Protein AF-A0A6P7H147-F1 (afdb_monomer_lite)

Secondary structure (DSSP, 8-state):
-PPPHHHHHHHHHHHHHHHHHHHHHHHHHHHHHHHHHHHHHHHHHHHHHHHHHHHHHHHHHHHHHHHHHHHHHHHHHHHHHHHHTSTTSHHHHHHHHHHHHHHHHTTEEE------TTS---S--EEETTS--EEEE-SS-SSPPPSSS--EEEE---------B------EE-TTS--HHHHHHHHHH---GGGGG-SSHHHHHHHHHHHHHHHHHHH-PEEP----SS-TT--HHHHHHHHHHHHHHHHHHHH--HHHHHHHHHHHHHHHHHHHHHHHHHHHHHHHGGGT-HHHHHHHHHHHHT--SSBSSEEETTEEE-SHHHHHHHHHHHHHHHSPP--S----GGGG--S-TT-----PPPPHHHHHHHHHHS-----B-TT--BHHHHHHTHHHHHHHHHHHHHHHHHHT---SGGG--------------

Radius of gyration: 37.34 Å; chains: 1; bounding box: 87×61×121 Å

Organism: NCBI:txid50390

pLDDT: mean 79.0, std 14.29, range [36.59, 96.81]

Structure (mmCIF, N/CA/C/O backbone):
data_AF-A0A6P7H147-F1
#
_entry.id   AF-A0A6P7H147-F1
#
loop_
_atom_site.group_PDB
_atom_site.id
_atom_site.type_symbol
_atom_site.label_atom_id
_atom_site.label_alt_id
_atom_site.label_comp_id
_atom_site.label_asym_id
_atom_site.label_entity_id
_atom_site.label_seq_id
_atom_site.pdbx_PDB_ins_code
_atom_site.Cartn_x
_atom_site.Cartn_y
_atom_site.Cartn_z
_atom_site.occupancy
_atom_site.B_iso_or_equiv
_atom_site.auth_seq_id
_atom_site.auth_comp_id
_atom_site.auth_asym_id
_atom_site.auth_atom_id
_atom_site.pdbx_PDB_model_num
ATOM 1 N N . MET A 1 1 ? -11.251 15.097 72.274 1.00 50.72 1 MET A N 1
ATOM 2 C CA . MET A 1 1 ? -10.905 14.124 73.334 1.00 50.72 1 MET A CA 1
ATOM 3 C C . MET A 1 1 ? -9.665 13.357 72.898 1.00 50.72 1 MET A C 1
ATOM 5 O O . MET A 1 1 ? -9.682 12.851 71.781 1.00 50.72 1 MET A O 1
ATOM 9 N N . PRO A 1 2 ? -8.587 13.313 73.697 1.00 52.53 2 PRO A N 1
ATOM 10 C CA . PRO A 1 2 ? -7.410 12.516 73.362 1.00 52.53 2 PRO A CA 1
ATOM 11 C C . PRO A 1 2 ? -7.763 11.022 73.427 1.00 52.53 2 PRO A C 1
ATOM 13 O O . PRO A 1 2 ? -8.465 10.597 74.344 1.00 52.53 2 PRO A O 1
ATOM 16 N N . LEU A 1 3 ? -7.323 10.235 72.435 1.00 54.38 3 LEU A N 1
ATOM 17 C CA . LEU A 1 3 ? -7.509 8.780 72.444 1.00 54.38 3 LEU A CA 1
ATOM 18 C C . LEU A 1 3 ? -6.909 8.193 73.727 1.00 54.38 3 LEU A C 1
ATOM 20 O O . LEU A 1 3 ? -5.762 8.493 74.064 1.00 54.38 3 LEU A O 1
ATOM 24 N N . THR A 1 4 ? -7.676 7.349 74.417 1.00 73.50 4 THR A N 1
ATOM 25 C CA . THR A 1 4 ? -7.223 6.617 75.602 1.00 73.50 4 THR A CA 1
ATOM 26 C C . THR A 1 4 ? -5.971 5.801 75.275 1.00 73.50 4 THR A C 1
ATOM 28 O O . THR A 1 4 ? -5.831 5.251 74.181 1.00 73.50 4 THR A O 1
ATOM 31 N N . ARG A 1 5 ? -5.040 5.733 76.233 1.00 70.00 5 ARG A N 1
ATOM 32 C CA . ARG A 1 5 ? -3.733 5.064 76.098 1.00 70.00 5 ARG A CA 1
ATOM 33 C C . ARG A 1 5 ? -3.852 3.615 75.602 1.00 70.00 5 ARG A C 1
ATOM 35 O O . ARG A 1 5 ? -3.004 3.166 74.840 1.00 70.00 5 ARG A O 1
ATOM 42 N N . GLU A 1 6 ? -4.929 2.929 75.973 1.00 69.75 6 GLU A N 1
ATOM 43 C CA . GLU A 1 6 ? -5.261 1.573 75.514 1.00 69.75 6 GLU A CA 1
ATOM 44 C C . GLU A 1 6 ? -5.553 1.509 74.010 1.00 69.75 6 GLU A C 1
ATOM 46 O O . GLU A 1 6 ? -4.946 0.703 73.309 1.00 69.75 6 GLU A O 1
ATOM 51 N N . LYS A 1 7 ? -6.366 2.427 73.467 1.00 65.69 7 LYS A N 1
ATOM 52 C CA . LYS A 1 7 ? -6.637 2.477 72.019 1.00 65.69 7 LYS A CA 1
ATOM 53 C C . LYS A 1 7 ? -5.387 2.801 71.200 1.00 65.69 7 LYS A C 1
ATOM 55 O O . LYS A 1 7 ? -5.247 2.335 70.075 1.00 65.69 7 LYS A O 1
ATOM 60 N N . GLN A 1 8 ? -4.456 3.586 71.747 1.00 63.31 8 GLN A N 1
ATOM 61 C CA . GLN A 1 8 ? -3.175 3.853 71.080 1.00 63.31 8 GLN A CA 1
ATOM 62 C C . GLN A 1 8 ? -2.258 2.617 71.052 1.00 63.31 8 GLN A C 1
ATOM 64 O O . GLN A 1 8 ? -1.524 2.424 70.082 1.00 63.31 8 GLN A O 1
ATOM 69 N N . LEU A 1 9 ? -2.305 1.777 72.091 1.00 70.81 9 LEU A N 1
ATOM 70 C CA . LEU A 1 9 ? -1.570 0.510 72.164 1.00 70.81 9 LEU A CA 1
ATOM 71 C C . LEU A 1 9 ? -2.144 -0.542 71.205 1.00 70.81 9 LEU A C 1
ATOM 73 O O . LEU A 1 9 ? -1.369 -1.198 70.510 1.00 70.81 9 LEU A O 1
ATOM 77 N N . GLU A 1 10 ? -3.470 -0.645 71.089 1.00 71.62 10 GLU A N 1
ATOM 78 C CA . GLU A 1 10 ? -4.125 -1.535 70.116 1.00 71.62 10 GLU A CA 1
ATOM 79 C C . GLU A 1 10 ? -3.796 -1.155 68.668 1.00 71.62 10 GLU A C 1
ATOM 81 O O . GLU A 1 10 ? -3.437 -2.018 67.869 1.00 71.62 10 GLU A O 1
ATOM 86 N N . ILE A 1 11 ? -3.838 0.140 68.329 1.00 69.19 11 ILE A N 1
ATOM 87 C CA . ILE A 1 11 ? -3.501 0.617 66.978 1.00 69.19 11 ILE A CA 1
ATOM 88 C C . ILE A 1 11 ? -2.032 0.325 66.642 1.00 69.19 11 ILE A C 1
ATOM 90 O O . ILE A 1 11 ? -1.735 -0.099 65.526 1.00 69.19 11 ILE A O 1
ATOM 94 N N . ARG A 1 12 ? -1.107 0.508 67.595 1.00 66.44 12 ARG A N 1
ATOM 95 C CA . ARG A 1 12 ? 0.310 0.157 67.397 1.00 66.44 12 ARG A CA 1
ATOM 96 C C . ARG A 1 12 ? 0.509 -1.343 67.208 1.00 66.44 12 ARG A C 1
ATOM 98 O O . ARG A 1 12 ? 1.233 -1.739 66.304 1.00 66.44 12 ARG A O 1
ATOM 105 N N . SER A 1 13 ? -0.171 -2.166 68.004 1.00 74.12 13 SER A N 1
ATOM 106 C CA . SER A 1 13 ? -0.109 -3.622 67.868 1.00 74.12 13 SER A CA 1
ATOM 107 C C . SER A 1 13 ? -0.645 -4.093 66.508 1.00 74.12 13 SER A C 1
ATOM 109 O O . SER A 1 13 ? 0.012 -4.882 65.830 1.00 74.12 13 SER A O 1
ATOM 111 N N . ALA A 1 14 ? -1.779 -3.552 66.051 1.00 66.62 14 ALA A N 1
ATOM 112 C CA . ALA A 1 14 ? -2.355 -3.872 64.744 1.00 66.62 14 ALA A CA 1
ATOM 113 C C . ALA A 1 14 ? -1.475 -3.400 63.568 1.00 66.62 14 ALA A C 1
ATOM 115 O O . ALA A 1 14 ? -1.365 -4.092 62.548 1.00 66.62 14 ALA A O 1
ATOM 116 N N . ALA A 1 15 ? -0.813 -2.247 63.714 1.00 62.94 15 ALA A N 1
ATOM 117 C CA . ALA A 1 15 ? 0.147 -1.743 62.737 1.00 62.94 15 ALA A CA 1
ATOM 118 C C . ALA A 1 15 ? 1.396 -2.638 62.650 1.00 62.94 15 ALA A C 1
ATOM 120 O O . ALA A 1 15 ? 1.806 -2.991 61.547 1.00 62.94 15 ALA A O 1
ATOM 121 N N . ASP A 1 16 ? 1.950 -3.081 63.783 1.00 70.88 16 ASP A N 1
ATOM 122 C CA . ASP A 1 16 ? 3.114 -3.979 63.814 1.00 70.88 16 ASP A CA 1
ATOM 123 C C . ASP A 1 16 ? 2.813 -5.352 63.195 1.00 70.88 16 ASP A C 1
ATOM 125 O O . ASP A 1 16 ? 3.656 -5.918 62.494 1.00 70.88 16 ASP A O 1
ATOM 129 N N . VAL A 1 17 ? 1.605 -5.885 63.407 1.00 74.62 17 VAL A N 1
ATOM 130 C CA . VAL A 1 17 ? 1.155 -7.133 62.766 1.00 74.62 17 VAL A CA 1
ATOM 131 C C . VAL A 1 17 ? 1.038 -6.955 61.249 1.00 74.62 17 VAL A C 1
ATOM 133 O O . VAL A 1 17 ? 1.544 -7.787 60.496 1.00 74.62 17 VAL A O 1
ATOM 136 N N . SER A 1 18 ? 0.458 -5.843 60.789 1.00 68.25 18 SER A N 1
ATOM 137 C CA . SER A 1 18 ? 0.321 -5.549 59.353 1.00 68.25 18 SER A CA 1
ATOM 138 C C . SER A 1 18 ? 1.675 -5.334 58.666 1.00 68.25 18 SER A C 1
ATOM 140 O O . SER A 1 18 ? 1.884 -5.803 57.549 1.00 68.25 18 SER A O 1
ATOM 142 N N . ILE A 1 19 ? 2.626 -4.677 59.339 1.00 66.62 19 ILE A N 1
ATOM 143 C CA . ILE A 1 19 ? 3.990 -4.474 58.828 1.00 66.62 19 ILE A CA 1
ATOM 144 C C . ILE A 1 19 ? 4.737 -5.810 58.730 1.00 66.62 19 ILE A C 1
ATOM 146 O O . ILE A 1 19 ? 5.400 -6.069 57.726 1.00 66.62 19 ILE A O 1
ATOM 150 N N . LYS A 1 20 ? 4.608 -6.692 59.731 1.00 72.94 20 LYS A N 1
ATOM 151 C CA . LYS A 1 20 ? 5.209 -8.036 59.681 1.00 72.94 20 LYS A CA 1
ATOM 152 C C . LYS A 1 20 ? 4.639 -8.882 58.542 1.00 72.94 20 LYS A C 1
ATOM 154 O O . LYS A 1 20 ? 5.417 -9.553 57.865 1.00 72.94 20 LYS A O 1
ATOM 159 N N . GLN A 1 21 ? 3.330 -8.804 58.299 1.00 72.38 21 GLN A N 1
ATOM 160 C CA . GLN A 1 21 ? 2.677 -9.502 57.189 1.00 72.38 21 GLN A CA 1
ATOM 161 C C . GLN A 1 21 ? 3.181 -8.993 55.829 1.00 72.38 21 GLN A C 1
ATOM 163 O O . GLN A 1 21 ? 3.590 -9.787 54.988 1.00 72.38 21 GLN A O 1
ATOM 168 N N . LEU A 1 22 ? 3.268 -7.671 55.646 1.00 62.09 22 LEU A N 1
ATOM 169 C CA . LEU A 1 22 ? 3.803 -7.068 54.419 1.00 62.09 22 LEU A CA 1
ATOM 170 C C . LEU A 1 22 ? 5.267 -7.458 54.157 1.00 62.09 22 LEU A C 1
ATOM 172 O O . LEU A 1 22 ? 5.640 -7.732 53.017 1.00 62.09 22 LEU A O 1
ATOM 176 N N . CYS A 1 23 ? 6.099 -7.535 55.200 1.00 68.50 23 CYS A N 1
ATOM 177 C CA . CYS A 1 23 ? 7.483 -8.004 55.078 1.00 68.50 23 CYS A CA 1
ATOM 178 C C . CYS A 1 23 ? 7.574 -9.491 54.676 1.00 68.50 23 CYS A C 1
ATOM 180 O O . CYS A 1 23 ? 8.463 -9.868 53.905 1.00 68.50 23 CYS A O 1
ATOM 182 N N . GLN A 1 24 ? 6.664 -10.342 55.164 1.00 75.31 24 GLN A N 1
ATOM 183 C CA . GLN A 1 24 ? 6.571 -11.747 54.744 1.00 75.31 24 GLN A CA 1
ATOM 184 C C . GLN A 1 24 ? 6.118 -11.879 53.284 1.00 75.31 24 GLN A C 1
ATOM 186 O O . GLN A 1 24 ? 6.731 -12.616 52.513 1.00 75.31 24 GLN A O 1
ATOM 191 N N . ASP A 1 25 ? 5.126 -11.099 52.862 1.00 70.50 25 ASP A N 1
ATOM 192 C CA . ASP A 1 25 ? 4.653 -11.117 51.476 1.00 70.50 25 ASP A CA 1
ATOM 193 C C . ASP A 1 25 ? 5.740 -10.611 50.509 1.00 70.50 25 ASP A C 1
ATOM 195 O O . ASP A 1 25 ? 5.959 -11.184 49.440 1.00 70.50 25 ASP A O 1
ATOM 199 N N . GLN A 1 26 ? 6.506 -9.586 50.901 1.00 70.12 26 GLN A N 1
ATOM 200 C CA . GLN A 1 26 ? 7.607 -9.057 50.093 1.00 70.12 26 GLN A CA 1
ATOM 201 C C . GLN A 1 26 ? 8.774 -10.051 49.962 1.00 70.12 26 GLN A C 1
ATOM 203 O O . GLN A 1 26 ? 9.379 -10.159 48.892 1.00 70.12 26 GLN A O 1
ATOM 208 N N . THR A 1 27 ? 9.087 -10.801 51.023 1.00 75.31 27 THR A N 1
ATOM 209 C CA . THR A 1 27 ? 10.110 -11.861 50.979 1.00 75.31 27 THR A CA 1
ATOM 210 C C . THR A 1 27 ? 9.658 -13.057 50.141 1.00 75.31 27 THR A C 1
ATOM 212 O O . THR A 1 27 ? 10.459 -13.590 49.371 1.00 75.31 27 THR A O 1
ATOM 215 N N . PHE A 1 28 ? 8.373 -13.414 50.191 1.00 71.50 28 PHE A N 1
ATOM 216 C CA . PHE A 1 28 ? 7.781 -14.443 49.335 1.00 71.50 28 PHE A CA 1
ATOM 217 C C . PHE A 1 28 ? 7.799 -14.051 47.848 1.00 71.50 28 PHE A C 1
ATOM 219 O O . PHE A 1 28 ? 8.263 -14.822 47.007 1.00 71.50 28 PHE A O 1
ATOM 226 N N . ILE A 1 29 ? 7.395 -12.820 47.513 1.00 62.22 29 ILE A N 1
ATOM 227 C CA . ILE A 1 29 ? 7.452 -12.302 46.136 1.00 62.22 29 ILE A CA 1
ATOM 228 C C . ILE A 1 29 ? 8.895 -12.281 45.622 1.00 62.22 29 ILE A C 1
ATOM 230 O O . ILE A 1 29 ? 9.148 -12.689 44.489 1.00 62.22 29 ILE A O 1
ATOM 234 N N . LYS A 1 30 ? 9.856 -11.855 46.452 1.00 72.25 30 LYS A N 1
ATOM 235 C CA . LYS A 1 30 ? 11.277 -11.857 46.082 1.00 72.25 30 LYS A CA 1
ATOM 236 C C . LYS A 1 30 ? 11.786 -13.272 45.786 1.00 72.25 30 LYS A C 1
ATOM 238 O O . LYS A 1 30 ? 12.438 -13.472 44.769 1.00 72.25 30 LYS A O 1
ATOM 243 N N . SER A 1 31 ? 11.401 -14.260 46.596 1.00 73.12 31 SER A N 1
ATOM 244 C CA . SER A 1 31 ? 11.733 -15.672 46.361 1.00 73.12 31 SER A CA 1
ATOM 245 C C . SER A 1 31 ? 11.170 -16.203 45.034 1.00 73.12 31 SER A C 1
ATOM 247 O O . SER A 1 31 ? 11.883 -16.894 44.302 1.00 73.12 31 SER A O 1
ATOM 249 N N . ILE A 1 32 ? 9.933 -15.837 44.674 1.00 65.94 32 ILE A N 1
ATOM 250 C CA . ILE A 1 32 ? 9.337 -16.206 43.379 1.00 65.94 32 ILE A CA 1
ATOM 251 C C . ILE A 1 32 ? 10.102 -15.555 42.222 1.00 65.94 32 ILE A C 1
ATOM 253 O O . ILE A 1 32 ? 10.424 -16.230 41.245 1.00 65.94 32 ILE A O 1
ATOM 257 N N . VAL A 1 33 ? 10.413 -14.260 42.323 1.00 66.88 33 VAL A N 1
ATOM 258 C CA . VAL A 1 33 ? 11.154 -13.530 41.282 1.00 66.88 33 VAL A CA 1
ATOM 259 C C . VAL A 1 33 ? 12.547 -14.127 41.077 1.00 66.88 33 VAL A C 1
ATOM 261 O O . VAL A 1 33 ? 12.947 -14.342 39.932 1.00 66.88 33 VAL A O 1
ATOM 264 N N . ASP A 1 34 ? 13.254 -14.459 42.157 1.00 74.62 34 ASP A N 1
ATOM 265 C CA . ASP A 1 34 ? 14.583 -15.069 42.093 1.00 74.62 34 ASP A CA 1
ATOM 266 C C . ASP A 1 34 ? 14.528 -16.477 41.470 1.00 74.62 34 ASP A C 1
ATOM 268 O O . ASP A 1 34 ? 15.354 -16.812 40.619 1.00 74.62 34 ASP A O 1
ATOM 272 N N . SER A 1 35 ? 13.508 -17.277 41.805 1.00 68.25 35 SER A N 1
ATOM 273 C CA . SER A 1 35 ? 13.293 -18.609 41.221 1.00 68.25 35 SER A CA 1
ATOM 274 C C . SER A 1 35 ? 12.961 -18.549 39.723 1.00 68.25 35 SER A C 1
ATOM 276 O O . SER A 1 35 ? 13.540 -19.287 38.922 1.00 68.25 35 SER A O 1
ATOM 278 N N . VAL A 1 36 ? 12.088 -17.622 39.312 1.00 67.06 36 VAL A N 1
ATOM 279 C CA . VAL A 1 36 ? 11.745 -17.404 37.897 1.00 67.06 36 VAL A CA 1
ATOM 280 C C . VAL A 1 36 ? 12.954 -16.886 37.116 1.00 67.06 36 VAL A C 1
ATOM 282 O O . VAL A 1 36 ? 13.215 -17.356 36.008 1.00 67.06 36 VAL A O 1
ATOM 285 N N . SER A 1 37 ? 13.723 -15.960 37.693 1.00 66.19 37 SER A N 1
ATOM 286 C CA . SER A 1 37 ? 14.956 -15.438 37.096 1.00 66.19 37 SER A CA 1
ATOM 287 C C . SER A 1 37 ? 15.984 -16.553 36.877 1.00 66.19 37 SER A C 1
ATOM 289 O O . SER A 1 37 ? 16.494 -16.708 35.766 1.00 66.19 37 SER A O 1
ATOM 291 N N . ALA A 1 38 ? 16.210 -17.405 37.883 1.00 73.56 38 ALA A N 1
ATOM 292 C CA . ALA A 1 38 ? 17.092 -18.566 37.772 1.00 73.56 38 ALA A CA 1
ATOM 293 C C . ALA A 1 38 ? 16.632 -19.547 36.677 1.00 73.56 38 ALA A C 1
ATOM 295 O O . ALA A 1 38 ? 17.450 -19.994 35.870 1.00 73.56 38 ALA A O 1
ATOM 296 N N . GLY A 1 39 ? 15.325 -19.820 36.583 1.00 69.19 39 GLY A N 1
ATOM 297 C CA . GLY A 1 39 ? 14.756 -20.664 35.529 1.00 69.19 39 GLY A CA 1
ATOM 298 C C . GLY A 1 39 ? 14.951 -20.087 34.121 1.00 69.19 39 GLY A C 1
ATOM 299 O O . GLY A 1 39 ? 15.325 -20.809 33.196 1.00 69.19 39 GLY A O 1
ATOM 300 N N . ILE A 1 40 ? 14.769 -18.773 33.948 1.00 66.31 40 ILE A N 1
ATOM 301 C CA . ILE A 1 40 ? 15.010 -18.090 32.667 1.00 66.31 40 ILE A CA 1
ATOM 302 C C . ILE A 1 40 ? 16.495 -18.153 32.287 1.00 66.31 40 ILE A C 1
ATOM 304 O O . ILE A 1 40 ? 16.811 -18.458 31.136 1.00 66.31 40 ILE A O 1
ATOM 308 N N . VAL A 1 41 ? 17.404 -17.910 33.237 1.00 73.00 41 VAL A N 1
ATOM 309 C CA . VAL A 1 41 ? 18.857 -17.994 33.011 1.00 73.00 41 VAL A CA 1
ATOM 310 C C . VAL A 1 41 ? 19.266 -19.410 32.602 1.00 73.00 41 VAL A C 1
ATOM 312 O O . VAL A 1 41 ? 20.011 -19.575 31.638 1.00 73.00 41 VAL A O 1
ATOM 315 N N . GLN A 1 42 ? 18.723 -20.441 33.251 1.00 74.00 42 GLN A N 1
ATOM 316 C CA . GLN A 1 42 ? 18.999 -21.835 32.904 1.00 74.00 42 GLN A CA 1
ATOM 317 C C . GLN A 1 42 ? 18.516 -22.187 31.485 1.00 74.00 42 GLN A C 1
ATOM 319 O O . GLN A 1 42 ? 19.246 -22.817 30.717 1.00 74.00 42 GLN A O 1
ATOM 324 N N . ILE A 1 43 ? 17.320 -21.728 31.093 1.00 68.25 43 ILE A N 1
ATOM 325 C CA . ILE A 1 43 ? 16.796 -21.919 29.731 1.00 68.25 43 ILE A CA 1
ATOM 326 C C . ILE A 1 43 ? 17.671 -21.192 28.703 1.00 68.25 43 ILE A C 1
ATOM 328 O O . ILE A 1 43 ? 17.966 -21.753 27.645 1.00 68.25 43 ILE A O 1
ATOM 332 N N . LEU A 1 44 ? 18.095 -19.959 28.990 1.00 64.19 44 LEU A N 1
ATOM 333 C CA . LEU A 1 44 ? 18.950 -19.187 28.089 1.00 64.19 44 LEU A CA 1
ATOM 334 C C . LEU A 1 44 ? 20.320 -19.846 27.908 1.00 64.19 44 LEU A C 1
ATOM 336 O O . LEU A 1 44 ? 20.736 -20.003 26.763 1.00 64.19 44 LEU A O 1
ATOM 340 N N . ASN A 1 45 ? 20.954 -20.309 28.987 1.00 74.25 45 ASN A N 1
ATOM 341 C CA . ASN A 1 45 ? 22.234 -21.020 28.924 1.00 74.25 45 ASN A CA 1
ATOM 342 C C . ASN A 1 45 ? 22.112 -22.326 28.127 1.00 74.25 45 ASN A C 1
ATOM 344 O O . ASN A 1 45 ? 22.895 -22.550 27.213 1.00 74.25 45 ASN A O 1
ATOM 348 N N . SER A 1 46 ? 21.054 -23.119 28.351 1.00 73.69 46 SER A N 1
ATOM 349 C CA . SER A 1 46 ? 20.831 -24.350 27.572 1.00 73.69 46 SER A CA 1
ATOM 350 C C . SER A 1 46 ? 20.665 -24.089 26.068 1.00 73.69 46 SER A C 1
ATOM 352 O O . SER A 1 46 ? 21.119 -24.869 25.233 1.00 73.69 46 SER A O 1
ATOM 354 N N . LYS A 1 47 ? 20.029 -22.970 25.691 1.00 69.25 47 LYS A N 1
ATOM 355 C CA . LYS A 1 47 ? 19.920 -22.566 24.284 1.00 69.25 47 LYS A CA 1
ATOM 356 C C . LYS A 1 47 ? 21.256 -22.076 23.739 1.00 69.25 47 LYS A C 1
ATOM 358 O O . LYS A 1 47 ? 21.534 -22.323 22.569 1.00 69.25 47 LYS A O 1
ATOM 363 N N . LEU A 1 48 ? 22.046 -21.384 24.556 1.00 78.69 48 LEU A N 1
ATOM 364 C CA . LEU A 1 48 ? 23.363 -20.876 24.188 1.00 78.69 48 LEU A CA 1
ATOM 365 C C . LEU A 1 48 ? 24.315 -22.037 23.863 1.00 78.69 48 LEU A C 1
ATOM 367 O O . LEU A 1 48 ? 24.866 -22.043 22.767 1.00 78.69 48 LEU A O 1
ATOM 371 N N . ASP A 1 49 ? 24.345 -23.083 24.694 1.00 79.94 49 ASP A N 1
ATOM 372 C CA . ASP A 1 49 ? 25.120 -24.312 24.450 1.00 79.94 49 ASP A CA 1
ATOM 373 C C . ASP A 1 49 ? 24.739 -24.990 23.119 1.00 79.94 49 ASP A C 1
ATOM 375 O O . ASP A 1 49 ? 25.591 -25.432 22.344 1.00 79.94 49 ASP A O 1
ATOM 379 N N . VAL A 1 50 ? 23.438 -25.041 22.797 1.00 81.38 50 VAL A N 1
ATOM 380 C CA . VAL A 1 50 ? 22.950 -25.597 21.520 1.00 81.38 50 VAL A CA 1
ATOM 381 C C . VAL A 1 50 ? 23.417 -24.762 20.323 1.00 81.38 50 VAL A C 1
ATOM 383 O O . VAL A 1 50 ? 23.708 -25.317 19.258 1.00 81.38 50 VAL A O 1
ATOM 386 N N . TYR A 1 51 ? 23.478 -23.436 20.463 1.00 71.69 51 TYR A N 1
ATOM 387 C CA . TYR A 1 51 ? 23.980 -22.561 19.404 1.00 71.69 51 TYR A CA 1
ATOM 388 C C . TYR A 1 51 ? 25.498 -22.642 19.257 1.00 71.69 51 TYR A C 1
ATOM 390 O O . TYR A 1 51 ? 25.974 -22.672 18.124 1.00 71.69 51 TYR A O 1
ATOM 398 N N . GLU A 1 52 ? 26.247 -22.732 20.355 1.00 83.19 52 GLU A N 1
ATOM 399 C CA . GLU A 1 52 ? 27.702 -22.911 20.327 1.00 83.19 52 GLU A CA 1
ATOM 400 C C . GLU A 1 52 ? 28.087 -24.218 19.634 1.00 83.19 52 GLU A C 1
ATOM 402 O O . GLU A 1 52 ? 28.907 -24.205 18.715 1.00 83.19 52 GLU A O 1
ATOM 407 N N . LYS A 1 53 ? 27.390 -25.319 19.945 1.00 85.00 53 LYS A N 1
ATOM 408 C CA . LYS A 1 53 ? 27.593 -26.599 19.258 1.00 85.00 53 LYS A CA 1
ATOM 409 C C . LYS A 1 53 ? 27.341 -26.503 17.748 1.00 85.00 53 LYS A C 1
ATOM 411 O O . LYS A 1 53 ? 28.160 -26.957 16.958 1.00 85.00 53 LYS A O 1
ATOM 416 N N . LYS A 1 54 ? 26.253 -25.842 17.328 1.00 78.94 54 LYS A N 1
ATOM 417 C CA . LYS A 1 54 ? 25.972 -25.608 15.896 1.00 78.94 54 LYS A CA 1
ATOM 418 C C . LYS A 1 54 ? 27.036 -24.752 15.214 1.00 78.94 54 LYS A C 1
ATOM 420 O O . LYS A 1 54 ? 27.308 -24.946 14.033 1.00 78.94 54 LYS A O 1
ATOM 425 N N . ILE A 1 55 ? 27.598 -23.776 15.924 1.00 76.44 55 ILE A N 1
ATOM 426 C CA . ILE A 1 55 ? 28.678 -22.939 15.399 1.00 76.44 55 ILE A CA 1
ATOM 427 C C . ILE A 1 55 ? 29.939 -23.782 15.180 1.00 76.44 55 ILE A C 1
ATOM 429 O O . ILE A 1 55 ? 30.590 -23.616 14.150 1.00 76.44 55 ILE A O 1
ATOM 433 N N . ASP A 1 56 ? 30.270 -24.695 16.090 1.00 84.38 56 ASP A N 1
ATOM 434 C CA . ASP A 1 56 ? 31.429 -25.578 15.933 1.00 84.38 56 ASP A CA 1
ATOM 435 C C . ASP A 1 56 ? 31.224 -26.647 14.846 1.00 84.38 56 ASP A C 1
ATOM 437 O O . ASP A 1 56 ? 32.141 -26.893 14.055 1.00 84.38 56 ASP A O 1
ATOM 441 N N . ASP A 1 57 ? 30.010 -27.183 14.696 1.00 84.00 57 ASP A N 1
ATOM 442 C CA . ASP A 1 57 ? 29.642 -28.048 13.564 1.00 84.00 57 ASP A CA 1
ATOM 443 C C . ASP A 1 57 ? 29.812 -27.304 12.221 1.00 84.00 57 ASP A C 1
ATOM 445 O O . ASP A 1 57 ? 30.407 -27.812 11.272 1.00 84.00 57 ASP A O 1
ATOM 449 N N . LEU A 1 58 ? 29.382 -26.040 12.142 1.00 76.44 58 LEU A N 1
ATOM 450 C CA . LEU A 1 58 ? 29.574 -25.223 10.938 1.00 76.44 58 LEU A CA 1
ATOM 451 C C . LEU A 1 58 ? 31.049 -24.887 10.681 1.00 76.44 58 LEU A C 1
ATOM 453 O O . LEU A 1 58 ? 31.483 -24.853 9.529 1.00 76.44 58 LEU A O 1
ATOM 457 N N . LYS A 1 59 ? 31.849 -24.637 11.726 1.00 82.62 59 LYS A N 1
ATOM 458 C CA . LYS A 1 59 ? 33.295 -24.409 11.570 1.00 82.62 59 LYS A CA 1
ATOM 459 C C . LYS A 1 59 ? 34.000 -25.650 11.031 1.00 82.62 59 LYS A C 1
ATOM 461 O O . LYS A 1 59 ? 34.865 -25.499 10.170 1.00 82.62 59 LYS A O 1
ATOM 466 N N . THR A 1 60 ? 33.637 -26.838 11.517 1.00 85.50 60 THR A N 1
ATOM 467 C CA . THR A 1 60 ? 34.207 -28.110 11.045 1.00 85.50 60 THR A CA 1
ATOM 468 C C . THR A 1 60 ? 33.804 -28.421 9.603 1.00 85.50 60 THR A C 1
ATOM 470 O O . THR A 1 60 ? 34.628 -28.883 8.814 1.00 85.50 60 THR A O 1
ATOM 473 N N . GLU A 1 61 ? 32.577 -28.085 9.203 1.00 81.31 61 GLU A N 1
ATOM 474 C CA . GLU A 1 61 ? 32.144 -28.192 7.807 1.00 81.31 61 GLU A CA 1
ATOM 475 C C . GLU A 1 61 ? 32.906 -27.210 6.895 1.00 81.31 61 GLU A C 1
ATOM 477 O O . GLU A 1 61 ? 33.381 -27.586 5.822 1.00 81.31 61 GLU A O 1
ATOM 482 N N . ILE A 1 62 ? 33.125 -25.971 7.349 1.00 73.75 62 ILE A N 1
ATOM 483 C CA . ILE A 1 62 ? 33.915 -24.968 6.618 1.00 73.75 62 ILE A CA 1
ATOM 484 C C . ILE A 1 62 ? 35.381 -25.395 6.470 1.00 73.75 62 ILE A C 1
ATOM 486 O O . ILE A 1 62 ? 35.964 -25.189 5.403 1.00 73.75 62 ILE A O 1
ATOM 490 N N . THR A 1 63 ? 36.009 -25.962 7.505 1.00 81.38 63 THR A N 1
ATOM 491 C CA . THR A 1 63 ? 37.391 -26.455 7.391 1.00 81.38 63 THR A CA 1
ATOM 492 C C . THR A 1 63 ? 37.483 -27.637 6.440 1.00 81.38 63 THR A C 1
ATOM 494 O O . THR A 1 63 ? 38.407 -27.655 5.633 1.00 81.38 63 THR A O 1
ATOM 497 N N . LYS A 1 64 ? 36.501 -28.548 6.448 1.00 84.81 64 LYS A N 1
ATOM 498 C CA . LYS A 1 64 ? 36.424 -29.651 5.482 1.00 84.81 64 LYS A CA 1
ATOM 499 C C . LYS A 1 64 ? 36.318 -29.149 4.038 1.00 84.81 64 LYS A C 1
ATOM 501 O O . LYS A 1 64 ? 37.078 -29.577 3.177 1.00 84.81 64 LYS A O 1
ATOM 506 N N . ILE A 1 65 ? 35.445 -28.174 3.782 1.00 75.69 65 ILE A N 1
ATOM 507 C CA . ILE A 1 65 ? 35.313 -27.551 2.454 1.00 75.69 65 ILE A CA 1
ATOM 508 C C . ILE A 1 65 ? 36.623 -26.870 2.030 1.00 75.69 65 ILE A C 1
ATOM 510 O O . ILE A 1 65 ? 37.024 -26.959 0.870 1.00 75.69 65 ILE A O 1
ATOM 514 N N . LYS A 1 66 ? 37.322 -26.201 2.957 1.00 75.94 66 LYS A N 1
ATOM 515 C CA . LYS A 1 66 ? 38.632 -25.597 2.672 1.00 75.94 66 LYS A CA 1
ATOM 516 C C . LYS A 1 66 ? 39.683 -26.644 2.318 1.00 75.94 66 LYS A C 1
ATOM 518 O O . LYS A 1 66 ? 40.400 -26.434 1.346 1.00 75.94 66 LYS A O 1
ATOM 523 N N . THR A 1 67 ? 39.761 -27.751 3.059 1.00 82.62 67 THR A N 1
ATOM 524 C CA . THR A 1 67 ? 40.705 -28.833 2.753 1.00 82.62 67 THR A CA 1
ATOM 525 C C . THR A 1 67 ? 40.388 -29.497 1.417 1.00 82.62 67 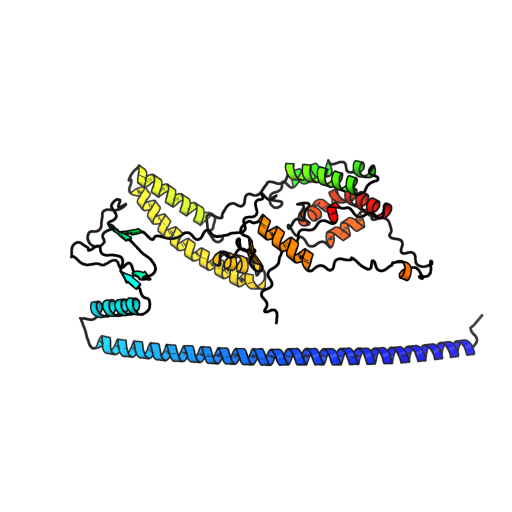THR A C 1
ATOM 527 O O . THR A 1 67 ? 41.305 -29.731 0.637 1.00 82.62 67 THR A O 1
ATOM 530 N N . ASP A 1 68 ? 39.107 -29.717 1.105 1.00 78.19 68 ASP A N 1
ATOM 531 C CA . ASP A 1 68 ? 38.683 -30.302 -0.172 1.00 78.19 68 ASP A CA 1
ATOM 532 C C . ASP A 1 68 ? 39.072 -29.392 -1.350 1.00 78.19 68 ASP A C 1
ATOM 534 O O . ASP A 1 68 ? 39.661 -29.853 -2.329 1.00 78.19 68 ASP A O 1
ATOM 538 N N . HIS A 1 69 ? 38.849 -28.079 -1.227 1.00 76.75 69 HIS A N 1
ATOM 539 C CA . HIS A 1 69 ? 39.298 -27.113 -2.232 1.00 76.75 69 HIS A CA 1
ATOM 540 C C . HIS A 1 69 ? 40.821 -27.004 -2.329 1.00 76.75 69 HIS A C 1
ATOM 542 O O . HIS A 1 69 ? 41.348 -26.786 -3.417 1.00 76.75 69 HIS A O 1
ATOM 548 N N . GLU A 1 70 ? 41.555 -27.145 -1.227 1.00 74.25 70 GLU A N 1
ATOM 549 C CA . GLU A 1 70 ? 43.017 -27.102 -1.250 1.00 74.25 70 GLU A CA 1
ATOM 550 C C . GLU A 1 70 ? 43.599 -28.330 -1.965 1.00 74.25 70 GLU A C 1
ATOM 552 O O . GLU A 1 70 ? 44.497 -28.184 -2.798 1.00 74.25 70 GLU A O 1
ATOM 557 N N . VAL A 1 71 ? 43.018 -29.514 -1.744 1.00 77.69 71 VAL A N 1
ATOM 558 C CA . VAL A 1 71 ? 43.333 -30.745 -2.490 1.00 77.69 71 VAL A CA 1
ATOM 559 C C . VAL A 1 71 ? 42.983 -30.595 -3.974 1.00 77.69 71 VAL A C 1
ATOM 561 O O . VAL A 1 71 ? 43.781 -30.967 -4.839 1.00 77.69 71 VAL A O 1
ATOM 564 N N . GLU A 1 72 ? 41.835 -29.999 -4.295 1.00 72.19 72 GLU A N 1
ATOM 565 C CA . GLU A 1 72 ? 41.422 -29.725 -5.675 1.00 72.19 72 GLU A CA 1
ATOM 566 C C . GLU A 1 72 ? 42.396 -28.752 -6.368 1.00 72.19 72 GLU A C 1
ATOM 568 O O . GLU A 1 72 ? 42.861 -29.012 -7.479 1.00 72.19 72 GLU A O 1
ATOM 573 N N . ILE A 1 73 ? 42.817 -27.687 -5.679 1.00 62.53 73 ILE A N 1
ATOM 574 C CA . ILE A 1 73 ? 43.822 -26.733 -6.168 1.00 62.53 73 ILE A CA 1
ATOM 575 C C . ILE A 1 73 ? 45.183 -27.411 -6.364 1.00 62.53 73 ILE A C 1
ATOM 577 O O . ILE A 1 73 ? 45.849 -27.143 -7.366 1.00 62.53 73 ILE A O 1
ATOM 581 N N . GLN A 1 74 ? 45.619 -28.285 -5.451 1.00 67.75 74 GLN A N 1
ATOM 582 C CA . GLN A 1 74 ? 46.868 -29.034 -5.623 1.00 67.75 74 GLN A CA 1
ATOM 583 C C . GLN A 1 74 ? 46.797 -30.003 -6.807 1.00 67.75 74 GLN A C 1
ATOM 585 O O . GLN A 1 74 ? 47.747 -30.083 -7.585 1.00 67.75 74 GLN A O 1
ATOM 590 N N . THR A 1 75 ? 45.653 -30.655 -7.015 1.00 72.19 75 THR A N 1
ATOM 591 C CA . THR A 1 75 ? 45.408 -31.538 -8.167 1.00 72.19 75 THR A CA 1
ATOM 592 C C . THR A 1 75 ? 45.441 -30.759 -9.484 1.00 72.19 75 THR A C 1
ATOM 594 O O . THR A 1 75 ? 46.063 -31.189 -10.459 1.00 72.19 75 THR A O 1
ATOM 597 N N . ILE A 1 76 ? 44.837 -29.567 -9.511 1.00 60.31 76 ILE A N 1
ATOM 598 C CA . ILE A 1 76 ? 44.868 -28.663 -10.667 1.00 60.31 76 ILE A CA 1
ATOM 599 C C . ILE A 1 76 ? 46.292 -28.153 -10.923 1.00 60.31 76 ILE A C 1
ATOM 601 O O . ILE A 1 76 ? 46.718 -28.106 -12.075 1.00 60.31 76 ILE A O 1
ATOM 605 N N . LYS A 1 77 ? 47.059 -27.817 -9.878 1.00 61.47 77 LYS A N 1
ATOM 606 C CA . LYS A 1 77 ? 48.470 -27.409 -10.000 1.00 61.47 77 LYS A CA 1
ATOM 607 C C . LYS A 1 77 ? 49.357 -28.540 -10.522 1.00 61.47 77 LYS A C 1
ATOM 609 O O . LYS A 1 77 ? 50.156 -28.293 -11.418 1.00 61.47 77 LYS A O 1
ATOM 614 N N . ALA A 1 78 ? 49.195 -29.765 -10.021 1.00 64.50 78 ALA A N 1
ATOM 615 C CA . ALA A 1 78 ? 49.910 -30.939 -10.523 1.00 64.50 78 ALA A CA 1
ATOM 616 C C . ALA A 1 78 ? 49.569 -31.205 -11.999 1.00 64.50 78 ALA A C 1
ATOM 618 O O . ALA A 1 78 ? 50.467 -31.385 -12.818 1.00 64.50 78 ALA A O 1
ATOM 619 N N . SER A 1 79 ? 48.285 -31.092 -12.357 1.00 60.94 79 SER A N 1
ATOM 620 C CA . SER A 1 79 ? 47.833 -31.178 -13.748 1.00 60.94 79 SER A CA 1
ATOM 621 C C . SER A 1 79 ? 48.461 -30.075 -14.608 1.00 60.94 79 SER A C 1
ATOM 623 O O . SER A 1 79 ? 48.971 -30.365 -15.677 1.00 60.94 79 SER A O 1
ATOM 625 N N . LEU A 1 80 ? 48.514 -28.823 -14.139 1.00 50.03 80 LEU A N 1
ATOM 626 C CA . LEU A 1 80 ? 49.168 -27.701 -14.836 1.00 50.03 80 LEU A CA 1
ATOM 627 C C . LEU A 1 80 ? 50.678 -27.898 -15.039 1.00 50.03 80 LEU A C 1
ATOM 629 O O . LEU A 1 80 ? 51.207 -27.481 -16.067 1.00 50.03 80 LEU A O 1
ATOM 633 N N . ILE A 1 81 ? 51.367 -28.551 -14.103 1.00 58.19 81 ILE A N 1
ATOM 634 C CA . ILE A 1 81 ? 52.794 -28.880 -14.233 1.00 58.19 81 ILE A CA 1
ATOM 635 C C . ILE A 1 81 ? 53.009 -29.966 -15.299 1.00 58.19 81 ILE A C 1
ATOM 637 O O . ILE A 1 81 ? 53.932 -29.845 -16.107 1.00 58.19 81 ILE A O 1
ATOM 641 N N . ASP A 1 82 ? 52.138 -30.977 -15.363 1.00 55.03 82 ASP A N 1
ATOM 642 C CA . ASP A 1 82 ? 52.166 -31.995 -16.425 1.00 55.03 82 ASP A CA 1
ATOM 643 C C . ASP A 1 82 ? 51.771 -31.431 -17.800 1.00 55.03 82 ASP A C 1
ATOM 645 O O . ASP A 1 82 ? 52.322 -31.844 -18.823 1.00 55.03 82 ASP A O 1
ATOM 649 N N . LEU A 1 83 ? 50.882 -30.432 -17.831 1.00 47.06 83 LEU A N 1
ATOM 650 C CA . LEU A 1 83 ? 50.515 -29.677 -19.034 1.00 47.06 83 LEU A CA 1
ATOM 651 C C . LEU A 1 83 ? 51.693 -28.879 -19.601 1.00 47.06 83 LEU A C 1
ATOM 653 O O . LEU A 1 83 ? 51.876 -28.836 -20.814 1.00 47.06 83 LEU A O 1
ATOM 657 N N . ASN A 1 84 ? 52.529 -28.302 -18.735 1.00 49.53 84 ASN A N 1
ATOM 658 C CA . ASN A 1 84 ? 53.686 -27.507 -19.153 1.00 49.53 84 ASN A CA 1
ATOM 659 C C . ASN A 1 84 ? 54.825 -28.359 -19.751 1.00 49.53 84 ASN A C 1
ATOM 661 O O . ASN A 1 84 ? 55.700 -27.828 -20.428 1.00 49.53 84 ASN A O 1
ATOM 665 N N . LYS A 1 85 ? 54.821 -29.682 -19.523 1.00 56.06 85 LYS A N 1
ATOM 666 C CA . LYS A 1 85 ? 55.810 -30.625 -20.081 1.00 56.06 85 LYS A CA 1
ATOM 667 C C . LYS A 1 85 ? 55.460 -31.145 -21.481 1.00 56.06 85 LYS A C 1
ATOM 669 O O . LYS A 1 85 ? 56.316 -31.744 -22.125 1.00 56.06 85 LYS A O 1
ATOM 674 N N . LYS A 1 86 ? 54.228 -30.950 -21.962 1.00 52.47 86 LYS A N 1
ATOM 675 C CA . LYS A 1 86 ? 53.753 -31.444 -23.267 1.00 52.47 86 LYS A CA 1
ATOM 676 C C . LYS A 1 86 ? 53.261 -30.276 -24.122 1.00 52.47 86 LYS A C 1
ATOM 678 O O . LYS A 1 86 ? 52.060 -30.048 -24.249 1.00 52.47 86 LYS A O 1
ATOM 683 N N . GLY A 1 87 ? 54.212 -29.529 -24.678 1.00 47.84 87 GLY A N 1
ATOM 684 C CA . GLY A 1 87 ? 53.949 -28.424 -25.598 1.00 47.84 87 GLY A CA 1
ATOM 685 C C . GLY A 1 87 ? 53.202 -28.858 -26.867 1.00 47.84 87 GLY A C 1
ATOM 686 O O . GLY A 1 87 ? 53.466 -29.919 -27.429 1.00 47.84 87 GLY A O 1
ATOM 687 N N . ASP A 1 88 ? 52.281 -27.989 -27.287 1.00 45.12 88 ASP A N 1
ATOM 688 C CA . ASP A 1 88 ? 51.751 -27.803 -28.648 1.00 45.12 88 ASP A CA 1
ATOM 689 C C . ASP A 1 88 ? 50.637 -28.708 -29.216 1.00 45.12 88 ASP A C 1
ATOM 691 O O . ASP A 1 88 ? 50.339 -28.635 -30.405 1.00 45.12 88 ASP A O 1
ATOM 695 N N . SER A 1 89 ? 49.885 -29.457 -28.398 1.00 47.53 89 SER A N 1
ATOM 696 C CA . SER A 1 89 ? 48.659 -30.152 -28.884 1.00 47.53 89 SER A CA 1
ATOM 697 C C . SER A 1 89 ? 47.394 -29.939 -28.027 1.00 47.53 89 SER A C 1
ATOM 699 O O . SER A 1 89 ? 46.340 -30.530 -28.271 1.00 47.53 89 SER A O 1
ATOM 701 N N . PHE A 1 90 ? 47.461 -29.084 -27.002 1.00 43.75 90 PHE A N 1
ATOM 702 C CA . PHE A 1 90 ? 46.541 -29.166 -25.862 1.00 43.75 90 PHE A CA 1
ATOM 703 C C . PHE A 1 90 ? 45.160 -28.495 -26.032 1.00 43.75 90 PHE A C 1
ATOM 705 O O . PHE A 1 90 ? 44.189 -28.928 -25.402 1.00 43.75 90 PHE A O 1
ATOM 712 N N . ASP A 1 91 ? 45.015 -27.495 -26.906 1.00 49.47 91 ASP A N 1
ATOM 713 C CA . ASP A 1 91 ? 43.790 -26.672 -26.934 1.00 49.47 91 ASP A CA 1
ATOM 714 C C . ASP A 1 91 ? 42.553 -27.384 -27.514 1.00 49.47 91 ASP A C 1
ATOM 716 O O . ASP A 1 91 ? 41.432 -27.138 -27.070 1.00 49.47 91 ASP A O 1
ATOM 720 N N . MET A 1 92 ? 42.715 -28.337 -28.437 1.00 42.03 92 MET A N 1
ATOM 721 C CA . MET A 1 92 ? 41.568 -29.054 -29.022 1.00 42.03 92 MET A CA 1
ATOM 722 C C . MET A 1 92 ? 41.075 -30.220 -28.153 1.00 42.03 92 MET A C 1
ATOM 724 O O . MET A 1 92 ? 39.876 -30.510 -28.118 1.00 42.03 92 MET A O 1
ATOM 728 N N . ILE A 1 93 ? 41.966 -30.889 -27.417 1.00 46.59 93 ILE A N 1
ATOM 729 C CA . ILE A 1 93 ? 41.610 -32.078 -26.625 1.00 46.59 93 ILE A CA 1
ATOM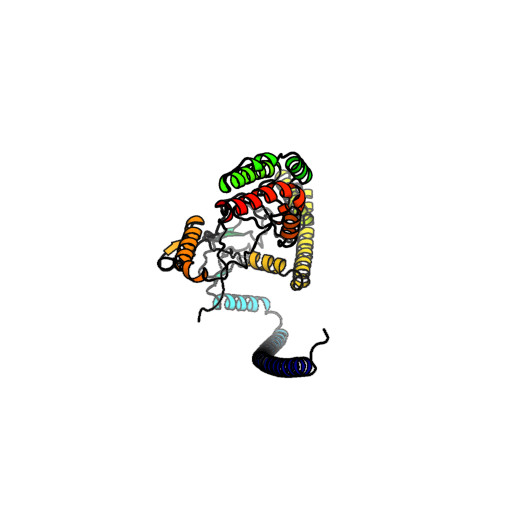 730 C C . ILE A 1 93 ? 40.886 -31.673 -25.333 1.00 46.59 93 ILE A C 1
ATOM 732 O O . ILE A 1 93 ? 39.906 -32.319 -24.954 1.00 46.59 93 ILE A O 1
ATOM 736 N N . LYS A 1 94 ? 41.280 -30.563 -24.693 1.00 45.62 94 LYS A N 1
ATOM 737 C CA . LYS A 1 94 ? 40.661 -30.095 -23.441 1.00 45.62 94 LYS A CA 1
ATOM 738 C C . LYS A 1 94 ? 39.213 -29.627 -23.633 1.00 45.62 94 LYS A C 1
ATOM 740 O O . LYS A 1 94 ? 38.336 -30.062 -22.891 1.00 45.62 94 LYS A O 1
ATOM 745 N N . ILE A 1 95 ? 38.938 -28.860 -24.695 1.00 51.50 95 ILE A N 1
ATOM 746 C CA . ILE A 1 95 ? 37.577 -28.418 -25.059 1.00 51.50 95 ILE A CA 1
ATOM 747 C C . ILE A 1 95 ? 36.678 -29.626 -25.359 1.00 51.50 95 ILE A C 1
ATOM 749 O O . ILE A 1 95 ? 35.542 -29.701 -24.894 1.00 51.50 95 ILE A O 1
ATOM 753 N N . THR A 1 96 ? 37.203 -30.616 -26.085 1.00 50.56 96 THR A N 1
ATOM 754 C CA . THR A 1 96 ? 36.454 -31.834 -26.428 1.00 50.56 96 THR A CA 1
ATOM 755 C C . THR A 1 96 ? 36.148 -32.685 -25.187 1.00 50.56 96 THR A C 1
ATOM 757 O O . THR A 1 96 ? 35.074 -33.279 -25.088 1.00 50.56 96 THR A O 1
ATOM 760 N N . THR A 1 97 ? 37.052 -32.715 -24.206 1.00 51.03 97 THR A N 1
ATOM 761 C CA . THR A 1 97 ? 36.901 -33.513 -22.977 1.00 51.03 97 THR A CA 1
ATOM 762 C C . THR A 1 97 ? 35.937 -32.857 -21.982 1.00 51.03 97 THR A C 1
ATOM 764 O O . THR A 1 97 ? 35.069 -33.548 -21.446 1.00 51.03 97 THR A O 1
ATOM 767 N N . GLU A 1 98 ? 35.998 -31.534 -21.796 1.00 54.03 98 GLU A N 1
ATOM 768 C CA . GLU A 1 98 ? 35.047 -30.803 -20.942 1.00 54.03 98 GLU A CA 1
ATOM 769 C C . GLU A 1 98 ? 33.627 -30.797 -21.531 1.00 54.03 98 GLU A C 1
ATOM 771 O O . GLU A 1 98 ? 32.656 -31.021 -20.809 1.00 54.03 98 GLU A O 1
ATOM 776 N N . LEU A 1 99 ? 33.480 -30.676 -22.857 1.00 53.19 99 LEU A N 1
ATOM 777 C CA . LEU A 1 99 ? 32.177 -30.812 -23.522 1.00 53.19 99 LEU A CA 1
ATOM 778 C C . LEU A 1 99 ? 31.591 -32.222 -23.392 1.00 53.19 99 LEU A C 1
ATOM 780 O O . LEU A 1 99 ? 30.379 -32.377 -23.239 1.00 53.19 99 LEU A O 1
ATOM 784 N N . ASN A 1 100 ? 32.435 -33.255 -23.417 1.00 54.38 100 ASN A N 1
ATOM 785 C CA . ASN A 1 100 ? 32.003 -34.631 -23.183 1.00 54.38 100 ASN A CA 1
ATOM 786 C C . ASN A 1 100 ? 31.657 -34.895 -21.708 1.00 54.38 100 ASN A C 1
ATOM 788 O O . ASN A 1 100 ? 30.775 -35.708 -21.437 1.00 54.38 100 ASN A O 1
ATOM 792 N N . GLN A 1 101 ? 32.287 -34.198 -20.757 1.00 54.28 101 GLN A N 1
ATOM 793 C CA . GLN A 1 101 ? 31.888 -34.232 -19.346 1.00 54.28 101 GLN A CA 1
ATOM 794 C C . GLN A 1 101 ? 30.547 -33.523 -19.112 1.00 54.28 101 GLN A C 1
ATOM 796 O O . GLN A 1 101 ? 29.694 -34.082 -18.425 1.00 54.28 101 GLN A O 1
ATOM 801 N N . ILE A 1 102 ? 30.310 -32.363 -19.736 1.00 51.38 102 ILE A N 1
ATOM 802 C CA . ILE A 1 102 ? 29.022 -31.646 -19.668 1.00 51.38 102 ILE A CA 1
ATOM 803 C C . ILE A 1 102 ? 27.895 -32.480 -20.301 1.00 51.38 102 ILE A C 1
ATOM 805 O O . ILE A 1 102 ? 26.824 -32.595 -19.714 1.00 51.38 102 ILE A O 1
ATOM 809 N N . LYS A 1 103 ? 28.151 -33.154 -21.434 1.00 51.09 103 LYS A N 1
ATOM 810 C CA . LYS A 1 103 ? 27.204 -34.103 -22.058 1.00 51.09 103 LYS A CA 1
ATOM 811 C C . LYS A 1 103 ? 26.871 -35.328 -21.196 1.00 51.09 103 LYS A C 1
ATOM 813 O O . LYS A 1 103 ? 25.832 -35.940 -21.414 1.00 51.09 103 LYS A O 1
ATOM 818 N N . ARG A 1 104 ? 27.766 -35.738 -20.287 1.00 53.75 104 ARG A N 1
ATOM 819 C CA . ARG A 1 104 ? 27.598 -36.936 -19.442 1.00 53.75 104 ARG A CA 1
ATOM 820 C C . ARG A 1 104 ? 26.942 -36.644 -18.093 1.00 53.75 104 ARG A C 1
ATOM 822 O O . ARG A 1 104 ? 26.315 -37.540 -17.542 1.00 53.75 104 ARG A O 1
ATOM 829 N N . LYS A 1 105 ? 27.117 -35.439 -17.538 1.00 53.16 105 LYS A N 1
ATOM 830 C CA . LYS A 1 105 ? 26.636 -35.092 -16.186 1.00 53.16 105 LYS A CA 1
ATOM 831 C C . LYS A 1 105 ? 25.167 -34.664 -16.154 1.00 53.16 105 LYS A C 1
ATOM 833 O O . LYS A 1 105 ? 24.493 -34.856 -15.151 1.00 53.16 105 LYS A O 1
ATOM 838 N N . GLU A 1 106 ? 24.673 -34.139 -17.265 1.00 56.59 106 GLU A N 1
ATOM 839 C CA . GL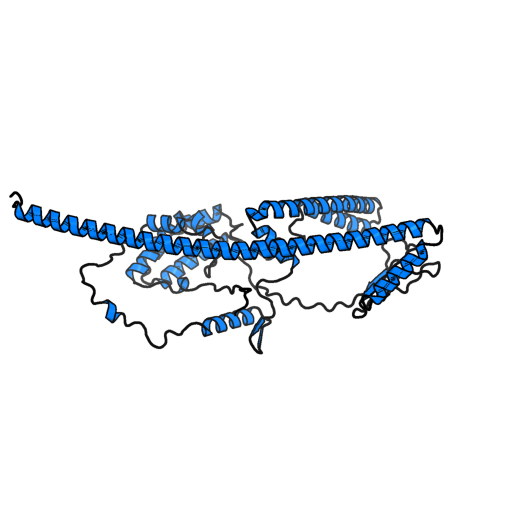U A 1 106 ? 23.273 -33.812 -17.511 1.00 56.59 106 GLU A CA 1
ATOM 840 C C . GLU A 1 106 ? 22.980 -34.366 -18.906 1.00 56.59 106 GLU A C 1
ATOM 842 O O . GLU A 1 106 ? 23.793 -34.139 -19.796 1.00 56.59 106 GLU A O 1
ATOM 847 N N . ASN A 1 107 ? 21.905 -35.139 -19.109 1.00 67.69 107 ASN A N 1
ATOM 848 C CA . ASN A 1 107 ? 21.519 -35.672 -20.426 1.00 67.69 107 ASN A CA 1
ATOM 849 C C . ASN A 1 107 ? 21.275 -34.510 -21.401 1.00 67.69 107 ASN A C 1
ATOM 851 O O . ASN A 1 107 ? 20.129 -34.140 -21.619 1.00 67.69 107 ASN A O 1
ATOM 855 N N . SER A 1 108 ? 22.319 -33.900 -21.940 1.00 71.88 108 SER A N 1
ATOM 856 C CA . SER A 1 108 ? 22.276 -32.617 -22.629 1.00 71.88 108 SER A CA 1
ATOM 857 C C . SER A 1 108 ? 22.636 -32.811 -24.092 1.00 71.88 108 SER A C 1
ATOM 859 O O . SER A 1 108 ? 23.580 -33.522 -24.442 1.00 71.88 108 SER A O 1
ATOM 861 N N . ILE A 1 109 ? 21.864 -32.177 -24.965 1.00 81.00 109 ILE A N 1
ATOM 862 C CA . ILE A 1 109 ? 21.959 -32.294 -26.413 1.00 81.00 109 ILE A CA 1
ATOM 863 C C . ILE A 1 109 ? 22.492 -30.994 -27.012 1.00 81.00 109 ILE A C 1
ATOM 865 O O . ILE A 1 109 ? 22.112 -29.892 -26.624 1.00 81.00 109 ILE A O 1
ATOM 869 N N . GLN A 1 110 ? 23.396 -31.130 -27.979 1.00 82.31 110 GLN A N 1
ATOM 870 C CA . GLN A 1 110 ? 23.858 -30.015 -28.797 1.00 82.31 110 GLN A CA 1
ATOM 871 C C . GLN A 1 110 ? 22.852 -29.799 -29.934 1.00 82.31 110 GLN A C 1
ATOM 873 O O . GLN A 1 110 ? 22.681 -30.672 -30.785 1.00 82.31 110 GLN A O 1
ATOM 878 N N . CYS A 1 111 ? 22.205 -28.640 -29.946 1.00 83.38 111 CYS A N 1
ATOM 879 C CA . CYS A 1 111 ? 21.111 -28.306 -30.855 1.00 83.38 111 CYS A CA 1
ATOM 880 C C . CYS A 1 111 ? 21.588 -27.600 -32.130 1.00 83.38 111 CYS A C 1
ATOM 882 O O . CYS A 1 111 ? 20.985 -27.782 -33.187 1.00 83.38 111 CYS A O 1
ATOM 884 N N . ASN A 1 112 ? 22.693 -26.843 -32.076 1.00 86.62 112 ASN A N 1
ATOM 885 C CA . ASN A 1 112 ? 23.230 -26.205 -33.280 1.00 86.62 112 ASN A CA 1
ATOM 886 C C . ASN A 1 112 ? 23.895 -27.233 -34.206 1.00 86.62 112 ASN A C 1
ATOM 888 O O . ASN A 1 112 ? 24.863 -27.894 -33.817 1.00 86.62 112 ASN A O 1
ATOM 892 N N . LYS A 1 113 ? 23.403 -27.306 -35.447 1.00 85.19 113 LYS A N 1
ATOM 893 C CA . LYS A 1 113 ? 23.946 -28.136 -36.536 1.00 85.19 113 LYS A CA 1
ATOM 894 C C . LYS A 1 113 ? 24.533 -27.309 -37.689 1.00 85.19 113 LYS A C 1
ATOM 896 O O . LYS A 1 113 ? 25.010 -27.887 -38.664 1.00 85.19 113 LYS A O 1
ATOM 901 N N . ILE A 1 114 ? 24.497 -25.979 -37.600 1.00 83.88 114 ILE A N 1
ATOM 902 C CA . ILE A 1 114 ? 24.917 -25.074 -38.674 1.00 83.88 114 ILE A CA 1
ATOM 903 C C . ILE A 1 114 ? 26.438 -24.960 -38.678 1.00 83.88 114 ILE A C 1
ATOM 905 O O . ILE A 1 114 ? 27.068 -24.647 -37.667 1.00 83.88 114 ILE A O 1
ATOM 909 N N . LYS A 1 115 ? 27.022 -25.238 -39.844 1.00 83.25 115 LYS A N 1
ATOM 910 C CA . LYS A 1 115 ? 28.462 -25.185 -40.087 1.00 83.25 115 LYS A CA 1
ATOM 911 C C . LYS A 1 115 ? 28.834 -23.848 -40.719 1.00 83.25 115 LYS A C 1
ATOM 913 O O . LYS A 1 115 ? 28.077 -23.303 -41.517 1.00 83.25 115 LYS A O 1
ATOM 918 N N . ASN A 1 116 ? 30.014 -23.347 -40.382 1.00 82.38 116 ASN A N 1
ATOM 919 C CA . ASN A 1 116 ? 30.614 -22.203 -41.058 1.00 82.38 116 ASN A CA 1
ATOM 920 C C . ASN A 1 116 ? 31.173 -22.592 -42.440 1.00 82.38 116 ASN A C 1
ATOM 922 O O . ASN A 1 116 ? 31.123 -23.757 -42.844 1.00 82.38 116 ASN A O 1
ATOM 926 N N . ILE A 1 117 ? 31.779 -21.626 -43.139 1.00 80.38 117 ILE A N 1
ATOM 927 C CA . ILE A 1 117 ? 32.392 -21.831 -44.466 1.00 80.38 117 ILE A CA 1
ATOM 928 C C . ILE A 1 117 ? 33.492 -22.908 -44.507 1.00 80.38 117 ILE A C 1
ATOM 930 O O . ILE A 1 117 ? 33.788 -23.438 -45.570 1.00 80.38 117 ILE A O 1
ATOM 934 N N . HIS A 1 118 ? 34.078 -23.268 -43.360 1.00 82.12 118 HIS A N 1
ATOM 935 C CA . HIS A 1 118 ? 35.101 -24.313 -43.238 1.00 82.12 118 HIS A CA 1
ATOM 936 C C . HIS A 1 118 ? 34.514 -25.669 -42.807 1.00 82.12 118 HIS A C 1
ATOM 938 O O . HIS A 1 118 ? 35.254 -26.569 -42.411 1.00 82.12 118 HIS A O 1
ATOM 944 N N . GLY A 1 119 ? 33.186 -25.818 -42.804 1.00 79.44 119 GLY A N 1
ATOM 945 C CA . GLY A 1 119 ? 32.515 -27.049 -42.387 1.00 79.44 119 GLY A CA 1
ATOM 946 C C . GLY A 1 119 ? 32.557 -27.318 -40.876 1.00 79.44 119 GLY A C 1
ATOM 947 O O . GLY A 1 119 ? 32.206 -28.423 -40.454 1.00 79.44 119 GLY A O 1
ATOM 948 N N . LYS A 1 120 ? 32.965 -26.338 -40.054 1.00 79.69 120 LYS A N 1
ATOM 949 C CA . LYS A 1 120 ? 33.086 -26.460 -38.590 1.00 79.69 120 LYS A CA 1
ATOM 950 C C . LYS A 1 120 ? 31.915 -25.788 -37.868 1.00 79.69 120 LYS A C 1
ATOM 952 O O . LYS A 1 120 ? 31.377 -24.793 -38.343 1.00 79.69 120 LYS A O 1
ATOM 957 N N . ILE A 1 121 ? 31.550 -26.315 -36.699 1.00 80.00 121 ILE A N 1
ATOM 958 C CA . ILE A 1 121 ? 30.572 -25.706 -35.784 1.00 80.00 121 ILE A CA 1
ATOM 959 C C . ILE A 1 121 ? 31.369 -24.978 -34.700 1.00 80.00 121 ILE A C 1
ATOM 961 O O . ILE A 1 121 ? 32.104 -25.626 -33.959 1.00 80.00 121 ILE A O 1
ATOM 965 N N . LEU A 1 122 ? 31.259 -23.650 -34.640 1.00 77.12 122 LEU A N 1
ATOM 966 C CA . LEU A 1 122 ? 31.938 -22.835 -33.624 1.00 77.12 122 LEU A CA 1
ATOM 967 C C . LEU A 1 122 ? 31.003 -22.481 -32.466 1.00 77.12 122 LEU A C 1
ATOM 969 O O . LEU A 1 122 ? 31.382 -22.608 -31.305 1.00 77.12 122 LEU A O 1
ATOM 973 N N . ASP A 1 123 ? 29.766 -22.097 -32.777 1.00 80.00 123 ASP A N 1
ATOM 974 C CA . ASP A 1 123 ? 28.799 -21.666 -31.773 1.00 80.00 123 ASP A CA 1
ATOM 975 C C . ASP A 1 123 ? 28.044 -22.875 -31.203 1.00 80.00 123 ASP A C 1
ATOM 977 O O . ASP A 1 123 ? 27.271 -23.546 -31.896 1.00 80.00 123 ASP A O 1
ATOM 981 N N . LEU A 1 124 ? 28.282 -23.187 -29.928 1.00 82.44 124 LEU A N 1
ATOM 982 C CA . LEU A 1 124 ? 27.624 -24.299 -29.244 1.00 82.44 124 LEU A CA 1
ATOM 983 C C . LEU A 1 124 ? 26.306 -23.853 -28.604 1.00 82.44 124 LEU A C 1
ATOM 985 O O . LEU A 1 124 ? 26.239 -22.811 -27.959 1.00 82.44 124 LEU A O 1
ATOM 989 N N . ILE A 1 125 ? 25.260 -24.665 -28.768 1.00 79.94 125 ILE A N 1
ATOM 990 C CA . ILE A 1 125 ? 23.933 -24.442 -28.190 1.00 79.94 125 ILE A CA 1
ATOM 991 C C . ILE A 1 125 ? 23.527 -25.753 -27.543 1.00 79.94 125 ILE A C 1
ATOM 993 O O . ILE A 1 125 ? 23.089 -26.676 -28.228 1.00 79.94 125 ILE A O 1
ATOM 997 N N . VAL A 1 126 ? 23.710 -25.832 -26.232 1.00 81.06 126 VAL A N 1
ATOM 998 C CA . VAL A 1 126 ? 23.465 -27.045 -25.455 1.00 81.06 126 VAL A CA 1
ATOM 999 C C . VAL A 1 126 ? 22.213 -26.849 -24.609 1.00 81.06 126 VAL A C 1
ATOM 1001 O O . VAL A 1 126 ? 22.099 -25.848 -23.902 1.00 81.06 126 VAL A O 1
ATOM 1004 N N . THR A 1 127 ? 21.286 -27.801 -24.670 1.00 73.69 127 THR A N 1
ATOM 1005 C CA . THR A 1 127 ? 20.090 -27.841 -23.817 1.00 73.69 127 THR A CA 1
ATOM 1006 C C . THR A 1 127 ? 19.985 -29.193 -23.121 1.00 73.69 127 THR A C 1
ATOM 1008 O O . THR A 1 127 ? 20.445 -30.194 -23.671 1.00 73.69 127 THR A O 1
ATOM 1011 N N . PRO A 1 128 ? 19.363 -29.277 -21.934 1.00 77.88 128 PRO A N 1
ATOM 1012 C CA . PRO A 1 128 ? 18.943 -30.566 -21.397 1.00 77.88 128 PRO A CA 1
ATOM 1013 C C . PRO A 1 128 ? 18.009 -31.268 -22.396 1.00 77.88 128 PRO A C 1
ATOM 1015 O O . PRO A 1 128 ? 17.174 -30.617 -23.015 1.00 77.88 128 PRO A O 1
ATOM 1018 N N . SER A 1 129 ? 18.115 -32.589 -22.524 1.00 70.81 129 SER A N 1
ATOM 1019 C CA . SER A 1 129 ? 17.344 -33.455 -23.445 1.00 70.81 129 SER A CA 1
ATOM 1020 C C . SER A 1 129 ? 15.830 -33.338 -23.299 1.00 70.81 129 SER A C 1
ATOM 1022 O O . SER A 1 129 ? 15.098 -33.660 -24.228 1.00 70.81 129 SER A O 1
ATOM 1024 N N . VAL A 1 130 ? 15.366 -32.858 -22.146 1.00 68.50 130 VAL A N 1
ATOM 1025 C CA . VAL A 1 130 ? 13.953 -32.588 -21.856 1.00 68.50 130 VAL A CA 1
ATOM 1026 C C . VAL A 1 130 ? 13.436 -31.363 -22.626 1.00 68.50 130 VAL A C 1
ATOM 1028 O O . VAL A 1 130 ? 12.232 -31.209 -22.799 1.00 68.50 130 VAL A O 1
ATOM 1031 N N . PHE A 1 131 ? 14.328 -30.496 -23.112 1.00 72.19 131 PHE A N 1
ATOM 1032 C CA . PHE A 1 131 ? 13.986 -29.303 -23.880 1.00 72.19 131 PHE A CA 1
ATOM 1033 C C . PHE A 1 131 ? 14.365 -29.476 -25.347 1.00 72.19 131 PHE A C 1
ATOM 1035 O O . PHE A 1 131 ? 15.524 -29.735 -25.681 1.00 72.19 131 PHE A O 1
ATOM 1042 N N . SER A 1 132 ? 13.400 -29.255 -26.236 1.00 75.19 132 SER A N 1
ATOM 1043 C CA . SER A 1 132 ? 13.670 -29.104 -27.661 1.00 75.19 132 SER A CA 1
ATOM 1044 C C . SER A 1 132 ? 14.197 -27.697 -27.952 1.00 75.19 132 SER A C 1
ATOM 1046 O O . SER A 1 132 ? 13.780 -26.713 -27.347 1.00 75.19 132 SER A O 1
ATOM 1048 N N . CYS A 1 133 ? 15.155 -27.591 -28.867 1.00 82.56 133 CYS A N 1
ATOM 1049 C CA . CYS A 1 133 ? 15.606 -26.316 -29.404 1.00 82.56 133 CYS A CA 1
ATOM 1050 C C . CYS A 1 133 ? 15.856 -26.482 -30.899 1.00 82.56 133 CYS A C 1
ATOM 1052 O O . CYS A 1 133 ? 16.607 -27.364 -31.318 1.00 82.56 133 CYS A O 1
ATOM 1054 N N . GLU A 1 134 ? 15.209 -25.640 -31.696 1.00 84.38 134 GLU A N 1
ATOM 1055 C CA . GLU A 1 134 ? 15.429 -25.578 -33.135 1.00 84.38 134 GLU A CA 1
ATOM 1056 C C . GLU A 1 134 ? 16.364 -24.411 -33.444 1.00 84.38 134 GLU A C 1
ATOM 1058 O O . GLU A 1 134 ? 16.164 -23.295 -32.964 1.00 84.38 134 GLU A O 1
ATOM 1063 N N . VAL A 1 135 ? 17.411 -24.675 -34.224 1.00 86.44 135 VAL A N 1
ATOM 1064 C CA . VAL A 1 135 ? 18.417 -23.675 -34.588 1.00 86.44 135 VAL A CA 1
ATOM 1065 C C . VAL A 1 135 ? 18.450 -23.550 -36.103 1.00 86.44 135 VAL A C 1
ATOM 1067 O O . VAL A 1 135 ? 18.741 -24.523 -36.800 1.00 86.44 135 VAL A O 1
ATOM 1070 N N . THR A 1 136 ? 18.188 -22.348 -36.609 1.00 85.44 136 THR A N 1
ATOM 1071 C CA . THR A 1 136 ? 18.185 -22.030 -38.043 1.00 85.44 136 THR A CA 1
ATOM 1072 C C . THR A 1 136 ? 19.151 -20.884 -38.349 1.00 85.44 136 THR A C 1
ATOM 1074 O O . THR A 1 136 ? 19.424 -20.064 -37.469 1.00 85.44 136 THR A O 1
ATOM 1077 N N . PRO A 1 137 ? 19.686 -20.777 -39.579 1.00 82.25 137 PRO A N 1
ATOM 1078 C CA . PRO A 1 137 ? 20.426 -19.587 -39.987 1.00 82.25 137 PRO A CA 1
ATOM 1079 C C . PRO A 1 137 ? 19.509 -18.357 -39.965 1.00 82.25 137 PRO A C 1
ATOM 1081 O O . PRO A 1 137 ? 18.357 -18.429 -40.395 1.00 82.25 137 PRO A O 1
ATOM 1084 N N . GLU A 1 138 ? 20.012 -17.228 -39.471 1.00 78.81 138 GLU A N 1
ATOM 1085 C CA . GLU A 1 138 ? 19.262 -15.973 -39.413 1.00 78.81 138 GLU A CA 1
ATOM 1086 C C . GLU A 1 138 ? 19.125 -15.376 -40.817 1.00 78.81 138 GLU A C 1
ATOM 1088 O O . GLU A 1 138 ? 20.100 -14.937 -41.431 1.00 78.81 138 GLU A O 1
ATOM 1093 N N . VAL A 1 139 ? 17.891 -15.333 -41.315 1.00 69.88 139 VAL A N 1
ATOM 1094 C CA . VAL A 1 139 ? 17.558 -14.817 -42.652 1.00 69.88 139 VAL A CA 1
ATOM 1095 C C . VAL A 1 139 ? 17.454 -13.287 -42.680 1.00 69.88 139 VAL A C 1
ATOM 1097 O O . VAL A 1 139 ? 17.585 -12.685 -43.743 1.00 69.88 139 VAL A O 1
ATOM 1100 N N . ASN A 1 140 ? 17.260 -12.636 -41.524 1.00 66.12 140 ASN A N 1
ATOM 1101 C CA . ASN A 1 140 ? 17.062 -11.187 -41.400 1.00 66.12 140 ASN A CA 1
ATOM 1102 C C . ASN A 1 140 ? 18.161 -10.522 -40.550 1.00 66.12 140 ASN A C 1
ATOM 1104 O O . ASN A 1 140 ? 17.901 -9.888 -39.521 1.00 66.12 140 ASN A O 1
ATOM 1108 N N . ALA A 1 141 ? 19.418 -10.641 -40.982 1.00 62.62 141 ALA A N 1
ATOM 1109 C CA . ALA A 1 141 ? 20.555 -10.126 -40.224 1.00 62.62 141 ALA A CA 1
ATOM 1110 C C . ALA A 1 141 ? 20.594 -8.578 -40.166 1.00 62.62 141 ALA A C 1
ATOM 1112 O O . ALA A 1 141 ? 20.538 -7.874 -41.175 1.00 62.62 141 ALA A O 1
ATOM 1113 N N . LEU A 1 142 ? 20.734 -8.019 -38.953 1.00 58.97 142 LEU A N 1
ATOM 1114 C CA . LEU A 1 142 ? 20.877 -6.567 -38.712 1.00 58.97 142 LEU A CA 1
ATOM 1115 C C . LEU A 1 142 ? 22.266 -6.012 -39.085 1.00 58.97 142 LEU A C 1
ATOM 1117 O O . LEU A 1 142 ? 22.462 -4.794 -39.093 1.00 58.97 142 LEU A O 1
ATOM 1121 N N . VAL A 1 143 ? 23.223 -6.903 -39.327 1.00 66.12 143 VAL A N 1
ATOM 1122 C CA . VAL A 1 143 ? 24.631 -6.659 -39.663 1.00 66.12 143 VAL A CA 1
ATOM 1123 C C . VAL A 1 143 ? 24.976 -7.630 -40.801 1.00 66.12 143 VAL A C 1
ATOM 1125 O O . VAL A 1 143 ? 24.371 -8.703 -40.839 1.00 66.12 143 VAL A O 1
ATOM 1128 N N . PRO A 1 144 ? 25.899 -7.295 -41.724 1.00 72.12 144 PRO A N 1
ATOM 1129 C CA . PRO A 1 144 ? 26.400 -8.261 -42.698 1.00 72.12 144 PRO A CA 1
ATOM 1130 C C . PRO A 1 144 ? 26.820 -9.567 -42.017 1.00 72.12 144 PRO A C 1
ATOM 1132 O O . PRO A 1 144 ? 27.428 -9.533 -40.946 1.00 72.12 144 PRO A O 1
ATOM 1135 N N . ILE A 1 145 ? 26.448 -10.695 -42.620 1.00 67.88 145 ILE A N 1
ATOM 1136 C CA . ILE A 1 145 ? 26.711 -12.020 -42.061 1.00 67.88 145 ILE A CA 1
ATOM 1137 C C . ILE A 1 145 ? 28.225 -12.239 -42.008 1.00 67.88 145 ILE A C 1
ATOM 1139 O O . ILE A 1 145 ? 28.919 -12.065 -43.009 1.00 67.88 145 ILE A O 1
ATOM 1143 N N . ASP A 1 146 ? 28.723 -12.609 -40.831 1.00 75.69 146 ASP A N 1
ATOM 1144 C CA . ASP A 1 146 ? 30.093 -13.073 -40.668 1.00 75.69 146 ASP A CA 1
ATOM 1145 C C . ASP A 1 146 ? 30.175 -14.518 -41.177 1.00 75.69 146 ASP A C 1
ATOM 1147 O O . ASP A 1 146 ? 29.469 -15.408 -40.707 1.00 75.69 146 ASP A O 1
ATOM 1151 N N . TYR A 1 147 ? 31.031 -14.754 -42.166 1.00 74.00 147 TYR A N 1
ATOM 1152 C CA . TYR A 1 147 ? 31.210 -16.070 -42.775 1.00 74.00 147 TYR A CA 1
ATOM 1153 C C . TYR A 1 147 ? 31.833 -17.097 -41.816 1.00 74.00 147 TYR A C 1
ATOM 1155 O O . TYR A 1 147 ? 31.639 -18.306 -41.981 1.00 74.00 147 TYR A O 1
ATOM 1163 N N . HIS A 1 148 ? 32.566 -16.637 -40.799 1.00 74.62 148 HIS A N 1
ATOM 1164 C CA . HIS A 1 148 ? 33.093 -17.492 -39.740 1.00 74.62 148 HIS A CA 1
ATOM 1165 C C . HIS A 1 148 ? 32.048 -17.754 -38.650 1.00 74.62 148 HIS A C 1
ATOM 1167 O O . HIS A 1 148 ? 32.017 -18.866 -38.117 1.00 74.62 148 HIS A O 1
ATOM 1173 N N . HIS A 1 149 ? 31.179 -16.773 -38.386 1.00 73.88 149 HIS A N 1
ATOM 1174 C CA . HIS A 1 149 ? 30.114 -16.811 -37.379 1.00 73.88 149 HIS A CA 1
ATOM 1175 C C . HIS A 1 149 ? 28.741 -16.519 -38.007 1.00 73.88 149 HIS A C 1
ATOM 1177 O O . HIS A 1 149 ? 28.221 -15.403 -37.872 1.00 73.88 149 HIS A O 1
ATOM 1183 N N . PRO A 1 150 ? 28.140 -17.498 -38.714 1.00 76.12 150 PRO A N 1
ATOM 1184 C CA . PRO A 1 150 ? 26.816 -17.310 -39.286 1.00 76.12 150 PRO A CA 1
ATOM 1185 C C . PRO A 1 150 ? 25.826 -16.982 -38.168 1.00 76.12 150 PRO A C 1
ATOM 1187 O O . PRO A 1 150 ? 25.766 -17.673 -37.154 1.00 76.12 150 PRO A O 1
ATOM 1190 N N . ALA A 1 151 ? 25.051 -15.913 -38.341 1.00 80.81 151 ALA A N 1
ATOM 1191 C CA . ALA A 1 151 ? 24.046 -15.537 -37.358 1.00 80.81 151 ALA A CA 1
ATOM 1192 C C . ALA A 1 151 ? 22.997 -16.655 -37.223 1.00 80.81 151 ALA A C 1
ATOM 1194 O O . ALA A 1 151 ? 22.542 -17.210 -38.225 1.00 80.81 151 ALA A O 1
ATOM 1195 N N . LEU A 1 152 ? 22.628 -16.984 -35.984 1.00 85.62 152 LEU A N 1
ATOM 1196 C CA . LEU A 1 152 ? 21.730 -18.091 -35.657 1.00 85.62 152 LEU A CA 1
ATOM 1197 C C . LEU A 1 152 ? 20.441 -17.565 -35.025 1.00 85.62 152 LEU A C 1
ATOM 1199 O O . LEU A 1 152 ? 20.482 -16.739 -34.110 1.00 85.62 152 LEU A O 1
ATOM 1203 N N . THR A 1 153 ? 19.310 -18.109 -35.454 1.00 84.00 153 THR A N 1
ATOM 1204 C CA . THR A 1 153 ? 18.013 -17.956 -34.796 1.00 84.00 153 THR A CA 1
ATOM 1205 C C . THR A 1 153 ? 17.727 -19.230 -34.011 1.00 84.00 153 THR A C 1
ATOM 1207 O O . THR A 1 153 ? 17.837 -20.332 -34.542 1.00 84.00 153 THR A O 1
ATOM 1210 N N . CYS A 1 154 ? 17.395 -19.086 -32.730 1.00 86.00 154 CYS A N 1
ATOM 1211 C CA . CYS A 1 154 ? 17.155 -20.212 -31.831 1.00 86.00 154 CYS A CA 1
ATOM 1212 C C . CYS A 1 154 ? 15.717 -20.154 -31.320 1.00 86.00 154 CYS A C 1
ATOM 1214 O O . CYS A 1 154 ? 15.330 -19.170 -30.684 1.00 86.00 154 CYS A O 1
ATOM 1216 N N . TYR A 1 155 ? 14.948 -21.209 -31.567 1.00 82.12 155 TYR A N 1
ATOM 1217 C CA . TYR A 1 155 ? 13.586 -21.369 -31.083 1.00 82.12 155 TYR A CA 1
ATOM 1218 C C . TYR A 1 155 ? 13.571 -22.330 -29.903 1.00 82.12 155 TYR A C 1
ATOM 1220 O O . TYR A 1 155 ? 14.052 -23.459 -29.992 1.00 82.12 155 TYR A O 1
ATOM 1228 N N . PHE A 1 156 ? 13.000 -21.865 -28.796 1.00 82.50 156 PHE A N 1
ATOM 1229 C CA . PHE A 1 156 ? 12.774 -22.658 -27.597 1.00 82.50 156 PHE A CA 1
ATOM 1230 C C . PHE A 1 156 ? 11.259 -22.718 -27.367 1.00 82.50 156 PHE A C 1
ATOM 1232 O O . PHE A 1 156 ? 10.665 -21.677 -27.068 1.00 82.50 156 PHE A O 1
ATOM 1239 N N . PRO A 1 157 ? 10.612 -23.885 -27.526 1.00 71.88 157 PRO A N 1
ATOM 1240 C CA . PRO A 1 157 ? 9.236 -24.060 -27.110 1.00 71.88 157 PRO A CA 1
ATOM 1241 C C . PRO A 1 157 ? 9.213 -23.992 -25.585 1.00 71.88 157 PRO A C 1
ATOM 1243 O O . PRO A 1 157 ? 9.743 -24.850 -24.881 1.00 71.88 157 PRO A O 1
ATOM 1246 N N . TYR A 1 158 ? 8.646 -22.907 -25.080 1.00 68.88 158 TYR A N 1
ATOM 1247 C CA . TYR A 1 158 ? 8.430 -22.703 -23.662 1.00 68.88 158 TYR A CA 1
ATOM 1248 C C . TYR A 1 158 ? 6.929 -22.753 -23.417 1.00 68.88 158 TYR A C 1
ATOM 1250 O O . TYR A 1 158 ? 6.195 -21.882 -23.888 1.00 68.88 158 TYR A O 1
ATOM 1258 N N . GLU A 1 159 ? 6.472 -23.766 -22.682 1.00 62.03 159 GLU A N 1
ATOM 1259 C CA . GLU A 1 159 ? 5.148 -23.710 -22.079 1.00 62.03 159 GLU A CA 1
ATOM 1260 C C . GLU A 1 159 ? 5.178 -22.618 -21.018 1.00 62.03 159 GLU A C 1
ATOM 1262 O O . GLU A 1 159 ? 5.834 -22.737 -19.977 1.00 62.03 159 GLU A O 1
ATOM 1267 N N . VAL A 1 160 ? 4.486 -21.520 -21.310 1.00 55.25 160 VAL A N 1
ATOM 1268 C CA . VAL A 1 160 ? 4.207 -20.503 -20.309 1.00 55.25 160 VAL A CA 1
ATOM 1269 C C . VAL A 1 160 ? 3.359 -21.190 -19.253 1.00 55.25 160 VAL A C 1
ATOM 1271 O O . VAL A 1 160 ? 2.176 -21.436 -19.471 1.00 55.25 160 VAL A O 1
ATOM 1274 N N . LYS A 1 161 ? 3.963 -21.513 -18.105 1.00 55.91 161 LYS A N 1
ATOM 1275 C CA . LYS A 1 161 ? 3.167 -21.697 -16.896 1.00 55.91 161 LYS A CA 1
ATOM 1276 C C . LYS A 1 161 ? 2.404 -20.396 -16.744 1.00 55.91 161 LYS A C 1
ATOM 1278 O O . LYS A 1 161 ? 3.034 -19.348 -16.593 1.00 55.91 161 LYS A O 1
ATOM 1283 N N . GLU A 1 162 ? 1.082 -20.446 -16.882 1.00 52.06 162 GLU A N 1
ATOM 1284 C CA . GLU A 1 162 ? 0.264 -19.332 -16.439 1.00 52.06 162 GLU A CA 1
ATOM 1285 C C . GLU A 1 162 ? 0.654 -19.124 -14.989 1.00 52.06 162 GLU A C 1
ATOM 1287 O O . GLU A 1 162 ? 0.459 -19.996 -14.140 1.00 52.06 162 GLU A O 1
ATOM 1292 N N . ASP A 1 163 ? 1.347 -18.026 -14.725 1.00 52.81 163 ASP A N 1
ATOM 1293 C CA . ASP A 1 163 ? 1.637 -17.685 -13.361 1.00 52.81 163 ASP A CA 1
ATOM 1294 C C . ASP A 1 163 ? 0.278 -17.400 -12.715 1.00 52.81 163 ASP A C 1
ATOM 1296 O O . ASP A 1 163 ? -0.341 -16.357 -12.948 1.00 52.81 163 ASP A O 1
ATOM 1300 N N . GLU A 1 164 ? -0.208 -18.360 -11.935 1.00 62.41 164 GLU A N 1
ATOM 1301 C CA . GLU A 1 164 ? -1.406 -18.237 -11.120 1.00 62.41 164 GLU A CA 1
ATOM 1302 C C . GLU A 1 164 ? -1.084 -17.221 -10.014 1.00 62.41 164 GLU A C 1
ATOM 1304 O O . GLU A 1 164 ? -0.740 -17.557 -8.879 1.00 62.41 164 GLU A O 1
ATOM 1309 N N . TYR A 1 165 ? -1.096 -15.936 -10.357 1.00 63.75 165 TYR A N 1
ATOM 1310 C CA . TYR A 1 165 ? -0.938 -14.852 -9.405 1.00 63.75 165 TYR A CA 1
ATOM 1311 C C . TYR A 1 165 ? -2.311 -14.465 -8.872 1.00 63.75 165 TYR A C 1
ATOM 1313 O O . TYR A 1 165 ? -3.243 -14.199 -9.628 1.00 63.75 165 TYR A O 1
ATOM 1321 N N . PHE A 1 166 ? -2.418 -14.323 -7.552 1.00 67.38 166 PHE A N 1
ATOM 1322 C CA . PHE A 1 166 ? -3.552 -13.628 -6.959 1.00 67.38 166 PHE A CA 1
ATOM 1323 C C . PHE A 1 166 ? -3.523 -12.161 -7.410 1.00 67.38 166 PHE A C 1
ATOM 1325 O O . PHE A 1 166 ? -2.720 -11.364 -6.910 1.00 67.38 166 PHE A O 1
ATOM 1332 N N . VAL A 1 167 ? -4.385 -11.794 -8.359 1.00 65.56 167 VAL A N 1
ATOM 1333 C CA . VAL A 1 167 ? -4.554 -10.409 -8.809 1.00 65.56 167 VAL A CA 1
ATOM 1334 C C . VAL A 1 167 ? -5.737 -9.796 -8.052 1.00 65.56 167 VAL A C 1
ATOM 1336 O O . VAL A 1 167 ? -6.883 -10.201 -8.265 1.00 65.56 167 VAL A O 1
ATOM 1339 N N . PRO A 1 168 ? -5.509 -8.815 -7.156 1.00 63.03 168 PRO A N 1
ATOM 1340 C CA . PRO A 1 168 ? -6.597 -8.078 -6.529 1.00 63.03 168 PRO A CA 1
ATOM 1341 C C . PRO A 1 168 ? -7.225 -7.139 -7.565 1.00 63.03 168 PRO A C 1
ATOM 1343 O O . PRO A 1 168 ? -6.548 -6.259 -8.098 1.00 63.03 168 PRO A O 1
ATOM 1346 N N . ASN A 1 169 ? -8.521 -7.289 -7.824 1.00 55.72 169 ASN A N 1
ATOM 1347 C CA . ASN A 1 169 ? -9.222 -6.603 -8.913 1.00 55.72 169 ASN A CA 1
ATOM 1348 C C . ASN A 1 169 ? -9.644 -5.150 -8.586 1.00 55.72 169 ASN A C 1
ATOM 1350 O O . ASN A 1 169 ? -10.779 -4.762 -8.847 1.00 55.72 169 ASN A O 1
ATOM 1354 N N . GLN A 1 170 ? -8.795 -4.337 -7.941 1.00 65.31 170 GLN A N 1
ATOM 1355 C CA . GLN A 1 170 ? -9.232 -3.012 -7.468 1.00 65.31 170 GLN A CA 1
ATOM 1356 C C . GLN A 1 170 ? -8.194 -1.898 -7.640 1.00 65.31 170 GLN A C 1
ATOM 1358 O O . GLN A 1 170 ? -7.060 -1.981 -7.158 1.00 65.31 170 GLN A O 1
ATOM 1363 N N . LYS A 1 171 ? -8.637 -0.800 -8.273 1.00 72.62 171 LYS A N 1
ATOM 1364 C CA . LYS A 1 171 ? -7.989 0.518 -8.199 1.00 72.62 171 LYS A CA 1
ATOM 1365 C C . LYS A 1 171 ? -8.008 0.975 -6.739 1.00 72.62 171 LYS A C 1
ATOM 1367 O O . LYS A 1 171 ? -9.025 0.847 -6.068 1.00 72.62 171 LYS A O 1
ATOM 1372 N N . ARG A 1 172 ? -6.890 1.502 -6.239 1.00 82.06 172 ARG A N 1
ATOM 1373 C CA . ARG A 1 172 ? -6.762 1.921 -4.831 1.00 82.06 172 ARG A CA 1
ATOM 1374 C C . ARG A 1 172 ? -6.576 3.422 -4.730 1.00 82.06 172 ARG A C 1
ATOM 1376 O O . ARG A 1 172 ? -5.776 3.972 -5.484 1.00 82.06 172 ARG A O 1
ATOM 1383 N N . LEU A 1 173 ? -7.235 4.072 -3.779 1.00 89.31 173 LEU A N 1
ATOM 1384 C CA . LEU A 1 173 ? -7.005 5.485 -3.472 1.00 89.31 173 LEU A CA 1
ATOM 1385 C C . LEU A 1 173 ? -5.547 5.727 -3.058 1.00 89.31 173 LEU A C 1
ATOM 1387 O O . LEU A 1 173 ? -4.961 4.959 -2.292 1.00 89.31 173 LEU A O 1
ATOM 1391 N N . ASN A 1 174 ? -4.940 6.793 -3.582 1.00 90.00 174 ASN A N 1
ATOM 1392 C CA . ASN A 1 174 ? -3.555 7.151 -3.305 1.00 90.00 174 ASN A CA 1
ATOM 1393 C C . ASN A 1 174 ? -3.452 8.366 -2.381 1.00 90.00 174 ASN A C 1
ATOM 1395 O O . ASN A 1 174 ? -3.110 9.471 -2.805 1.00 90.00 174 ASN A O 1
ATOM 1399 N N . PHE A 1 175 ? -3.641 8.124 -1.087 1.00 90.62 175 PHE A N 1
ATOM 1400 C CA . PHE A 1 175 ? -3.484 9.133 -0.037 1.00 90.62 175 PHE A CA 1
ATOM 1401 C C . PHE A 1 175 ? -2.054 9.668 0.129 1.00 90.62 175 PHE A C 1
ATOM 1403 O O . PHE A 1 175 ? -1.831 10.569 0.922 1.00 90.62 175 PHE A O 1
ATOM 1410 N N . ARG A 1 176 ? -1.057 9.161 -0.608 1.00 88.94 176 ARG A N 1
ATOM 1411 C CA . ARG A 1 176 ? 0.276 9.791 -0.652 1.00 88.94 176 ARG A CA 1
ATOM 1412 C C . ARG A 1 176 ? 0.365 10.931 -1.664 1.00 88.94 176 ARG A C 1
ATOM 1414 O O . ARG A 1 176 ? 1.354 11.651 -1.670 1.00 88.94 176 ARG A O 1
ATOM 1421 N N . LYS A 1 177 ? -0.622 11.051 -2.554 1.00 89.50 177 LYS A N 1
ATOM 1422 C CA . LYS A 1 177 ? -0.672 12.055 -3.626 1.00 89.50 177 LYS A CA 1
ATOM 1423 C C . LYS A 1 177 ? -1.949 12.894 -3.586 1.00 89.50 177 LYS A C 1
ATOM 1425 O O . LYS A 1 177 ? -2.310 13.488 -4.597 1.00 89.50 177 LYS A O 1
ATOM 1430 N N . TYR A 1 178 ? -2.655 12.893 -2.460 1.00 93.44 178 TYR A N 1
ATOM 1431 C CA . TYR A 1 178 ? -3.847 13.716 -2.302 1.00 93.44 178 TYR A CA 1
ATOM 1432 C C . TYR A 1 178 ? -3.494 15.206 -2.287 1.00 93.44 178 TYR A C 1
ATOM 1434 O O . TYR A 1 178 ? -2.395 15.594 -1.883 1.00 93.44 178 TYR A O 1
ATOM 1442 N N . ASN A 1 179 ? -4.425 16.041 -2.742 1.00 93.38 179 ASN A N 1
ATOM 1443 C CA . ASN A 1 179 ? -4.262 17.489 -2.695 1.00 93.38 179 ASN A CA 1
ATOM 1444 C C . ASN A 1 179 ? -4.577 17.999 -1.282 1.00 93.38 179 ASN A C 1
ATOM 1446 O O . ASN A 1 179 ? -5.743 18.187 -0.949 1.00 93.38 179 ASN A O 1
ATOM 1450 N N . VAL A 1 180 ? -3.534 18.223 -0.477 1.00 93.25 180 VAL A N 1
ATOM 1451 C CA . VAL A 1 180 ? -3.653 18.649 0.929 1.00 93.25 180 VAL A CA 1
ATOM 1452 C C . VAL A 1 180 ? -4.453 19.946 1.062 1.00 93.25 180 VAL A C 1
ATOM 1454 O O . VAL A 1 180 ? -5.419 19.990 1.810 1.00 93.25 180 VAL A O 1
ATOM 1457 N N . ASN A 1 181 ? -4.116 20.977 0.284 1.00 93.19 181 ASN A N 1
ATOM 1458 C CA . ASN A 1 181 ? -4.763 22.288 0.394 1.00 93.19 181 ASN A CA 1
ATOM 1459 C C . ASN A 1 181 ? -6.258 22.217 0.060 1.00 93.19 181 ASN A C 1
ATOM 1461 O O . ASN A 1 181 ? -7.083 22.793 0.764 1.00 93.19 181 ASN A O 1
ATOM 1465 N N . LYS A 1 182 ? -6.612 21.484 -1.004 1.00 94.00 182 LYS A N 1
ATOM 1466 C CA . LYS A 1 182 ? -8.013 21.278 -1.388 1.00 94.00 182 LYS A CA 1
ATOM 1467 C C . LYS A 1 182 ? -8.762 20.446 -0.346 1.00 94.00 182 LYS A C 1
ATOM 1469 O O . LYS A 1 182 ? -9.907 20.757 -0.047 1.00 94.00 182 LYS A O 1
ATOM 1474 N N . PHE A 1 183 ? -8.115 19.419 0.204 1.00 95.00 183 PHE A N 1
ATOM 1475 C CA . PHE A 1 183 ? -8.694 18.558 1.231 1.00 95.00 183 PHE A CA 1
ATOM 1476 C C . PHE A 1 183 ? -9.002 19.346 2.510 1.00 95.00 183 PHE A C 1
ATOM 1478 O O . PHE A 1 183 ? -10.125 19.277 2.995 1.00 95.00 183 PHE A O 1
ATOM 1485 N N . ASN A 1 184 ? -8.058 20.166 2.981 1.00 93.25 184 ASN A N 1
ATOM 1486 C CA . ASN A 1 184 ? -8.245 21.024 4.156 1.00 93.25 184 ASN A CA 1
ATOM 1487 C C . ASN A 1 184 ? -9.371 22.024 3.935 1.00 93.25 184 ASN A C 1
ATOM 1489 O O . ASN A 1 184 ? -10.249 22.149 4.778 1.00 93.25 184 ASN A O 1
ATOM 1493 N N . LYS A 1 185 ? -9.373 22.697 2.777 1.00 94.19 185 LYS A N 1
ATOM 1494 C CA . LYS A 1 185 ? -10.419 23.657 2.427 1.00 94.19 185 LYS A CA 1
ATOM 1495 C C . LYS A 1 185 ? -11.810 23.020 2.512 1.00 94.19 185 LYS A C 1
ATOM 1497 O O . LYS A 1 185 ? -12.670 23.546 3.204 1.00 94.19 185 LYS A O 1
ATOM 1502 N N . LEU A 1 186 ? -12.003 21.871 1.862 1.00 94.75 186 LEU A N 1
ATOM 1503 C CA . LEU A 1 186 ? -13.297 21.185 1.847 1.00 94.75 186 LEU A CA 1
ATOM 1504 C C . LEU A 1 186 ? -13.698 20.627 3.218 1.00 94.75 186 LEU A C 1
ATOM 1506 O O . LEU A 1 186 ? -14.880 20.623 3.534 1.00 94.75 186 LEU A O 1
ATOM 1510 N N . LEU A 1 187 ? -12.742 20.165 4.031 1.00 92.69 187 LEU A N 1
ATOM 1511 C CA . LEU A 1 187 ? -13.029 19.708 5.393 1.00 92.69 187 LEU A CA 1
ATOM 1512 C C . LEU A 1 187 ? -13.458 20.850 6.318 1.00 92.69 187 LEU A C 1
ATOM 1514 O O . LEU A 1 187 ? -14.330 20.641 7.153 1.00 92.69 187 LEU A O 1
ATOM 1518 N N . THR A 1 188 ? -12.854 22.032 6.183 1.00 89.38 188 THR A N 1
ATOM 1519 C CA . THR A 1 188 ? -13.215 23.214 6.980 1.00 89.38 188 THR A CA 1
ATOM 1520 C C . THR A 1 188 ? -14.536 23.837 6.524 1.00 89.38 188 THR A C 1
ATOM 1522 O O . THR A 1 188 ? -15.268 24.371 7.347 1.00 89.38 188 THR A O 1
ATOM 1525 N N . GLU A 1 189 ? -14.850 23.778 5.226 1.00 90.75 189 GLU A N 1
ATOM 1526 C CA . GLU A 1 189 ? -16.127 24.256 4.669 1.00 90.75 189 GLU A CA 1
ATOM 1527 C C . GLU A 1 189 ? -17.306 23.313 4.969 1.00 90.75 189 GLU A C 1
ATOM 1529 O O . GLU A 1 189 ? -18.459 23.721 4.838 1.00 90.75 189 GLU A O 1
ATOM 1534 N N . MET A 1 190 ? -17.036 22.062 5.355 1.00 91.44 190 MET A N 1
ATOM 1535 C CA . MET A 1 190 ? -18.070 21.080 5.673 1.00 91.44 190 MET A CA 1
ATOM 1536 C C . MET A 1 190 ? -18.741 21.412 7.009 1.00 91.44 190 MET A C 1
ATOM 1538 O O . MET A 1 190 ? -18.094 21.425 8.056 1.00 91.44 190 MET A O 1
ATOM 1542 N N . ASP A 1 191 ? -20.057 21.621 6.981 1.00 90.31 191 ASP A N 1
ATOM 1543 C CA . ASP A 1 191 ? -20.850 21.814 8.192 1.00 90.31 191 ASP A CA 1
ATOM 1544 C C . ASP A 1 191 ? -21.208 20.462 8.824 1.00 90.31 191 ASP A C 1
ATOM 1546 O O . ASP A 1 191 ? -22.034 19.717 8.297 1.00 90.31 191 ASP A O 1
ATOM 1550 N N . TRP A 1 192 ? -20.613 20.147 9.976 1.00 92.06 192 TRP A N 1
ATOM 1551 C CA . TRP A 1 192 ? -20.886 18.920 10.735 1.00 92.06 192 TRP A CA 1
ATOM 1552 C C . TRP A 1 192 ? -22.078 19.034 11.690 1.00 92.06 192 TRP A C 1
ATOM 1554 O O . TRP A 1 192 ? -22.449 18.044 12.326 1.00 92.06 192 TRP A O 1
ATOM 1564 N N . SER A 1 193 ? -22.708 20.208 11.793 1.00 90.94 193 SER A N 1
ATOM 1565 C CA . SER A 1 193 ? -23.827 20.441 12.708 1.00 90.94 193 SER A CA 1
ATOM 1566 C C . SER A 1 193 ? -25.021 19.524 12.422 1.00 90.94 193 SER A C 1
ATOM 1568 O O . SER A 1 193 ? -25.686 19.088 13.366 1.00 90.94 193 SER A O 1
ATOM 1570 N N . HIS A 1 194 ? -25.214 19.133 11.155 1.00 90.56 194 HIS A N 1
ATOM 1571 C CA . HIS A 1 194 ? -26.265 18.211 10.720 1.00 90.56 194 HIS A CA 1
ATOM 1572 C C . HIS A 1 194 ? -26.249 16.872 11.477 1.00 90.56 194 HIS A C 1
ATOM 1574 O O . HIS A 1 194 ? -27.305 16.283 11.710 1.00 90.56 194 HIS A O 1
ATOM 1580 N N . LEU A 1 195 ? -25.077 16.415 11.938 1.00 93.81 195 LEU A N 1
ATOM 1581 C CA . LEU A 1 195 ? -24.945 15.162 12.685 1.00 93.81 195 LEU A CA 1
ATOM 1582 C C . LEU A 1 195 ? -25.675 15.187 14.037 1.00 93.81 195 LEU A C 1
ATOM 1584 O O . LEU A 1 195 ? -26.034 14.136 14.563 1.00 93.81 195 LEU A O 1
ATOM 1588 N N . LYS A 1 196 ? -25.932 16.375 14.600 1.00 91.94 196 LYS A N 1
ATOM 1589 C CA . LYS A 1 196 ? -26.624 16.542 15.892 1.00 91.94 196 LYS A CA 1
ATOM 1590 C C . LYS A 1 196 ? -28.118 16.218 15.809 1.00 91.94 196 LYS A C 1
ATOM 1592 O O . LYS A 1 196 ? -28.751 16.047 16.848 1.00 91.94 196 LYS A O 1
ATOM 1597 N N . HIS A 1 197 ? -28.680 16.149 14.602 1.00 92.62 197 HIS A N 1
ATOM 1598 C CA . HIS A 1 197 ? -30.103 15.889 14.382 1.00 92.62 197 HIS A CA 1
ATOM 1599 C C . HIS A 1 197 ? -30.448 14.400 14.289 1.00 92.62 197 HIS A C 1
ATOM 1601 O O . HIS A 1 197 ? -31.626 14.050 14.343 1.00 92.62 197 HIS A O 1
ATOM 1607 N N . PHE A 1 198 ? -29.451 13.518 14.186 1.00 93.81 198 PHE A N 1
ATOM 1608 C CA . PHE A 1 198 ? -29.692 12.081 14.174 1.00 93.81 198 PHE A CA 1
ATOM 1609 C C . PHE A 1 198 ? -29.930 11.545 15.588 1.00 93.81 198 PHE A C 1
ATOM 1611 O O . PHE A 1 198 ? -29.185 11.830 16.527 1.00 93.81 198 PHE A O 1
ATOM 1618 N N . SER A 1 199 ? -30.977 10.736 15.730 1.00 93.06 199 SER A N 1
ATOM 1619 C CA . SER A 1 199 ? -31.240 9.925 16.923 1.00 93.06 199 SER A CA 1
ATOM 1620 C C . SER A 1 199 ? -30.619 8.531 16.824 1.00 93.06 199 SER A C 1
ATOM 1622 O O . SER A 1 199 ? -30.282 7.944 17.850 1.00 93.06 199 SER A O 1
ATOM 1624 N N . ASP A 1 200 ? -30.464 8.025 15.600 1.00 95.69 200 ASP A N 1
ATOM 1625 C CA . ASP A 1 200 ? -29.886 6.724 15.289 1.00 95.69 200 ASP A CA 1
ATOM 1626 C C . ASP A 1 200 ? -28.386 6.828 14.976 1.00 95.69 200 ASP A C 1
ATOM 1628 O O . ASP A 1 200 ? -27.935 7.712 14.242 1.00 95.69 200 ASP A O 1
ATOM 1632 N N . VAL A 1 201 ? -27.616 5.902 15.544 1.00 96.00 201 VAL A N 1
ATOM 1633 C CA . VAL A 1 201 ? -26.153 5.874 15.447 1.00 96.00 201 VAL A CA 1
ATOM 1634 C C . VAL A 1 201 ? -25.692 5.454 14.055 1.00 96.00 201 VAL A C 1
ATOM 1636 O O . VAL A 1 201 ? -24.753 6.053 13.529 1.00 96.00 201 VAL A O 1
ATOM 1639 N N . ASP A 1 202 ? -26.327 4.439 13.466 1.00 96.06 202 ASP A N 1
ATOM 1640 C CA . ASP A 1 202 ? -25.938 3.923 12.152 1.00 96.06 202 ASP A CA 1
ATOM 1641 C C . ASP A 1 202 ? -26.154 4.992 11.076 1.00 96.06 202 ASP A C 1
ATOM 1643 O O . ASP A 1 202 ? -25.224 5.330 10.345 1.00 96.06 202 ASP A O 1
ATOM 1647 N N . SER A 1 203 ? -27.319 5.644 11.088 1.00 95.81 203 SER A N 1
ATOM 1648 C CA . SER A 1 203 ? -27.651 6.752 10.186 1.00 95.81 203 SER A CA 1
ATOM 1649 C C . SER A 1 203 ? -26.671 7.929 10.305 1.00 95.81 203 SER A C 1
ATOM 1651 O O . SER A 1 203 ? -26.258 8.504 9.295 1.00 95.81 203 SER A O 1
ATOM 1653 N N . ALA A 1 204 ? -26.255 8.282 11.529 1.00 96.19 204 ALA A N 1
ATOM 1654 C CA . ALA A 1 204 ? -25.276 9.347 11.753 1.00 96.19 204 ALA A CA 1
ATOM 1655 C C . ALA A 1 204 ? -23.893 8.991 11.176 1.00 96.19 204 ALA A C 1
ATOM 1657 O O . ALA A 1 204 ? -23.239 9.828 10.548 1.00 96.19 204 ALA A O 1
ATOM 1658 N N . VAL A 1 205 ? -23.445 7.747 11.372 1.00 95.50 205 VAL A N 1
ATOM 1659 C CA . VAL A 1 205 ? -22.163 7.253 10.848 1.00 95.50 205 VAL A CA 1
ATOM 1660 C C . VAL A 1 205 ? -22.185 7.133 9.328 1.00 95.50 205 VAL A C 1
ATOM 1662 O O . VAL A 1 205 ? -21.186 7.470 8.687 1.00 95.50 205 VAL A O 1
ATOM 1665 N N . ASP A 1 206 ? -23.302 6.716 8.743 1.00 94.75 206 ASP A N 1
ATOM 1666 C CA . ASP A 1 206 ? -23.471 6.651 7.294 1.00 94.75 206 ASP A CA 1
ATOM 1667 C C . ASP A 1 206 ? -23.430 8.053 6.677 1.00 94.75 206 ASP A C 1
ATOM 1669 O O . ASP A 1 206 ? -22.669 8.281 5.735 1.00 94.75 206 ASP A O 1
ATOM 1673 N N . SER A 1 207 ? -24.140 9.026 7.262 1.00 95.19 207 SER A N 1
ATOM 1674 C CA . SER A 1 207 ? -24.086 10.432 6.834 1.00 95.19 207 SER A CA 1
ATOM 1675 C C . SER A 1 207 ? -22.663 10.993 6.912 1.00 95.19 207 SER A C 1
ATOM 1677 O O . SER A 1 207 ? -22.171 11.597 5.958 1.00 95.19 207 SER A O 1
ATOM 1679 N N . PHE A 1 208 ? -21.957 10.745 8.020 1.00 95.38 208 PHE A N 1
ATOM 1680 C CA . PHE A 1 208 ? -20.553 11.131 8.169 1.00 95.38 208 PHE A CA 1
ATOM 1681 C C . PHE A 1 208 ? -19.661 10.497 7.091 1.00 95.38 208 PHE A C 1
ATOM 1683 O O . PHE A 1 208 ? -18.837 11.179 6.476 1.00 95.38 208 PHE A O 1
ATOM 1690 N N . SER A 1 209 ? -19.838 9.198 6.841 1.00 94.19 209 SER A N 1
ATOM 1691 C CA . SER A 1 209 ? -19.036 8.440 5.880 1.00 94.19 209 SER A CA 1
ATOM 1692 C C . SER A 1 209 ? -19.275 8.908 4.444 1.00 94.19 209 SER A C 1
ATOM 1694 O O . SER A 1 209 ? -18.315 9.037 3.686 1.00 94.19 209 SER A O 1
ATOM 1696 N N . LEU A 1 210 ? -20.522 9.220 4.078 1.00 94.19 210 LEU A N 1
ATOM 1697 C CA . LEU A 1 210 ? -20.883 9.753 2.761 1.00 94.19 210 LEU A CA 1
ATOM 1698 C C . LEU A 1 210 ? -20.255 11.129 2.515 1.00 94.19 210 LEU A C 1
ATOM 1700 O O . LEU A 1 210 ? -19.589 11.320 1.496 1.00 94.19 210 LEU A O 1
ATOM 1704 N N . SER A 1 211 ? -20.385 12.052 3.472 1.00 94.31 211 SER A N 1
ATOM 1705 C CA . SER A 1 211 ? -19.778 13.388 3.390 1.00 94.31 211 SER A CA 1
ATOM 1706 C C . SER A 1 211 ? -18.255 13.311 3.266 1.00 94.31 211 SER A C 1
ATOM 1708 O O . SER A 1 211 ? -17.644 14.004 2.449 1.00 94.31 211 SER A O 1
ATOM 1710 N N . LEU A 1 212 ? -17.618 12.421 4.033 1.00 94.19 212 LEU A N 1
ATOM 1711 C CA . LEU A 1 212 ? -16.178 12.202 3.945 1.00 94.19 212 LEU A CA 1
ATOM 1712 C C . LEU A 1 212 ? -15.772 11.594 2.593 1.00 94.19 212 LEU A C 1
ATOM 1714 O O . LEU A 1 212 ? -14.778 12.024 2.001 1.00 94.19 212 LEU A O 1
ATOM 1718 N N . GLN A 1 213 ? -16.534 10.624 2.085 1.00 93.31 213 GLN A N 1
ATOM 1719 C CA . GLN A 1 213 ? -16.267 9.988 0.797 1.00 93.31 213 GLN A CA 1
ATOM 1720 C C . GLN A 1 213 ? -16.345 10.999 -0.357 1.00 93.31 213 GLN A C 1
ATOM 1722 O O . GLN A 1 213 ? -15.466 10.999 -1.219 1.00 93.31 213 GLN A O 1
ATOM 1727 N N . GLU A 1 214 ? -17.306 11.927 -0.333 1.00 93.56 214 GLU A N 1
ATOM 1728 C CA . GLU A 1 214 ? -17.421 12.985 -1.343 1.00 93.56 214 GLU A CA 1
ATOM 1729 C C . GLU A 1 214 ? -16.171 13.887 -1.385 1.00 93.56 214 GLU A C 1
ATOM 1731 O O . GLU A 1 214 ? -15.664 14.239 -2.458 1.00 93.56 214 GLU A O 1
ATOM 1736 N N . ILE A 1 215 ? -15.626 14.239 -0.215 1.00 94.25 215 ILE A N 1
ATOM 1737 C CA . ILE A 1 215 ? -14.382 15.015 -0.120 1.00 94.25 215 ILE A CA 1
ATOM 1738 C C . ILE A 1 215 ? -13.199 14.200 -0.656 1.00 94.25 215 ILE A C 1
ATOM 1740 O O . ILE A 1 215 ? -12.361 14.728 -1.398 1.00 94.25 215 ILE A O 1
ATOM 1744 N N . ILE A 1 216 ? -13.117 12.916 -0.294 1.00 93.56 216 ILE A N 1
ATOM 1745 C CA . ILE A 1 216 ? -12.057 12.002 -0.736 1.00 93.56 216 ILE A CA 1
ATOM 1746 C C . ILE A 1 216 ? -12.049 11.891 -2.262 1.00 93.56 216 ILE A C 1
ATOM 1748 O O . ILE A 1 216 ? -10.991 12.074 -2.870 1.00 93.56 216 ILE A O 1
ATOM 1752 N N . ASP A 1 217 ? -13.205 11.681 -2.887 1.00 92.38 217 ASP A N 1
ATOM 1753 C CA . ASP A 1 217 ? -13.325 11.509 -4.338 1.00 92.38 217 ASP A CA 1
ATOM 1754 C C . ASP A 1 217 ? -12.865 12.755 -5.113 1.00 92.38 217 ASP A C 1
ATOM 1756 O O . ASP A 1 217 ? -12.252 12.651 -6.179 1.00 92.38 217 ASP A O 1
ATOM 1760 N N . LYS A 1 218 ? -13.062 13.953 -4.546 1.00 93.50 218 LYS A N 1
ATOM 1761 C CA . LYS A 1 218 ? -12.620 15.228 -5.141 1.00 93.50 218 LYS A CA 1
ATOM 1762 C C . LYS A 1 218 ? -11.126 15.519 -4.956 1.00 93.50 218 LYS A C 1
ATOM 1764 O O . LYS A 1 218 ? -10.601 16.404 -5.650 1.00 93.50 218 LYS A O 1
ATOM 1769 N N . CYS A 1 219 ? -10.448 14.846 -4.025 1.00 93.62 219 CYS A N 1
ATOM 1770 C CA . CYS A 1 219 ? -9.109 15.222 -3.553 1.00 93.62 219 CYS A CA 1
ATOM 1771 C C . CYS A 1 219 ? -8.043 14.134 -3.704 1.00 93.62 219 CYS A C 1
ATOM 1773 O O . CYS A 1 219 ? -6.850 14.458 -3.755 1.00 93.62 219 CYS A O 1
ATOM 1775 N N . VAL A 1 220 ? -8.435 12.860 -3.751 1.00 93.31 220 VAL A N 1
ATOM 1776 C CA . VAL A 1 220 ? -7.520 11.721 -3.685 1.00 93.31 220 VAL A CA 1
ATOM 1777 C C . VAL A 1 220 ? -7.520 10.979 -5.025 1.00 93.31 220 VAL A C 1
ATOM 1779 O O . VAL A 1 220 ? -8.522 10.383 -5.409 1.00 93.31 220 VAL A O 1
ATOM 1782 N N . PRO A 1 221 ? -6.395 10.951 -5.758 1.00 90.88 221 PRO A N 1
ATOM 1783 C CA . PRO A 1 221 ? -6.346 10.256 -7.035 1.00 90.88 221 PRO A CA 1
ATOM 1784 C C . PRO A 1 221 ? -6.344 8.735 -6.851 1.00 90.88 221 PRO A C 1
ATOM 1786 O O . PRO A 1 221 ? -5.713 8.196 -5.936 1.00 90.88 221 PRO A O 1
ATOM 1789 N N . LEU A 1 222 ? -6.956 8.019 -7.796 1.00 88.00 222 LEU A N 1
ATOM 1790 C CA . LEU A 1 222 ? -6.826 6.567 -7.893 1.00 88.00 222 LEU A CA 1
ATOM 1791 C C . LEU A 1 222 ? -5.419 6.185 -8.378 1.00 88.00 222 LEU A C 1
ATOM 1793 O O . LEU A 1 222 ? -4.919 6.668 -9.395 1.00 88.00 222 LEU A O 1
ATOM 1797 N N . SER A 1 223 ? -4.769 5.273 -7.659 1.00 78.00 223 SER A N 1
ATOM 1798 C CA . SER A 1 223 ? -3.570 4.586 -8.129 1.00 78.00 223 SER A CA 1
ATOM 1799 C C . SER A 1 223 ? -3.939 3.424 -9.046 1.00 78.00 223 SER A C 1
ATOM 1801 O O . SER A 1 223 ? -4.765 2.571 -8.719 1.00 78.00 223 SER A O 1
ATOM 1803 N N . SER A 1 224 ? -3.273 3.385 -10.198 1.00 63.47 224 SER A N 1
ATOM 1804 C CA . SER A 1 224 ? -3.140 2.182 -11.010 1.00 63.47 224 SER A CA 1
ATOM 1805 C C . SER A 1 224 ? -1.861 1.466 -10.584 1.00 63.47 224 SER A C 1
ATOM 1807 O O . SER A 1 224 ? -0.804 2.092 -10.440 1.00 63.47 224 SER A O 1
ATOM 1809 N N . THR A 1 225 ? -1.954 0.154 -10.391 1.00 61.59 225 THR A N 1
ATOM 1810 C CA . THR A 1 225 ? -0.808 -0.749 -10.296 1.00 61.59 225 THR A CA 1
ATOM 1811 C C . THR A 1 225 ? -0.101 -0.784 -11.648 1.00 61.59 225 THR A C 1
ATOM 1813 O O . THR A 1 225 ? -0.296 -1.679 -12.462 1.00 61.59 225 THR A O 1
ATOM 1816 N N . ARG A 1 226 ? 0.727 0.227 -11.931 1.00 57.16 226 ARG A N 1
ATOM 1817 C CA . ARG A 1 226 ? 1.612 0.173 -13.095 1.00 57.16 226 ARG A CA 1
ATOM 1818 C C . ARG A 1 226 ? 2.645 -0.916 -12.839 1.00 57.16 226 ARG A C 1
ATOM 1820 O O . ARG A 1 226 ? 3.426 -0.802 -11.894 1.00 57.16 226 ARG A O 1
ATOM 1827 N N . SER A 1 227 ? 2.663 -1.939 -13.691 1.00 60.12 227 SER A N 1
ATOM 1828 C CA . SER A 1 227 ? 3.758 -2.904 -13.734 1.00 60.12 227 SER A CA 1
ATOM 1829 C C . SER A 1 227 ? 5.073 -2.133 -13.861 1.00 60.12 227 SER A C 1
ATOM 1831 O O . SER A 1 227 ? 5.238 -1.322 -14.783 1.00 60.12 227 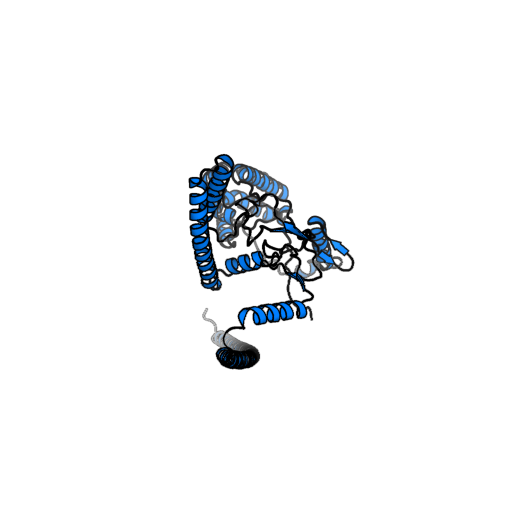SER A O 1
ATOM 1833 N N . GLN A 1 228 ? 5.995 -2.336 -12.922 1.00 65.44 228 GLN A N 1
ATOM 1834 C CA . GLN A 1 228 ? 7.307 -1.705 -12.990 1.00 65.44 228 GLN A CA 1
ATOM 1835 C C . GLN A 1 228 ? 8.049 -2.265 -14.204 1.00 65.44 228 GLN A C 1
ATOM 1837 O O . GLN A 1 228 ? 8.479 -3.411 -14.213 1.00 65.44 228 GLN A O 1
ATOM 1842 N N . LYS A 1 229 ? 8.173 -1.449 -15.257 1.00 77.31 229 LYS A N 1
ATOM 1843 C CA . LYS A 1 229 ? 8.871 -1.829 -16.496 1.00 77.31 229 LYS A CA 1
ATOM 1844 C C . LYS A 1 229 ? 10.382 -1.982 -16.294 1.00 77.31 229 LYS A C 1
ATOM 1846 O O . LYS A 1 229 ? 11.052 -2.625 -17.096 1.00 77.31 229 LYS A O 1
ATOM 1851 N N . TYR A 1 230 ? 10.916 -1.338 -15.263 1.00 83.69 230 TYR A N 1
ATOM 1852 C CA . TYR A 1 230 ? 12.335 -1.323 -14.946 1.00 83.69 230 TYR A CA 1
ATOM 1853 C C . TYR A 1 230 ? 12.544 -1.841 -13.522 1.00 83.69 230 TYR A C 1
ATOM 1855 O O . TYR A 1 230 ? 11.662 -1.651 -12.680 1.00 83.69 230 TYR A O 1
ATOM 1863 N N . PRO A 1 231 ? 13.698 -2.462 -13.231 1.00 82.50 231 PRO A N 1
ATOM 1864 C CA . PRO A 1 231 ? 14.040 -2.855 -11.871 1.00 82.50 231 PRO A CA 1
ATOM 1865 C C . PRO A 1 231 ? 13.992 -1.664 -10.906 1.00 82.50 231 PRO A C 1
ATOM 1867 O O . PRO A 1 231 ? 14.363 -0.552 -11.274 1.00 82.50 231 PRO A O 1
ATOM 1870 N N . ALA A 1 232 ? 13.591 -1.903 -9.655 1.00 79.12 232 ALA A N 1
ATOM 1871 C CA . ALA A 1 232 ? 13.409 -0.846 -8.651 1.00 79.12 232 ALA A CA 1
ATOM 1872 C C . ALA A 1 232 ? 14.681 -0.024 -8.355 1.00 79.12 232 ALA A C 1
ATOM 1874 O O . ALA A 1 232 ? 14.590 1.102 -7.876 1.00 79.12 232 ALA A O 1
ATOM 1875 N N . TRP A 1 233 ? 15.859 -0.580 -8.642 1.00 84.88 233 TRP A N 1
ATOM 1876 C CA . TRP A 1 233 ? 17.160 0.061 -8.452 1.00 84.88 233 TRP A CA 1
ATOM 1877 C C . TRP A 1 233 ? 17.632 0.881 -9.662 1.00 84.88 233 TRP A C 1
ATOM 1879 O O . TRP A 1 233 ? 18.689 1.504 -9.597 1.00 84.88 233 TRP A O 1
ATOM 1889 N N . PHE A 1 234 ? 16.878 0.909 -10.767 1.00 89.00 234 PHE A N 1
ATOM 1890 C CA . PHE A 1 234 ? 17.185 1.805 -11.880 1.00 89.00 234 PHE A CA 1
ATOM 1891 C C . PHE A 1 234 ? 16.904 3.255 -11.487 1.00 89.00 234 PHE A C 1
ATOM 1893 O O . PHE A 1 234 ? 15.801 3.600 -11.063 1.00 89.00 234 PHE A O 1
ATOM 1900 N N . THR A 1 235 ? 17.878 4.130 -11.718 1.00 90.88 235 THR A N 1
ATOM 1901 C CA . THR A 1 235 ? 17.684 5.574 -11.585 1.00 90.88 235 THR A CA 1
ATOM 1902 C C . THR A 1 235 ? 16.899 6.134 -12.775 1.00 90.88 235 THR A C 1
ATOM 1904 O O . THR A 1 235 ? 16.868 5.557 -13.870 1.00 90.88 235 THR A O 1
ATOM 1907 N N . SER A 1 236 ? 16.274 7.298 -12.582 1.00 91.00 236 SER A N 1
ATOM 1908 C CA . SER A 1 236 ? 15.604 8.044 -13.657 1.00 91.00 236 SER A CA 1
ATOM 1909 C C . SER A 1 236 ? 16.549 8.334 -14.830 1.00 91.00 236 SER A C 1
ATOM 1911 O O . SER A 1 236 ? 16.133 8.263 -15.988 1.00 91.00 236 SER A O 1
ATOM 1913 N N . GLU A 1 237 ? 17.827 8.581 -14.542 1.00 94.06 237 GLU A N 1
ATOM 1914 C CA . GLU A 1 237 ? 18.878 8.829 -15.531 1.00 94.06 237 GLU A CA 1
ATOM 1915 C C . GLU A 1 237 ? 19.183 7.603 -16.395 1.00 94.06 237 GLU A C 1
ATOM 1917 O O . GLU A 1 237 ? 19.201 7.710 -17.625 1.00 94.06 237 GLU A O 1
ATOM 1922 N N . ILE A 1 238 ? 19.357 6.424 -15.782 1.00 94.44 238 ILE A N 1
ATOM 1923 C CA . ILE A 1 238 ? 19.563 5.168 -16.520 1.00 94.44 238 ILE A CA 1
ATOM 1924 C C . ILE A 1 238 ? 18.358 4.911 -17.428 1.00 94.44 238 ILE A C 1
ATOM 1926 O O . ILE A 1 238 ? 18.515 4.607 -18.614 1.00 94.44 238 ILE A O 1
ATOM 1930 N N . ILE A 1 239 ? 17.139 5.093 -16.908 1.00 93.44 239 ILE A N 1
ATOM 1931 C CA . ILE A 1 239 ? 15.905 4.926 -17.686 1.00 93.44 239 ILE A CA 1
ATOM 1932 C C . ILE A 1 239 ? 15.873 5.901 -18.873 1.00 93.44 239 ILE A C 1
ATOM 1934 O O . ILE A 1 239 ? 15.533 5.498 -19.991 1.00 93.44 239 ILE A O 1
ATOM 1938 N N . ALA A 1 240 ? 16.247 7.166 -18.668 1.00 95.19 240 ALA A N 1
ATOM 1939 C CA . ALA A 1 240 ? 16.312 8.167 -19.729 1.00 95.19 240 ALA A CA 1
ATOM 1940 C C . ALA A 1 240 ? 17.329 7.781 -20.817 1.00 95.19 240 ALA A C 1
ATOM 1942 O O . ALA A 1 240 ? 17.003 7.823 -22.007 1.00 95.19 240 ALA A O 1
ATOM 1943 N N . LYS A 1 241 ? 18.522 7.312 -20.432 1.00 95.00 241 LYS A N 1
ATOM 1944 C CA . LYS A 1 241 ? 19.558 6.840 -21.367 1.00 95.00 241 LYS A CA 1
ATOM 1945 C C . LYS A 1 241 ? 19.106 5.605 -22.144 1.00 95.00 241 LYS A C 1
ATOM 1947 O O . LYS A 1 241 ? 19.289 5.556 -23.359 1.00 95.00 241 LYS A O 1
ATOM 1952 N N . VAL A 1 242 ? 18.435 4.645 -21.500 1.00 93.50 242 VAL A N 1
ATOM 1953 C CA . VAL A 1 242 ? 17.848 3.471 -22.175 1.00 93.50 242 VAL A CA 1
ATOM 1954 C C . VAL A 1 242 ? 16.815 3.894 -23.220 1.00 93.50 242 VAL A C 1
ATOM 1956 O O . VAL A 1 242 ? 16.856 3.415 -24.358 1.00 93.50 242 VAL A O 1
ATOM 1959 N N . LYS A 1 243 ? 15.916 4.824 -22.873 1.00 94.44 243 LYS A N 1
ATOM 1960 C CA . LYS A 1 243 ? 14.936 5.377 -23.821 1.00 94.44 243 LYS A CA 1
ATOM 1961 C C . LYS A 1 243 ? 15.629 6.085 -24.988 1.00 94.44 243 LYS A C 1
ATOM 1963 O O . LYS A 1 243 ? 15.265 5.848 -26.139 1.00 94.44 243 LYS A O 1
ATOM 1968 N N . ARG A 1 244 ? 16.663 6.885 -24.712 1.00 95.56 244 ARG A N 1
ATOM 1969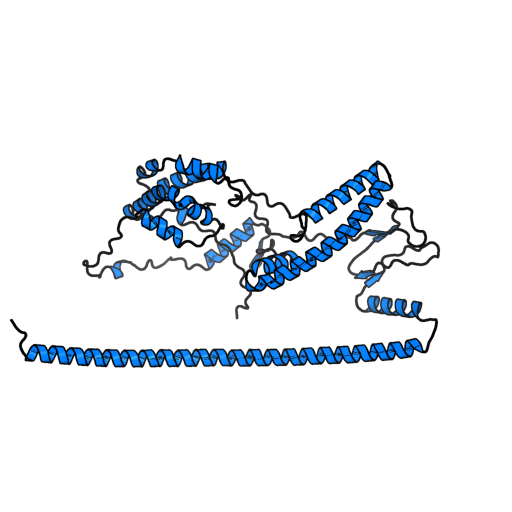 C CA . ARG A 1 244 ? 17.440 7.607 -25.731 1.00 95.56 244 ARG A CA 1
ATOM 1970 C C . ARG A 1 244 ? 18.207 6.665 -26.663 1.00 95.56 244 ARG A C 1
ATOM 1972 O O . ARG A 1 244 ? 18.202 6.868 -27.873 1.00 95.56 244 ARG A O 1
ATOM 1979 N N . LYS A 1 245 ? 18.772 5.577 -26.134 1.00 95.94 245 LYS A N 1
ATOM 1980 C CA . LYS A 1 245 ? 19.394 4.505 -26.927 1.00 95.94 245 LYS A CA 1
ATOM 1981 C C . LYS A 1 245 ? 18.384 3.892 -27.902 1.00 95.94 245 LYS A C 1
ATOM 1983 O O . LYS A 1 245 ? 18.680 3.751 -29.084 1.00 95.94 245 LYS A O 1
ATOM 1988 N N . HIS A 1 246 ? 17.179 3.553 -27.435 1.00 93.06 246 HIS A N 1
ATOM 1989 C CA . HIS A 1 246 ? 16.125 3.019 -28.309 1.00 93.06 246 HIS A CA 1
ATOM 1990 C C . HIS A 1 246 ? 15.634 4.040 -29.339 1.00 93.06 246 HIS A C 1
ATOM 1992 O O . HIS A 1 246 ? 15.339 3.659 -30.470 1.00 93.06 246 HIS A O 1
ATOM 1998 N N . HIS A 1 247 ? 15.584 5.324 -28.979 1.00 94.31 247 HIS A N 1
ATOM 1999 C CA . HIS A 1 247 ? 15.296 6.396 -29.925 1.00 94.31 247 HIS A CA 1
ATOM 2000 C C . HIS A 1 247 ? 16.331 6.433 -31.062 1.00 94.31 247 HIS A C 1
ATOM 2002 O O . HIS A 1 247 ? 15.936 6.364 -32.223 1.00 94.31 247 HIS A O 1
ATOM 2008 N N . TYR A 1 248 ? 17.635 6.429 -30.761 1.00 92.62 248 TYR A N 1
ATOM 2009 C CA . TYR A 1 248 ? 18.668 6.411 -31.805 1.00 92.62 248 TYR A CA 1
ATOM 2010 C C . TYR A 1 248 ? 18.645 5.138 -32.654 1.00 92.62 248 TYR A C 1
ATOM 2012 O O . TYR A 1 248 ? 18.792 5.225 -33.868 1.00 92.62 248 TYR A O 1
ATOM 2020 N N . LEU A 1 249 ? 18.377 3.966 -32.067 1.00 91.06 249 LEU A N 1
ATOM 2021 C CA . LEU A 1 249 ? 18.197 2.739 -32.855 1.00 91.06 249 LEU A CA 1
ATOM 2022 C C . LEU A 1 249 ? 17.002 2.839 -33.811 1.00 91.06 249 LEU A C 1
ATOM 2024 O O . LEU A 1 249 ? 17.078 2.362 -34.941 1.00 91.06 249 LEU A O 1
ATOM 2028 N N . ARG A 1 250 ? 15.907 3.483 -33.392 1.00 94.06 250 ARG A N 1
ATOM 2029 C CA . ARG A 1 250 ? 14.753 3.737 -34.264 1.00 94.06 250 ARG A CA 1
ATOM 2030 C C . ARG A 1 250 ? 15.103 4.703 -35.396 1.00 94.06 250 ARG A C 1
ATOM 2032 O O . ARG A 1 250 ? 14.686 4.464 -36.523 1.00 94.06 250 ARG A O 1
ATOM 2039 N N . MET A 1 251 ? 15.870 5.754 -35.109 1.00 91.44 251 MET A N 1
ATOM 2040 C CA . MET A 1 251 ? 16.359 6.690 -36.128 1.00 91.44 251 MET A CA 1
ATOM 2041 C C . MET A 1 251 ? 17.283 5.990 -37.126 1.00 91.44 251 MET A C 1
ATOM 2043 O O . MET A 1 251 ? 17.044 6.077 -38.324 1.00 91.44 251 MET A O 1
ATOM 2047 N N . TYR A 1 252 ? 18.242 5.191 -36.648 1.00 92.12 252 TYR A N 1
ATOM 2048 C CA . TYR A 1 252 ? 19.122 4.393 -37.503 1.00 92.12 252 TYR A CA 1
ATOM 2049 C C . TYR A 1 252 ? 18.349 3.427 -38.410 1.00 92.12 252 TYR A C 1
ATOM 2051 O O . TYR A 1 252 ? 18.660 3.313 -39.588 1.00 92.12 252 TYR A O 1
ATOM 2059 N N . ARG A 1 253 ? 17.303 2.760 -37.904 1.00 87.56 253 ARG A N 1
ATOM 2060 C CA . ARG A 1 253 ? 16.469 1.869 -38.732 1.00 87.56 253 ARG A CA 1
ATOM 2061 C C . ARG A 1 253 ? 15.801 2.597 -39.899 1.00 87.56 253 ARG A C 1
ATOM 2063 O O . ARG A 1 253 ? 15.631 1.984 -40.944 1.00 87.56 253 ARG A O 1
ATOM 2070 N N . ARG A 1 254 ? 15.445 3.873 -39.714 1.00 90.81 254 ARG A N 1
ATOM 2071 C CA . ARG A 1 254 ? 14.778 4.699 -40.731 1.00 90.81 254 ARG A CA 1
ATOM 2072 C C . ARG A 1 254 ? 15.759 5.341 -41.706 1.00 90.81 254 ARG A C 1
ATOM 2074 O O . ARG A 1 254 ? 15.490 5.337 -42.895 1.00 90.81 254 ARG A O 1
ATOM 2081 N N . SER A 1 255 ? 16.861 5.904 -41.211 1.00 91.62 255 SER A N 1
ATOM 2082 C CA . SER A 1 255 ? 17.787 6.695 -42.035 1.00 91.62 255 SER A CA 1
ATOM 2083 C C . SER A 1 255 ? 19.042 5.947 -42.477 1.00 91.62 255 SER A C 1
ATOM 2085 O O . SER A 1 255 ? 19.748 6.428 -43.352 1.00 91.62 255 SER A O 1
ATOM 2087 N N . LYS A 1 256 ? 19.379 4.827 -41.823 1.00 89.88 256 LYS A N 1
ATOM 2088 C CA . LYS A 1 256 ? 20.645 4.083 -41.969 1.00 89.88 256 LYS A CA 1
ATOM 2089 C C . LYS A 1 256 ? 21.915 4.911 -41.725 1.00 89.88 256 LYS A C 1
ATOM 2091 O O . LYS A 1 256 ? 23.018 4.431 -41.969 1.00 89.88 256 LYS A O 1
ATOM 2096 N N . TYR A 1 257 ? 21.791 6.105 -41.143 1.00 92.25 257 TYR A N 1
ATOM 2097 C CA . TYR A 1 257 ? 22.933 6.984 -40.910 1.00 92.25 257 TYR A CA 1
ATOM 2098 C C . TYR A 1 257 ? 23.810 6.499 -39.745 1.00 92.25 257 TYR A C 1
ATOM 2100 O O . TYR A 1 257 ? 23.332 6.324 -38.617 1.00 92.25 257 TYR A O 1
ATOM 2108 N N . CYS A 1 258 ? 25.108 6.301 -40.005 1.00 90.88 258 CYS A N 1
ATOM 2109 C CA . CYS A 1 258 ? 26.059 5.691 -39.068 1.00 90.88 258 CYS A CA 1
ATOM 2110 C C . CYS A 1 258 ? 26.186 6.454 -37.740 1.00 90.88 258 CYS A C 1
ATOM 2112 O O . CYS A 1 258 ? 26.361 5.829 -36.693 1.00 90.88 258 CYS A O 1
ATOM 2114 N N . PHE A 1 259 ? 25.991 7.777 -37.751 1.00 93.56 259 PHE A N 1
ATOM 2115 C CA . PHE A 1 259 ? 25.963 8.615 -36.552 1.00 93.56 259 PHE A CA 1
ATOM 2116 C C . PHE A 1 259 ? 24.994 8.080 -35.487 1.00 93.56 259 PHE A C 1
ATOM 2118 O O . PHE A 1 259 ? 25.355 7.967 -34.315 1.00 93.56 259 PHE A O 1
ATOM 2125 N N . TYR A 1 260 ? 23.769 7.700 -35.872 1.00 88.44 260 TYR A N 1
ATOM 2126 C CA . TYR A 1 260 ? 22.776 7.198 -34.918 1.00 88.44 260 TYR A CA 1
ATOM 2127 C C . TYR A 1 260 ? 23.164 5.837 -34.341 1.00 88.44 260 TYR A C 1
ATOM 2129 O O . TYR A 1 260 ? 22.939 5.582 -33.155 1.00 88.44 260 TYR A O 1
ATOM 2137 N N . LEU A 1 261 ? 23.783 4.977 -35.154 1.00 90.19 261 LEU A N 1
ATOM 2138 C CA . LEU A 1 261 ? 24.312 3.701 -34.686 1.00 90.19 261 LEU A CA 1
ATOM 2139 C C . LEU A 1 261 ? 25.452 3.919 -33.685 1.00 90.19 261 LEU A C 1
ATOM 2141 O O . LEU A 1 261 ? 25.450 3.294 -32.625 1.00 90.19 261 LEU A O 1
ATOM 2145 N N . GLN A 1 262 ? 26.375 4.838 -33.980 1.00 92.00 262 GLN A N 1
ATOM 2146 C CA . GLN A 1 262 ? 27.480 5.173 -33.085 1.00 92.00 262 GLN A CA 1
ATOM 2147 C C . GLN A 1 262 ? 26.964 5.706 -31.744 1.00 92.00 262 GLN A C 1
ATOM 2149 O O . GLN A 1 262 ? 27.297 5.161 -30.695 1.00 92.00 262 GLN A O 1
ATOM 2154 N N . ARG A 1 263 ? 26.026 6.662 -31.762 1.00 94.44 263 ARG A N 1
ATOM 2155 C CA . ARG A 1 263 ? 25.399 7.182 -30.534 1.00 94.44 263 ARG A CA 1
ATOM 2156 C C . ARG A 1 263 ? 24.688 6.098 -29.722 1.00 94.44 263 ARG A C 1
ATOM 2158 O O . ARG A 1 263 ? 24.715 6.132 -28.491 1.00 94.44 263 ARG A O 1
ATOM 2165 N N . ALA A 1 264 ? 24.045 5.131 -30.377 1.00 91.62 264 ALA A N 1
ATOM 2166 C CA . ALA A 1 264 ? 23.427 4.000 -29.689 1.00 91.62 264 ALA A CA 1
ATOM 2167 C C . ALA A 1 264 ? 24.468 3.056 -29.055 1.00 91.62 264 ALA A C 1
ATOM 2169 O O . ALA A 1 264 ? 24.226 2.551 -27.953 1.00 91.62 264 ALA A O 1
ATOM 2170 N N . LYS A 1 265 ? 25.615 2.830 -29.714 1.00 90.81 265 LYS A N 1
ATOM 2171 C CA . LYS A 1 265 ? 26.741 2.046 -29.176 1.00 90.81 265 LYS A CA 1
ATOM 2172 C C . LYS A 1 265 ? 27.370 2.730 -27.961 1.00 90.81 265 LYS A C 1
ATOM 2174 O O . LYS A 1 265 ? 27.524 2.079 -26.927 1.00 90.81 265 LYS A O 1
ATOM 2179 N N . ASP A 1 266 ? 27.630 4.033 -28.047 1.00 92.31 266 ASP A N 1
ATOM 2180 C CA . ASP A 1 266 ? 28.196 4.819 -26.945 1.00 92.31 266 ASP A CA 1
ATOM 2181 C C . ASP A 1 266 ? 27.279 4.766 -25.717 1.00 92.31 266 ASP A C 1
ATOM 2183 O O . ASP A 1 266 ? 27.701 4.382 -24.626 1.00 92.31 266 ASP A O 1
ATOM 2187 N N . LEU A 1 267 ? 25.977 5.022 -25.914 1.00 93.75 267 LEU A N 1
ATOM 2188 C CA . LEU A 1 267 ? 24.989 4.908 -24.842 1.00 93.75 267 LEU A CA 1
ATOM 2189 C C . LEU A 1 267 ? 24.928 3.497 -24.260 1.00 93.75 267 LEU A C 1
ATOM 2191 O O . LEU A 1 267 ? 24.784 3.353 -23.051 1.00 93.75 267 LEU A O 1
ATOM 2195 N N . ARG A 1 268 ? 25.040 2.442 -25.078 1.00 92.94 268 ARG A N 1
ATOM 2196 C CA . ARG A 1 268 ? 25.062 1.059 -24.575 1.00 92.94 268 ARG A CA 1
ATOM 2197 C C . ARG A 1 268 ? 26.250 0.826 -23.638 1.00 92.94 268 ARG A C 1
ATOM 2199 O O . ARG A 1 268 ? 26.056 0.189 -22.603 1.00 92.94 268 ARG A O 1
ATOM 2206 N N . LYS A 1 269 ? 27.441 1.334 -23.977 1.00 91.62 269 LYS A N 1
ATOM 2207 C CA . LYS A 1 269 ? 28.645 1.227 -23.136 1.00 91.62 269 LYS A CA 1
ATOM 2208 C C . LYS A 1 269 ? 28.439 1.942 -21.801 1.00 91.62 269 LYS A C 1
ATOM 2210 O O . LYS A 1 269 ? 28.623 1.329 -20.753 1.00 91.62 269 LYS A O 1
ATOM 2215 N N . THR A 1 270 ? 27.977 3.190 -21.844 1.00 93.62 270 THR A N 1
ATOM 2216 C CA . THR A 1 270 ? 27.701 3.998 -20.648 1.00 93.62 270 THR A CA 1
ATOM 2217 C C . THR A 1 270 ? 26.641 3.355 -19.755 1.00 93.62 270 THR A C 1
ATOM 2219 O O . THR A 1 270 ? 26.875 3.160 -18.567 1.00 93.62 270 THR A O 1
ATOM 2222 N N . ILE A 1 271 ? 25.510 2.935 -20.332 1.00 94.81 271 ILE A N 1
ATOM 2223 C CA . ILE A 1 271 ? 24.424 2.274 -19.596 1.00 94.81 271 ILE A CA 1
ATOM 2224 C C . ILE A 1 271 ? 24.933 1.011 -18.892 1.00 94.81 271 ILE A C 1
ATOM 2226 O O . ILE A 1 271 ? 24.567 0.780 -17.746 1.00 94.81 271 ILE A O 1
ATOM 2230 N N . LYS A 1 272 ? 25.777 0.196 -19.544 1.00 92.31 272 LYS A N 1
ATOM 2231 C CA . LYS A 1 272 ? 26.321 -1.031 -18.937 1.00 92.31 272 LYS A CA 1
ATOM 2232 C C . LYS A 1 272 ? 27.113 -0.725 -17.660 1.00 92.31 272 LYS A C 1
ATOM 2234 O O . LYS A 1 272 ? 26.902 -1.399 -16.656 1.00 92.31 272 LYS A O 1
ATOM 2239 N N . LEU A 1 273 ? 27.980 0.288 -17.700 1.00 92.75 273 LEU A N 1
ATOM 2240 C CA . LEU A 1 273 ? 28.791 0.699 -16.550 1.00 92.75 273 LEU A CA 1
ATOM 2241 C C . LEU A 1 273 ? 27.923 1.273 -15.424 1.00 92.75 273 LEU A C 1
ATOM 2243 O O . LEU A 1 273 ? 28.055 0.872 -14.272 1.00 92.75 273 LEU A O 1
ATOM 2247 N N . GLU A 1 274 ? 26.987 2.160 -15.759 1.00 93.56 274 GLU A N 1
ATOM 2248 C CA . GLU A 1 274 ? 26.099 2.787 -14.773 1.00 93.56 274 GLU A CA 1
ATOM 2249 C C . GLU A 1 274 ? 25.182 1.776 -14.090 1.00 93.56 274 GLU A C 1
ATOM 2251 O O . GLU A 1 274 ? 25.005 1.829 -12.878 1.00 93.56 274 GLU A O 1
ATOM 2256 N N . ILE A 1 275 ? 24.649 0.812 -14.843 1.00 93.56 275 ILE A N 1
ATOM 2257 C CA . ILE A 1 275 ? 23.845 -0.284 -14.298 1.00 93.56 275 ILE A CA 1
ATOM 2258 C C . ILE A 1 275 ? 24.652 -1.099 -13.281 1.00 93.56 275 ILE A C 1
ATOM 2260 O O . ILE A 1 275 ? 24.134 -1.412 -12.211 1.00 93.56 275 ILE A O 1
ATOM 2264 N N . GLN A 1 276 ? 25.909 -1.436 -13.588 1.00 90.88 276 GLN A N 1
ATOM 2265 C CA . GLN A 1 276 ? 26.768 -2.194 -12.673 1.00 90.88 276 GLN A CA 1
ATOM 2266 C C . GLN A 1 276 ? 27.059 -1.409 -11.387 1.00 90.88 276 GLN A C 1
ATOM 2268 O O . GLN A 1 276 ? 26.951 -1.959 -10.289 1.00 90.88 276 GLN A O 1
ATOM 2273 N N . LEU A 1 277 ? 27.383 -0.120 -11.517 1.00 92.94 277 LEU A N 1
ATOM 2274 C CA . LEU A 1 277 ? 27.652 0.760 -10.381 1.00 92.94 277 LEU A CA 1
ATOM 2275 C C . LEU A 1 277 ? 26.413 0.951 -9.499 1.00 92.94 277 LEU A C 1
ATOM 2277 O O . LEU A 1 277 ? 26.495 0.779 -8.283 1.00 92.94 277 LEU A O 1
ATOM 2281 N N . GLU A 1 278 ? 25.259 1.263 -10.091 1.00 92.94 278 GLU A N 1
ATOM 2282 C CA . GLU A 1 278 ? 24.022 1.482 -9.337 1.00 92.94 278 GLU A CA 1
ATOM 2283 C C . GLU A 1 278 ? 23.512 0.205 -8.672 1.00 92.94 278 GLU A C 1
ATOM 2285 O O . GLU A 1 278 ? 23.030 0.260 -7.539 1.00 92.94 278 GLU A O 1
ATOM 2290 N N . TYR A 1 279 ? 23.685 -0.957 -9.308 1.00 90.56 279 TYR A N 1
ATOM 2291 C CA . TYR A 1 279 ? 23.370 -2.231 -8.670 1.00 90.56 279 TYR A CA 1
ATOM 2292 C C . TYR A 1 279 ? 24.253 -2.478 -7.439 1.00 90.56 279 TYR A C 1
ATOM 2294 O O . TYR A 1 279 ? 23.731 -2.820 -6.379 1.00 90.56 279 TYR A O 1
ATOM 2302 N N . LYS A 1 280 ? 25.570 -2.232 -7.529 1.00 91.12 280 LYS A N 1
ATOM 2303 C CA . LYS A 1 280 ? 26.482 -2.361 -6.378 1.00 91.12 280 LYS A CA 1
ATOM 2304 C C . LYS A 1 280 ? 26.067 -1.438 -5.228 1.00 91.12 280 LYS A C 1
ATOM 2306 O O . LYS A 1 280 ? 25.891 -1.910 -4.107 1.00 91.12 280 LYS A O 1
ATOM 2311 N N . LYS A 1 281 ? 25.812 -0.157 -5.519 1.00 90.94 281 LYS A N 1
ATOM 2312 C CA . LYS A 1 281 ? 25.319 0.817 -4.528 1.00 90.94 281 LYS A CA 1
ATOM 2313 C C . LYS A 1 281 ? 23.975 0.413 -3.928 1.00 90.94 281 LYS A C 1
ATOM 2315 O O . LYS A 1 281 ? 23.690 0.702 -2.771 1.00 90.94 281 LYS A O 1
ATOM 2320 N N . PHE A 1 282 ? 23.088 -0.182 -4.720 1.00 88.25 282 PHE A N 1
ATOM 2321 C CA . PHE A 1 282 ? 21.798 -0.662 -4.237 1.00 88.25 282 PHE A CA 1
ATOM 2322 C C . PHE A 1 282 ? 21.960 -1.817 -3.239 1.00 88.25 282 PHE A C 1
ATOM 2324 O O . PHE A 1 282 ? 21.320 -1.795 -2.187 1.00 88.25 282 PHE A O 1
ATOM 2331 N N . ILE A 1 283 ? 22.831 -2.787 -3.533 1.00 86.25 283 ILE A N 1
ATOM 2332 C CA . ILE A 1 283 ? 23.129 -3.895 -2.616 1.00 86.25 283 ILE A CA 1
ATOM 2333 C C . ILE A 1 283 ? 23.748 -3.369 -1.320 1.00 86.25 283 ILE A C 1
ATOM 2335 O O . ILE A 1 283 ? 23.259 -3.704 -0.246 1.00 86.25 283 ILE A O 1
ATOM 2339 N N . GLU A 1 284 ? 24.737 -2.483 -1.415 1.00 88.25 284 GLU A N 1
ATOM 2340 C CA . GLU A 1 284 ? 25.393 -1.878 -0.251 1.00 88.25 284 GLU A CA 1
ATOM 2341 C C . GLU A 1 284 ? 24.399 -1.105 0.631 1.00 88.25 284 GLU A C 1
ATOM 2343 O O . GLU A 1 284 ? 24.325 -1.326 1.839 1.00 88.25 284 GLU A O 1
ATOM 2348 N N . ARG A 1 285 ? 23.538 -0.268 0.031 1.00 85.44 285 ARG A N 1
ATOM 2349 C CA . ARG A 1 285 ? 22.453 0.413 0.759 1.00 85.44 285 ARG A CA 1
ATOM 2350 C C . ARG A 1 285 ? 21.496 -0.573 1.425 1.00 85.44 285 ARG A C 1
ATOM 2352 O O . ARG A 1 285 ? 21.083 -0.340 2.559 1.00 85.44 285 ARG A O 1
ATOM 2359 N N . SER A 1 286 ? 21.151 -1.666 0.747 1.00 82.06 286 SER A N 1
ATOM 2360 C CA . SER A 1 286 ? 20.249 -2.695 1.284 1.00 82.06 286 SER A CA 1
ATOM 2361 C C . SER A 1 286 ? 20.876 -3.456 2.458 1.00 82.06 286 SER A C 1
ATOM 2363 O O . SER A 1 286 ? 20.178 -3.792 3.408 1.00 82.06 286 SER A O 1
ATOM 2365 N N . GLN A 1 287 ? 22.189 -3.697 2.418 1.00 83.69 287 GLN A N 1
ATOM 2366 C CA . GLN A 1 287 ? 22.941 -4.332 3.503 1.00 83.69 287 GLN A CA 1
ATOM 2367 C C . GLN A 1 287 ? 23.085 -3.396 4.706 1.00 83.69 287 GLN A C 1
ATOM 2369 O O . GLN A 1 287 ? 22.792 -3.789 5.833 1.00 83.69 287 GLN A O 1
ATOM 2374 N N . ASN A 1 288 ? 23.455 -2.135 4.471 1.00 84.31 288 ASN A N 1
ATOM 2375 C CA . ASN A 1 288 ? 23.653 -1.148 5.535 1.00 84.31 288 ASN A CA 1
ATOM 2376 C C . ASN A 1 288 ? 22.335 -0.772 6.228 1.00 84.31 288 ASN A C 1
ATOM 2378 O O . ASN A 1 288 ? 22.299 -0.587 7.443 1.00 84.31 288 ASN A O 1
ATOM 2382 N N . SER A 1 289 ? 21.235 -0.707 5.471 1.00 79.31 289 SER A N 1
ATOM 2383 C CA . SER A 1 289 ? 19.897 -0.461 6.023 1.00 79.31 289 SER A CA 1
ATOM 2384 C C . SER A 1 289 ? 19.262 -1.692 6.664 1.00 79.31 289 SER A C 1
ATOM 2386 O O . SER A 1 289 ? 18.230 -1.551 7.304 1.00 79.31 289 SER A O 1
ATOM 2388 N N . PHE A 1 290 ? 19.859 -2.887 6.585 1.00 77.19 290 PHE A N 1
ATOM 2389 C CA . PHE A 1 290 ? 19.241 -4.102 7.125 1.00 77.19 290 PHE A CA 1
ATOM 2390 C C . PHE A 1 290 ? 18.921 -3.998 8.626 1.00 77.19 290 PHE A C 1
ATOM 2392 O O . PHE A 1 290 ? 17.878 -4.476 9.069 1.00 77.19 290 PHE A O 1
ATOM 2399 N N . LYS A 1 291 ? 19.785 -3.324 9.402 1.00 71.25 291 LYS A N 1
ATOM 2400 C CA . LYS A 1 291 ? 19.589 -3.120 10.848 1.00 71.25 291 LYS A CA 1
ATOM 2401 C C . LYS A 1 291 ? 18.517 -2.073 11.184 1.00 71.25 291 LYS A C 1
ATOM 2403 O O . LYS A 1 291 ? 17.928 -2.155 12.255 1.00 71.25 291 LYS A O 1
ATOM 2408 N N . SER A 1 292 ? 18.266 -1.099 10.305 1.00 76.19 292 SER A N 1
ATOM 2409 C CA . SER A 1 292 ? 17.329 0.013 10.546 1.00 76.19 292 SER A CA 1
ATOM 2410 C C . SER A 1 292 ? 15.985 -0.148 9.824 1.00 76.19 292 SER A C 1
ATOM 2412 O O . SER A 1 292 ? 14.948 0.242 10.355 1.00 76.19 292 SER A O 1
ATOM 2414 N N . ASP A 1 293 ? 15.984 -0.747 8.634 1.00 71.69 293 ASP A N 1
ATOM 2415 C CA . ASP A 1 293 ? 14.820 -1.012 7.792 1.00 71.69 293 ASP A CA 1
ATOM 2416 C C . ASP A 1 293 ? 15.001 -2.311 6.980 1.00 71.69 293 ASP A C 1
ATOM 241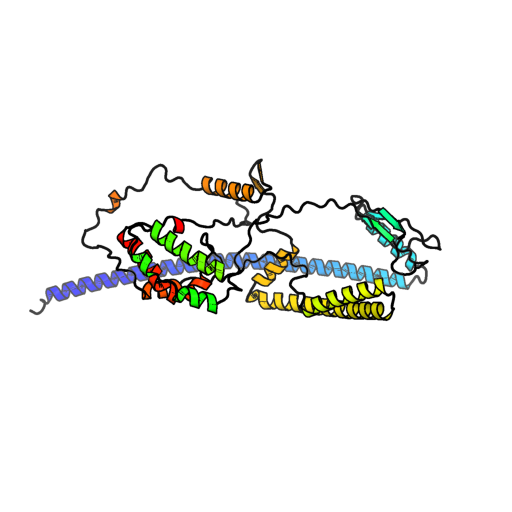8 O O . ASP A 1 293 ? 15.317 -2.314 5.787 1.00 71.69 293 ASP A O 1
ATOM 2422 N N . ALA A 1 294 ? 14.711 -3.452 7.613 1.00 80.38 294 ALA A N 1
ATOM 2423 C CA . ALA A 1 294 ? 14.725 -4.758 6.951 1.00 80.38 294 ALA A CA 1
ATOM 2424 C C . ALA A 1 294 ? 13.712 -4.874 5.786 1.00 80.38 294 ALA A C 1
ATOM 2426 O O . ALA A 1 294 ? 13.778 -5.820 4.996 1.00 80.38 294 ALA A O 1
ATOM 2427 N N . ARG A 1 295 ? 12.761 -3.934 5.636 1.00 75.62 295 ARG A N 1
ATOM 2428 C CA . ARG A 1 295 ? 11.713 -4.005 4.606 1.00 75.62 295 ARG A CA 1
ATOM 2429 C C . ARG A 1 295 ? 12.287 -3.918 3.197 1.00 75.62 295 ARG A C 1
ATOM 2431 O O . ARG A 1 295 ? 11.795 -4.615 2.314 1.00 75.62 295 ARG A O 1
ATOM 2438 N N . GLN A 1 296 ? 13.296 -3.079 2.962 1.00 73.00 296 GLN A N 1
ATOM 2439 C CA . GLN A 1 296 ? 13.889 -2.923 1.626 1.00 73.00 296 GLN A CA 1
ATOM 2440 C C . GLN A 1 296 ? 14.558 -4.214 1.156 1.00 73.00 296 GLN A C 1
ATOM 2442 O O . GLN A 1 296 ? 14.336 -4.649 0.025 1.00 73.00 296 GLN A O 1
ATOM 2447 N N . PHE A 1 297 ? 15.290 -4.864 2.061 1.00 79.75 297 PHE A N 1
ATOM 2448 C CA . PHE A 1 297 ? 15.900 -6.164 1.821 1.00 79.75 297 PHE A CA 1
ATOM 2449 C C . PHE A 1 297 ? 14.846 -7.228 1.495 1.00 79.75 297 PHE A C 1
ATOM 2451 O O . PHE A 1 297 ? 14.919 -7.869 0.447 1.00 79.75 297 PHE A O 1
ATOM 2458 N N . TRP A 1 298 ? 13.815 -7.372 2.334 1.00 77.44 298 TRP A N 1
ATOM 2459 C CA . TRP A 1 298 ? 12.763 -8.363 2.094 1.00 77.44 298 TRP A CA 1
ATOM 2460 C C . TRP A 1 298 ? 11.954 -8.075 0.829 1.00 77.44 298 TRP A C 1
ATOM 2462 O O . TRP A 1 298 ? 11.608 -9.006 0.110 1.00 77.44 298 TRP A O 1
ATOM 2472 N N . ASN A 1 299 ? 11.710 -6.807 0.489 1.00 75.00 299 ASN A N 1
ATOM 2473 C CA . ASN A 1 299 ? 11.091 -6.443 -0.786 1.00 75.00 299 ASN A CA 1
ATOM 2474 C C . ASN A 1 299 ? 11.944 -6.894 -1.978 1.00 75.00 299 ASN A C 1
ATOM 2476 O O . ASN A 1 299 ? 11.400 -7.412 -2.949 1.00 75.00 299 ASN A O 1
ATOM 2480 N N . PHE A 1 300 ? 13.266 -6.725 -1.908 1.00 76.19 300 PHE A N 1
ATOM 2481 C CA . PHE A 1 300 ? 14.187 -7.174 -2.952 1.00 76.19 300 PHE A CA 1
ATOM 2482 C C . PHE A 1 300 ? 14.226 -8.701 -3.083 1.00 76.19 300 PHE A C 1
ATOM 2484 O O . PHE A 1 300 ? 14.125 -9.220 -4.194 1.00 76.19 300 PHE A O 1
ATOM 2491 N N . VAL A 1 301 ? 14.325 -9.422 -1.963 1.00 77.69 301 VAL A N 1
ATOM 2492 C CA . VAL A 1 301 ? 14.318 -10.894 -1.942 1.00 77.69 301 VAL A CA 1
ATOM 2493 C C . VAL A 1 301 ? 12.992 -11.437 -2.478 1.00 77.69 301 VAL A C 1
ATOM 2495 O O . VAL A 1 301 ? 12.983 -12.297 -3.356 1.00 77.69 301 VAL A O 1
ATOM 2498 N N . ASN A 1 302 ? 11.866 -10.886 -2.024 1.00 74.00 302 ASN A N 1
ATOM 2499 C CA . ASN A 1 302 ? 10.540 -11.297 -2.484 1.00 74.00 302 ASN A CA 1
ATOM 2500 C C . ASN A 1 302 ? 10.333 -11.000 -3.974 1.00 74.00 302 ASN A C 1
ATOM 2502 O O . ASN A 1 302 ? 9.761 -11.828 -4.678 1.00 74.00 302 ASN A O 1
ATOM 2506 N N . ALA A 1 303 ? 10.852 -9.871 -4.472 1.00 71.31 303 ALA A N 1
ATOM 2507 C CA . ALA A 1 303 ? 10.816 -9.538 -5.894 1.00 71.31 303 ALA A CA 1
ATOM 2508 C C . ALA A 1 303 ? 11.639 -10.502 -6.765 1.00 71.31 303 ALA A C 1
ATOM 2510 O O . ALA A 1 303 ? 11.314 -10.670 -7.933 1.00 71.31 303 ALA A O 1
ATOM 2511 N N . LYS A 1 304 ? 12.690 -11.139 -6.226 1.00 72.19 304 LYS A N 1
ATOM 2512 C CA . LYS A 1 304 ? 13.448 -12.181 -6.942 1.00 72.19 304 LYS A CA 1
ATOM 2513 C C . LYS A 1 304 ? 12.779 -13.548 -6.895 1.00 72.19 304 LYS A C 1
ATOM 2515 O O . LYS A 1 304 ? 12.915 -14.322 -7.833 1.00 72.19 304 LYS A O 1
ATOM 2520 N N . ASN A 1 305 ? 12.076 -13.843 -5.808 1.00 68.56 305 ASN A N 1
ATOM 2521 C CA . ASN A 1 305 ? 11.453 -15.145 -5.612 1.00 68.56 305 ASN A CA 1
ATOM 2522 C C . ASN A 1 305 ? 10.132 -15.305 -6.385 1.00 68.56 305 ASN A C 1
ATOM 2524 O O . ASN A 1 305 ? 9.615 -16.415 -6.412 1.00 68.56 305 ASN A O 1
ATOM 2528 N N . ASN A 1 306 ? 9.572 -14.233 -6.971 1.00 64.12 306 ASN A N 1
ATOM 2529 C CA . ASN A 1 306 ? 8.259 -14.213 -7.647 1.00 64.12 306 ASN A CA 1
ATOM 2530 C C . ASN A 1 306 ? 7.124 -14.859 -6.827 1.00 64.12 306 ASN A C 1
ATOM 2532 O O . ASN A 1 306 ? 6.107 -15.282 -7.367 1.00 64.12 306 ASN A O 1
ATOM 2536 N N . LYS A 1 307 ? 7.270 -14.927 -5.498 1.00 62.94 307 LYS A N 1
ATOM 2537 C CA . LYS A 1 307 ? 6.255 -15.510 -4.621 1.00 62.94 307 LYS A CA 1
ATOM 2538 C C . LYS A 1 307 ? 5.264 -14.425 -4.237 1.00 62.94 307 LYS A C 1
ATOM 2540 O O . LYS A 1 307 ? 5.612 -13.468 -3.540 1.00 62.94 307 LYS A O 1
ATOM 2545 N N . SER A 1 308 ? 4.021 -14.574 -4.677 1.00 66.06 308 SER A N 1
ATOM 2546 C CA . SER A 1 308 ? 2.918 -13.798 -4.125 1.00 66.06 308 SER A CA 1
ATOM 2547 C C . SER A 1 308 ? 2.674 -14.216 -2.671 1.00 66.06 308 SER A C 1
ATOM 2549 O O . SER A 1 308 ? 2.908 -15.355 -2.273 1.00 66.06 308 SER A O 1
ATOM 2551 N N . ARG A 1 309 ? 2.184 -13.281 -1.847 1.00 73.38 309 ARG A N 1
ATOM 2552 C CA . ARG A 1 309 ? 1.799 -13.586 -0.457 1.00 73.38 309 ARG A CA 1
ATOM 2553 C C . ARG A 1 309 ? 0.684 -14.635 -0.393 1.00 73.38 309 ARG A C 1
ATOM 2555 O O . ARG A 1 309 ? 0.632 -15.416 0.548 1.00 73.38 309 ARG A O 1
ATOM 2562 N N . ILE A 1 310 ? -0.223 -14.587 -1.365 1.00 77.19 310 ILE A N 1
ATOM 2563 C CA . ILE A 1 310 ? -1.297 -15.555 -1.566 1.00 77.19 310 ILE A CA 1
ATOM 2564 C C . ILE A 1 310 ? -1.065 -16.145 -2.963 1.00 77.19 310 ILE A C 1
ATOM 2566 O O . ILE A 1 310 ? -1.093 -15.373 -3.929 1.00 77.19 310 ILE A O 1
ATOM 2570 N N . PRO A 1 311 ? -0.754 -17.445 -3.082 1.00 77.06 311 PRO A N 1
ATOM 2571 C CA . PRO A 1 311 ? -0.702 -18.142 -4.367 1.00 77.06 311 PRO A CA 1
ATOM 2572 C C . PRO A 1 311 ? -2.034 -18.010 -5.116 1.00 77.06 311 PRO A C 1
ATOM 2574 O O . PRO A 1 311 ? -3.083 -17.967 -4.479 1.00 77.06 311 PRO A O 1
ATOM 2577 N N . GLY A 1 312 ? -2.011 -17.932 -6.446 1.00 78.06 312 GLY A N 1
ATOM 2578 C CA . GLY A 1 312 ? -3.238 -17.936 -7.251 1.00 78.06 312 GLY A CA 1
ATOM 2579 C C . GLY A 1 312 ? -3.870 -19.318 -7.390 1.00 78.06 312 GLY A C 1
ATOM 2580 O O . GLY A 1 312 ? -5.025 -19.383 -7.772 1.00 78.06 312 GLY A O 1
ATOM 2581 N N . LEU A 1 313 ? -3.173 -20.392 -7.009 1.00 84.31 313 LEU A N 1
ATOM 2582 C CA . LEU A 1 313 ? -3.771 -21.701 -6.752 1.00 84.31 313 LEU A CA 1
ATOM 2583 C C . LEU A 1 313 ? -3.616 -22.065 -5.282 1.00 84.31 313 LEU A C 1
ATOM 2585 O O . LEU A 1 313 ? -2.508 -22.265 -4.779 1.00 84.31 313 LEU A O 1
ATOM 2589 N N . MET A 1 314 ? -4.748 -22.206 -4.608 1.00 86.31 314 MET A N 1
ATOM 2590 C CA . MET A 1 314 ? -4.827 -22.703 -3.241 1.00 86.31 314 MET A CA 1
ATOM 2591 C C . MET A 1 314 ? -5.493 -24.072 -3.230 1.00 86.31 314 MET A C 1
ATOM 2593 O O . MET A 1 314 ? -6.382 -24.347 -4.034 1.00 86.31 314 MET A O 1
ATOM 2597 N N . LYS A 1 315 ? -5.066 -24.937 -2.309 1.00 87.50 315 LYS A N 1
ATOM 2598 C CA . LYS A 1 315 ? -5.661 -26.259 -2.107 1.00 87.50 315 LYS A CA 1
ATOM 2599 C C . LYS A 1 315 ? -6.077 -26.422 -0.658 1.00 87.50 315 LYS A C 1
ATOM 2601 O O . LYS A 1 315 ? -5.337 -26.011 0.236 1.00 87.50 315 LYS A O 1
ATOM 2606 N N . TYR A 1 316 ? -7.225 -27.046 -0.443 1.00 86.56 316 TYR A N 1
ATOM 2607 C CA . TYR A 1 316 ? -7.698 -27.438 0.878 1.00 86.56 316 TYR A CA 1
ATOM 2608 C C . TYR A 1 316 ? -8.416 -28.783 0.751 1.00 86.56 316 TYR A C 1
ATOM 2610 O O . TYR A 1 316 ? -9.422 -28.881 0.057 1.00 86.56 316 TYR A O 1
ATOM 2618 N N . GLY A 1 317 ? -7.858 -29.840 1.348 1.00 86.44 317 GLY A N 1
ATOM 2619 C CA . GLY A 1 317 ? -8.327 -31.206 1.097 1.00 86.44 317 GLY A CA 1
ATOM 2620 C C . GLY A 1 317 ? -8.197 -31.589 -0.384 1.00 86.44 317 GLY A C 1
ATOM 2621 O O . GLY A 1 317 ? -7.114 -31.479 -0.965 1.00 86.44 317 GLY A O 1
ATOM 2622 N N . SER A 1 318 ? -9.307 -32.023 -0.986 1.00 88.44 318 SER A N 1
ATOM 2623 C CA . SER A 1 318 ? -9.437 -32.330 -2.419 1.00 88.44 318 SER A CA 1
ATOM 2624 C C . SER A 1 318 ? -9.617 -31.097 -3.305 1.00 88.44 318 SER A C 1
ATOM 2626 O O . SER A 1 318 ? -9.384 -31.173 -4.515 1.00 88.44 318 SER A O 1
ATOM 2628 N N . ASP A 1 319 ? -10.020 -29.971 -2.720 1.00 89.19 319 ASP A N 1
ATOM 2629 C CA . ASP A 1 319 ? -10.502 -28.823 -3.474 1.00 89.19 319 ASP A CA 1
ATOM 2630 C C . ASP A 1 319 ? -9.351 -27.935 -3.942 1.00 89.19 319 ASP A C 1
ATOM 2632 O O . ASP A 1 319 ? -8.324 -27.774 -3.269 1.00 89.19 319 ASP A O 1
ATOM 2636 N N . LYS A 1 320 ? -9.534 -27.344 -5.124 1.00 90.69 320 LYS A N 1
ATOM 2637 C CA . LYS A 1 320 ? -8.592 -26.422 -5.759 1.00 90.69 320 LYS A CA 1
ATOM 2638 C C . LYS A 1 320 ? -9.304 -25.111 -6.057 1.00 90.69 320 LYS A C 1
ATOM 2640 O O . LYS A 1 320 ? -10.356 -25.111 -6.687 1.00 90.69 320 LYS A O 1
ATOM 2645 N N . PHE A 1 321 ? -8.694 -24.005 -5.655 1.00 88.19 321 PHE A N 1
ATOM 2646 C CA . PHE A 1 321 ? -9.225 -22.659 -5.849 1.00 88.19 321 PHE A CA 1
ATOM 2647 C C . PHE A 1 321 ? -8.237 -21.848 -6.680 1.00 88.19 321 PHE A C 1
ATOM 2649 O O . PHE A 1 321 ? -7.097 -21.666 -6.251 1.00 88.19 321 PHE A O 1
ATOM 2656 N N . THR A 1 322 ? -8.670 -21.379 -7.850 1.00 86.19 322 THR A N 1
ATOM 2657 C CA . THR A 1 322 ? -7.829 -20.651 -8.819 1.00 86.19 322 THR A CA 1
ATOM 2658 C C . THR A 1 322 ? -8.203 -19.176 -8.963 1.00 86.19 322 THR A C 1
ATOM 2660 O O . THR A 1 322 ? -7.395 -18.365 -9.412 1.00 86.19 322 THR A O 1
ATOM 2663 N N . THR A 1 323 ? -9.423 -18.784 -8.577 1.00 84.38 323 THR A N 1
ATOM 2664 C CA . THR A 1 323 ? -9.850 -17.381 -8.647 1.00 84.38 323 THR A CA 1
ATOM 2665 C C . THR A 1 323 ? -9.620 -16.662 -7.321 1.00 84.38 323 THR A C 1
ATOM 2667 O O . THR A 1 323 ? -9.762 -17.232 -6.236 1.00 84.38 323 THR A O 1
ATOM 2670 N N . SER A 1 324 ? -9.312 -15.362 -7.387 1.00 83.50 324 SER A N 1
ATOM 2671 C CA . SER A 1 324 ? -9.121 -14.532 -6.192 1.00 83.50 324 SER A CA 1
ATOM 2672 C C . SER A 1 324 ? -10.331 -14.565 -5.246 1.00 83.50 324 SER A C 1
ATOM 2674 O O . SER A 1 324 ? -10.150 -14.535 -4.029 1.00 83.50 324 SER A O 1
ATOM 2676 N N . GLN A 1 325 ? -11.555 -14.622 -5.783 1.00 86.88 325 GLN A N 1
ATOM 2677 C CA . GLN A 1 325 ? -12.774 -14.639 -4.972 1.00 86.88 325 GLN A CA 1
ATOM 2678 C C . GLN A 1 325 ? -12.961 -15.987 -4.274 1.00 86.88 325 GLN A C 1
ATOM 2680 O O . GLN A 1 325 ? -13.226 -16.011 -3.072 1.00 86.88 325 GLN A O 1
ATOM 2685 N N . ASP A 1 326 ? -12.757 -17.093 -4.991 1.00 88.75 326 ASP A N 1
ATOM 2686 C CA . ASP A 1 326 ? -12.904 -18.435 -4.425 1.00 88.75 326 ASP A CA 1
ATOM 2687 C C . ASP A 1 326 ? -11.872 -18.686 -3.328 1.00 88.75 326 ASP A C 1
ATOM 2689 O O . ASP A 1 326 ? -12.206 -19.205 -2.267 1.00 88.75 326 ASP A O 1
ATOM 2693 N N . ILE A 1 327 ? -10.635 -18.222 -3.530 1.00 88.38 327 ILE A N 1
ATOM 2694 C CA . ILE A 1 327 ? -9.578 -18.288 -2.517 1.00 88.38 327 ILE A CA 1
ATOM 2695 C C . ILE A 1 327 ? -9.981 -17.527 -1.246 1.00 88.38 327 ILE A C 1
ATOM 2697 O O . ILE A 1 327 ? -9.809 -18.033 -0.136 1.00 88.38 327 ILE A O 1
ATOM 2701 N N . VAL A 1 328 ? -10.513 -16.307 -1.381 1.00 88.56 328 VAL A N 1
ATOM 2702 C CA . VAL A 1 328 ? -10.949 -15.497 -0.230 1.00 88.56 328 VAL A CA 1
ATOM 2703 C C . VAL A 1 328 ? -12.127 -16.153 0.489 1.00 88.56 328 VAL A C 1
ATOM 2705 O O . VAL A 1 328 ? -12.121 -16.219 1.718 1.00 88.56 328 VAL A O 1
ATOM 2708 N N . ASN A 1 329 ? -13.098 -16.679 -0.258 1.00 90.00 329 ASN A N 1
ATOM 2709 C CA . ASN A 1 329 ? -14.246 -17.390 0.300 1.00 90.00 329 ASN A CA 1
ATOM 2710 C C . ASN A 1 329 ? -13.811 -18.669 1.031 1.00 90.00 329 ASN A C 1
ATOM 2712 O O . ASN A 1 329 ? -14.291 -18.932 2.132 1.00 90.00 329 ASN A O 1
ATOM 2716 N N . ALA A 1 330 ? -12.855 -19.422 0.480 1.00 90.50 330 ALA A N 1
ATOM 2717 C CA . ALA A 1 330 ? -12.289 -20.603 1.125 1.00 90.50 330 ALA A CA 1
ATOM 2718 C C . ALA A 1 330 ? -11.634 -20.251 2.471 1.00 90.50 330 ALA A C 1
ATOM 2720 O O . ALA A 1 330 ? -11.900 -20.907 3.477 1.00 90.50 330 ALA A O 1
ATOM 2721 N N . PHE A 1 331 ? -10.851 -19.165 2.529 1.00 90.06 331 PHE A N 1
ATOM 2722 C CA . PHE A 1 331 ? -10.318 -18.657 3.797 1.00 90.06 331 PHE A CA 1
ATOM 2723 C C . PHE A 1 331 ? -11.426 -18.242 4.771 1.00 90.06 331 PHE A C 1
ATOM 2725 O O . PHE A 1 331 ? -11.344 -18.576 5.951 1.00 90.06 331 PHE A O 1
ATOM 2732 N N . ALA A 1 332 ? -12.450 -17.523 4.304 1.00 89.06 332 ALA A N 1
ATOM 2733 C CA . ALA A 1 332 ? -13.559 -17.085 5.148 1.00 89.06 332 ALA A CA 1
ATOM 2734 C C . ALA A 1 332 ? -14.308 -18.278 5.765 1.00 89.06 332 ALA A C 1
ATOM 2736 O O . ALA A 1 332 ? -14.544 -18.292 6.972 1.00 89.06 332 ALA A O 1
ATOM 2737 N N . ASN A 1 333 ? -14.605 -19.303 4.962 1.00 89.56 333 ASN A N 1
ATOM 2738 C CA . ASN A 1 333 ? -15.250 -20.536 5.411 1.00 89.56 333 ASN A CA 1
ATOM 2739 C C . ASN A 1 333 ? -14.379 -21.300 6.413 1.00 89.56 333 ASN A C 1
ATOM 2741 O O . ASN A 1 333 ? -14.869 -21.694 7.471 1.00 89.56 333 ASN A O 1
ATOM 2745 N N . PHE A 1 334 ? -13.082 -21.450 6.125 1.00 89.06 334 PHE A N 1
ATOM 2746 C CA . PHE A 1 334 ? -12.141 -22.096 7.038 1.00 89.06 334 PHE A CA 1
ATOM 2747 C C . PHE A 1 334 ? -12.079 -21.371 8.386 1.00 89.06 334 PHE A C 1
ATOM 2749 O O . PHE A 1 334 ? -12.264 -21.995 9.429 1.00 89.06 334 PHE A O 1
ATOM 2756 N N . PHE A 1 335 ? -11.883 -20.048 8.389 1.00 87.62 335 PHE A N 1
ATOM 2757 C CA . PHE A 1 335 ? -11.822 -19.291 9.639 1.00 87.62 335 PHE A CA 1
ATOM 2758 C C . PHE A 1 335 ? -13.147 -19.345 10.396 1.00 87.62 335 PHE A C 1
ATOM 2760 O O . PHE A 1 335 ? -13.127 -19.544 11.603 1.00 87.62 335 PHE A O 1
ATOM 2767 N N . LYS A 1 336 ? -14.291 -19.263 9.704 1.00 87.19 336 LYS A N 1
ATOM 2768 C CA . LYS A 1 336 ? -15.611 -19.446 10.322 1.00 87.19 336 LYS A CA 1
ATOM 2769 C C . LYS A 1 336 ? -15.741 -20.812 11.005 1.00 87.19 336 LYS A C 1
ATOM 2771 O O . LYS A 1 336 ? -16.288 -20.872 12.097 1.00 87.19 336 LYS A O 1
ATOM 2776 N N . SER A 1 337 ? -15.222 -21.881 10.396 1.00 86.81 337 SER A N 1
ATOM 2777 C CA . SER A 1 337 ? -15.328 -23.249 10.931 1.00 86.81 337 SER A CA 1
ATOM 2778 C C . SER A 1 337 ? -14.548 -23.483 12.229 1.00 86.81 337 SER A C 1
ATOM 2780 O O . SER A 1 337 ? -14.923 -24.350 13.010 1.00 86.81 337 SER A O 1
ATOM 2782 N N . VAL A 1 338 ? -13.483 -22.711 12.475 1.00 85.81 338 VAL A N 1
ATOM 2783 C CA . VAL A 1 338 ? -12.675 -22.819 13.703 1.00 85.81 338 VAL A CA 1
ATOM 2784 C C . VAL A 1 338 ? -13.140 -21.872 14.810 1.00 85.81 338 VAL A C 1
ATOM 2786 O O . VAL A 1 338 ? -12.654 -21.972 15.936 1.00 85.81 338 VAL A O 1
ATOM 2789 N N . TYR A 1 339 ? -14.065 -20.952 14.518 1.00 81.44 339 TYR A N 1
ATOM 2790 C CA . TYR A 1 339 ? -14.712 -20.158 15.555 1.00 81.44 339 TYR A CA 1
ATOM 2791 C C . TYR A 1 339 ? -15.770 -21.004 16.258 1.00 81.44 339 TYR A C 1
ATOM 2793 O O . TYR A 1 339 ? -16.663 -21.571 15.627 1.00 81.44 339 TYR A O 1
ATOM 2801 N N . ILE A 1 340 ? -15.684 -21.053 17.585 1.00 78.50 340 ILE A N 1
ATOM 2802 C CA . ILE A 1 340 ? -16.744 -21.612 18.418 1.00 78.50 340 ILE A CA 1
ATOM 2803 C C . ILE A 1 340 ? -17.971 -20.729 18.197 1.00 78.50 340 ILE A C 1
ATOM 2805 O O . ILE A 1 340 ? -17.929 -19.521 18.420 1.00 78.50 340 ILE A O 1
ATOM 2809 N N . SER A 1 341 ? -19.046 -21.324 17.690 1.00 66.44 341 SER A N 1
ATOM 2810 C CA . SER A 1 341 ? -20.337 -20.647 17.656 1.00 66.44 341 SER A CA 1
ATOM 2811 C C . SER A 1 341 ? -20.814 -20.541 19.101 1.00 66.44 341 SER A C 1
ATOM 2813 O O . SER A 1 341 ? -20.867 -21.565 19.779 1.00 66.44 341 SER A O 1
ATOM 2815 N N . ASP A 1 342 ? -21.151 -19.339 19.574 1.00 60.50 342 ASP A N 1
ATOM 2816 C CA . ASP A 1 342 ? -21.757 -19.100 20.896 1.00 60.50 342 ASP A CA 1
ATOM 2817 C C . ASP A 1 342 ? -23.188 -19.666 20.953 1.00 60.50 342 ASP A C 1
ATOM 2819 O O . ASP A 1 342 ? -24.161 -18.967 21.224 1.00 60.50 342 ASP A O 1
ATOM 2823 N N . SER A 1 343 ? -23.357 -20.945 20.631 1.00 58.81 343 SER A N 1
ATOM 2824 C CA . SER A 1 343 ? -24.663 -21.553 20.452 1.00 58.81 343 SER A CA 1
ATOM 2825 C C . SER A 1 343 ? -25.215 -22.190 21.717 1.00 58.81 343 SER A C 1
ATOM 2827 O O . SER A 1 343 ? -26.229 -22.851 21.581 1.00 58.81 343 SER A O 1
ATOM 2829 N N . ASN A 1 344 ? -24.616 -22.038 22.912 1.00 54.38 344 ASN A N 1
ATOM 2830 C CA . ASN A 1 344 ? -25.216 -22.604 24.138 1.00 54.38 344 ASN A CA 1
ATOM 2831 C C . ASN A 1 344 ? -24.790 -22.021 25.499 1.00 54.38 344 ASN A C 1
ATOM 2833 O O . ASN A 1 344 ? -24.968 -22.678 26.518 1.00 54.38 344 ASN A O 1
ATOM 2837 N N . SER A 1 345 ? -24.303 -20.783 25.560 1.00 54.81 345 SER A N 1
ATOM 2838 C CA . SER A 1 345 ? -24.366 -19.991 26.797 1.00 54.81 345 SER A CA 1
ATOM 2839 C C . SER A 1 345 ? -23.876 -18.582 26.504 1.00 54.81 345 SER A C 1
ATOM 2841 O O . SER A 1 345 ? -22.679 -18.309 26.577 1.00 54.81 345 SER A O 1
ATOM 2843 N N . SER A 1 346 ? -24.795 -17.650 26.244 1.00 51.97 346 SER A N 1
ATOM 2844 C CA . SER A 1 346 ? -24.538 -16.308 26.766 1.00 51.97 346 SER A CA 1
ATOM 2845 C C . SER A 1 346 ? -24.295 -16.520 28.264 1.00 51.97 346 SER A C 1
ATOM 2847 O O . SER A 1 346 ? -25.170 -17.120 28.899 1.00 51.97 346 SER A O 1
ATOM 2849 N N . PRO A 1 347 ? -23.124 -16.175 28.835 1.00 53.16 347 PRO A N 1
ATOM 2850 C CA . PRO A 1 347 ? -22.989 -16.205 30.281 1.00 53.16 347 PRO A CA 1
ATOM 2851 C C . PRO A 1 347 ? -24.126 -15.331 30.786 1.00 53.16 347 PRO A C 1
ATOM 2853 O O . PRO A 1 347 ? -24.196 -14.157 30.420 1.00 53.16 347 PRO A O 1
ATOM 2856 N N . SER A 1 348 ? -25.086 -15.924 31.500 1.00 51.97 348 SER A N 1
ATOM 2857 C CA . SER A 1 348 ? -26.250 -15.183 31.950 1.00 51.97 348 SER A CA 1
ATOM 2858 C C . SER A 1 348 ? -25.714 -14.056 32.822 1.00 51.97 348 SER A C 1
ATOM 2860 O O . SER A 1 348 ? -25.251 -14.287 33.939 1.00 51.97 348 SER A O 1
ATOM 2862 N N . VAL A 1 349 ? -25.706 -12.834 32.288 1.00 54.66 349 VAL A N 1
ATOM 2863 C CA . VAL A 1 349 ? -25.108 -11.664 32.951 1.00 54.66 349 VAL A CA 1
ATOM 2864 C C . VAL A 1 349 ? -25.789 -11.417 34.308 1.00 54.66 349 VAL A C 1
ATOM 2866 O O . VAL A 1 349 ? -25.231 -10.769 35.185 1.00 54.66 349 VAL A O 1
ATOM 2869 N N . THR A 1 350 ? -26.954 -12.037 34.524 1.00 55.06 350 THR A N 1
ATOM 2870 C CA . THR A 1 350 ? -27.676 -12.170 35.792 1.00 55.06 350 THR A CA 1
ATOM 2871 C C . THR A 1 350 ? -26.808 -12.590 36.982 1.00 55.06 350 THR A C 1
ATOM 2873 O O . THR A 1 350 ? -27.082 -12.119 38.081 1.00 55.06 350 THR A O 1
ATOM 2876 N N . SER A 1 351 ? -25.740 -13.384 36.816 1.00 50.41 351 SER A N 1
ATOM 2877 C CA . SER A 1 351 ? -24.885 -13.784 37.951 1.00 50.41 351 SER A CA 1
ATOM 2878 C C . SER A 1 351 ? -23.886 -12.711 38.410 1.00 50.41 351 SER A C 1
ATOM 2880 O O . SER A 1 351 ? -23.288 -12.864 39.472 1.00 50.41 351 SER A O 1
ATOM 2882 N N . TYR A 1 352 ? -23.705 -11.620 37.654 1.00 53.03 352 TYR A N 1
ATOM 2883 C CA . TYR A 1 352 ? -22.797 -10.517 38.009 1.00 53.03 352 TYR A CA 1
ATOM 2884 C C . TYR A 1 352 ? -23.499 -9.321 38.678 1.00 53.03 352 TYR A C 1
ATOM 2886 O O . TYR A 1 352 ? -22.823 -8.420 39.171 1.00 53.03 352 TYR A O 1
ATOM 2894 N N . PHE A 1 353 ? -24.835 -9.303 38.745 1.00 53.31 353 PHE A N 1
ATOM 2895 C CA . PHE A 1 353 ? -25.601 -8.169 39.285 1.00 53.31 353 PHE A CA 1
ATOM 2896 C C . PHE A 1 353 ? -25.775 -8.165 40.815 1.00 53.31 353 PHE A C 1
ATOM 2898 O O . PHE A 1 353 ? -26.403 -7.255 41.344 1.00 53.31 353 PHE A O 1
ATOM 2905 N N . ASN A 1 354 ? -25.158 -9.095 41.552 1.00 53.88 354 ASN A N 1
ATOM 2906 C CA . ASN A 1 354 ? -25.092 -9.040 43.024 1.00 53.88 354 ASN A CA 1
ATOM 2907 C C . ASN A 1 354 ? -24.021 -8.058 43.552 1.00 53.88 354 ASN A C 1
ATOM 2909 O O . ASN A 1 354 ? -23.553 -8.190 44.683 1.00 53.88 354 ASN A O 1
ATOM 2913 N N . TYR A 1 355 ? -23.609 -7.076 42.745 1.00 57.66 355 TYR A N 1
ATOM 2914 C CA . TYR A 1 355 ? -22.690 -6.024 43.170 1.00 57.66 355 TYR A CA 1
ATOM 2915 C C . TYR A 1 355 ? -23.447 -4.866 43.826 1.00 57.66 355 TYR A C 1
ATOM 2917 O O . TYR A 1 355 ? -24.465 -4.391 43.330 1.00 57.66 355 TYR A O 1
ATOM 2925 N N . ASN A 1 356 ? -22.907 -4.418 44.957 1.00 57.66 356 ASN A N 1
ATOM 2926 C CA . ASN A 1 356 ? -23.385 -3.298 45.759 1.00 57.66 356 ASN A CA 1
ATOM 2927 C C . ASN A 1 356 ? -23.700 -2.071 44.861 1.00 57.66 356 ASN A C 1
ATOM 2929 O O . ASN A 1 356 ? -22.802 -1.617 44.148 1.00 57.66 356 ASN A O 1
ATOM 2933 N N . PRO A 1 357 ? -24.920 -1.496 44.886 1.00 56.84 357 PRO A N 1
ATOM 2934 C CA . PRO A 1 357 ? -25.328 -0.376 44.021 1.00 56.84 357 PRO A CA 1
ATOM 2935 C C . PRO A 1 357 ? -24.596 0.952 44.307 1.00 56.84 357 PRO A C 1
ATOM 2937 O O . PRO A 1 357 ? -25.006 2.004 43.831 1.00 56.84 357 PRO A O 1
ATOM 2940 N N . SER A 1 358 ? -23.518 0.944 45.091 1.00 57.94 358 SER A N 1
ATOM 2941 C CA . SER A 1 358 ? -22.737 2.124 45.470 1.00 57.94 358 SER A CA 1
ATOM 2942 C C . SER A 1 358 ? -21.545 2.424 44.552 1.00 57.94 358 SER A C 1
ATOM 2944 O O . SER A 1 358 ? -20.933 3.480 44.696 1.00 57.94 358 SER A O 1
ATOM 2946 N N . SER A 1 359 ? -21.225 1.565 43.576 1.00 59.56 359 SER A N 1
ATOM 2947 C CA . SER A 1 359 ? -20.143 1.800 42.607 1.00 59.56 359 SER A CA 1
ATOM 2948 C C . SER A 1 359 ? -20.663 1.871 41.166 1.00 59.56 359 SER A C 1
ATOM 2950 O O . SER A 1 359 ? -20.355 1.015 40.336 1.00 59.56 359 SER A O 1
ATOM 2952 N N . TYR A 1 360 ? -21.465 2.886 40.845 1.00 65.94 360 TYR A N 1
ATOM 2953 C CA . TYR A 1 360 ? -21.769 3.197 39.448 1.00 65.94 360 TYR A CA 1
ATOM 2954 C C . TYR A 1 360 ? -20.524 3.775 38.765 1.00 65.94 360 TYR A C 1
ATOM 2956 O O . TYR A 1 360 ? -20.029 4.838 39.138 1.00 65.94 360 TYR A O 1
ATOM 2964 N N . PHE A 1 361 ? -20.021 3.086 37.742 1.00 67.69 361 PHE A N 1
ATOM 2965 C CA . PHE A 1 361 ? -19.008 3.639 36.850 1.00 67.69 361 PHE A CA 1
ATOM 2966 C C . PHE A 1 361 ? -19.682 4.623 35.887 1.00 67.69 361 PHE A C 1
ATOM 2968 O O . PHE A 1 361 ? -20.331 4.218 34.925 1.00 67.69 361 PHE A O 1
ATOM 2975 N N . ASN A 1 362 ? -19.576 5.922 36.171 1.00 72.44 362 ASN A N 1
ATOM 2976 C CA . ASN A 1 362 ? -20.117 6.961 35.301 1.00 72.44 362 ASN A CA 1
ATOM 2977 C C . ASN A 1 362 ? -19.079 7.328 34.232 1.00 72.44 362 ASN A C 1
ATOM 2979 O O . ASN A 1 362 ? -18.059 7.952 34.530 1.00 72.44 362 ASN A O 1
ATOM 2983 N N . ILE A 1 363 ? -19.338 6.932 32.986 1.00 78.38 363 ILE A N 1
ATOM 2984 C CA . ILE A 1 363 ? -18.561 7.405 31.838 1.00 78.38 363 ILE A CA 1
ATOM 2985 C C . ILE A 1 363 ? -19.040 8.824 31.529 1.00 78.38 363 ILE A C 1
ATOM 2987 O O . ILE A 1 363 ? -20.164 9.026 31.071 1.00 78.38 363 ILE A O 1
ATOM 2991 N N . GLY A 1 364 ? -18.182 9.812 31.790 1.00 85.25 364 GLY A N 1
ATOM 2992 C CA . GLY A 1 364 ? -18.440 11.199 31.408 1.00 85.25 364 GLY A CA 1
ATOM 2993 C C . GLY A 1 364 ? -18.627 11.363 29.894 1.00 85.25 364 GLY A C 1
ATOM 2994 O O . GLY A 1 364 ? -18.271 10.490 29.102 1.00 85.25 364 GLY A O 1
ATOM 2995 N N . LYS A 1 365 ? -19.174 12.510 29.477 1.00 92.38 365 LYS A N 1
ATOM 2996 C CA . LYS A 1 365 ? -19.276 12.848 28.050 1.00 92.38 365 LYS A CA 1
ATOM 2997 C C . LYS A 1 365 ? -17.887 12.896 27.423 1.00 92.38 365 LYS A C 1
ATOM 2999 O O . LYS A 1 365 ? -16.971 13.472 28.004 1.00 92.38 365 LYS A O 1
ATOM 3004 N N . ILE A 1 366 ? -17.771 12.363 26.212 1.00 95.38 366 ILE A N 1
ATOM 3005 C CA . ILE A 1 366 ? -16.544 12.475 25.429 1.00 95.38 366 ILE A CA 1
ATOM 3006 C C . ILE A 1 366 ? -16.368 13.931 25.010 1.00 95.38 366 ILE A C 1
ATOM 3008 O O . ILE A 1 366 ? -17.285 14.548 24.462 1.00 95.38 366 ILE A O 1
ATOM 3012 N N . THR A 1 367 ? -15.185 14.469 25.267 1.00 96.25 367 THR A N 1
ATOM 3013 C CA . THR A 1 367 ? -14.799 15.844 24.956 1.00 96.25 367 THR A CA 1
ATOM 3014 C C . THR A 1 367 ? -13.897 15.911 23.727 1.00 96.25 367 THR A C 1
ATOM 3016 O O . THR A 1 367 ? -13.329 14.914 23.278 1.00 96.25 367 THR A O 1
ATOM 3019 N N . SER A 1 368 ? -13.695 17.120 23.204 1.00 96.50 368 SER A N 1
ATOM 3020 C CA . SER A 1 368 ? -12.734 17.372 22.126 1.00 96.50 368 SER A CA 1
ATOM 3021 C C . SER A 1 368 ? -11.311 16.919 22.474 1.00 96.50 368 SER A C 1
ATOM 3023 O O . SER A 1 368 ? -10.606 16.381 21.620 1.00 96.50 368 SER A O 1
ATOM 3025 N N . ASN A 1 369 ? -10.897 17.081 23.737 1.00 96.12 369 ASN A N 1
ATOM 3026 C CA . ASN A 1 369 ? -9.572 16.659 24.196 1.00 96.12 369 ASN A CA 1
ATOM 3027 C C . ASN A 1 369 ? -9.417 15.135 24.168 1.00 96.12 369 ASN A C 1
ATOM 3029 O O . ASN A 1 369 ? -8.351 14.647 23.796 1.00 96.12 369 ASN A O 1
ATOM 3033 N N . ASP A 1 370 ? -10.476 14.383 24.478 1.00 95.62 370 ASP A N 1
ATOM 3034 C CA . ASP A 1 370 ? -10.451 12.918 24.415 1.00 95.62 370 ASP A CA 1
ATOM 3035 C C . ASP A 1 370 ? -10.217 12.419 22.984 1.00 95.62 370 ASP A C 1
ATOM 3037 O O . ASP A 1 370 ? -9.459 11.470 22.774 1.00 95.62 370 ASP A O 1
ATOM 3041 N N . ILE A 1 371 ? -10.799 13.095 21.983 1.00 96.31 371 ILE A N 1
ATOM 3042 C CA . ILE A 1 371 ? -10.563 12.789 20.563 1.00 96.31 371 ILE A CA 1
ATOM 3043 C C . ILE A 1 371 ? -9.103 13.047 20.185 1.00 96.31 371 ILE A C 1
ATOM 3045 O O . ILE A 1 371 ? -8.468 12.196 19.559 1.00 96.31 371 ILE A O 1
ATOM 3049 N N . ILE A 1 372 ? -8.550 14.195 20.586 1.00 95.81 372 ILE A N 1
ATOM 3050 C CA . ILE A 1 372 ? -7.157 14.564 20.298 1.00 95.81 372 ILE A CA 1
ATOM 3051 C C . ILE A 1 372 ? -6.191 13.554 20.936 1.00 95.81 372 ILE A C 1
ATOM 3053 O O . ILE A 1 372 ? -5.294 13.036 20.264 1.00 95.81 372 ILE A O 1
ATOM 3057 N N . GLU A 1 373 ? -6.379 13.235 22.216 1.00 95.31 373 GLU A N 1
ATOM 3058 C CA . GLU A 1 373 ? -5.550 12.265 22.938 1.00 95.31 373 GLU A CA 1
ATOM 3059 C C . GLU A 1 373 ? -5.704 10.845 22.379 1.00 95.31 373 GLU A C 1
ATOM 3061 O O . GLU A 1 373 ? -4.715 10.122 22.209 1.00 95.31 373 GLU A O 1
ATOM 3066 N N . GLY A 1 374 ? -6.924 10.452 22.005 1.00 94.88 374 GLY A N 1
ATOM 3067 C CA . GLY A 1 374 ? -7.194 9.200 21.305 1.00 94.88 374 GLY A CA 1
ATOM 3068 C C . GLY A 1 374 ? -6.437 9.112 19.979 1.00 94.88 374 GLY A C 1
ATOM 3069 O O . GLY A 1 374 ? -5.716 8.142 19.735 1.00 94.88 374 GLY A O 1
ATOM 3070 N N . ALA A 1 375 ? -6.514 10.157 19.151 1.00 94.44 375 ALA A N 1
ATOM 3071 C CA . ALA A 1 375 ? -5.832 10.222 17.861 1.00 94.44 375 ALA A CA 1
ATOM 3072 C C . ALA A 1 375 ? -4.300 10.177 17.999 1.00 94.44 375 ALA A C 1
ATOM 3074 O O . ALA A 1 375 ? -3.619 9.524 17.196 1.00 94.44 375 ALA A O 1
ATOM 3075 N N . LYS A 1 376 ? -3.730 10.812 19.034 1.00 92.56 376 LYS A N 1
ATOM 3076 C CA . LYS A 1 376 ? -2.283 10.764 19.317 1.00 92.56 376 LYS A CA 1
ATOM 3077 C C . LYS A 1 376 ? -1.795 9.333 19.544 1.00 92.56 376 LYS A C 1
ATOM 3079 O O . LYS A 1 376 ? -0.771 8.960 18.960 1.00 92.56 376 LYS A O 1
ATOM 3084 N N . LYS A 1 377 ? -2.552 8.524 20.296 1.00 95.00 377 LYS A N 1
ATOM 3085 C CA . LYS A 1 377 ? -2.234 7.117 20.618 1.00 95.00 377 LYS A CA 1
ATOM 3086 C C . LYS A 1 377 ? -2.282 6.181 19.403 1.00 95.00 377 LYS A C 1
ATOM 3088 O O . LYS A 1 377 ? -1.675 5.108 19.428 1.00 95.00 377 LYS A O 1
ATOM 3093 N N . LEU A 1 378 ? -2.958 6.566 18.317 1.00 92.62 378 LEU A N 1
ATOM 3094 C CA . LEU A 1 378 ? -3.046 5.739 17.114 1.00 92.62 378 LEU A CA 1
ATOM 3095 C C . LEU A 1 378 ? -1.690 5.612 16.400 1.00 92.62 378 LEU A C 1
ATOM 3097 O O . LEU A 1 378 ? -0.982 6.597 16.157 1.00 92.62 378 LEU A O 1
ATOM 3101 N N . LYS A 1 379 ? -1.349 4.386 15.979 1.00 90.31 379 LYS A N 1
ATOM 3102 C CA . LYS A 1 379 ? -0.150 4.117 15.168 1.00 90.31 379 LYS A CA 1
ATOM 3103 C C . LYS A 1 379 ? -0.295 4.777 13.797 1.00 90.31 379 LYS A C 1
ATOM 3105 O O . LYS A 1 379 ? -1.250 4.504 13.075 1.00 90.31 379 LYS A O 1
ATOM 3110 N N . ASN A 1 380 ? 0.686 5.591 13.408 1.00 90.06 380 ASN A N 1
ATOM 3111 C CA . ASN A 1 380 ? 0.668 6.299 12.129 1.00 90.06 380 ASN A CA 1
ATOM 3112 C C . ASN A 1 380 ? 0.839 5.317 10.952 1.00 90.06 380 ASN A C 1
ATOM 3114 O O . ASN A 1 380 ? 1.952 4.879 10.650 1.00 90.06 380 ASN A O 1
ATOM 3118 N N . LYS A 1 381 ? -0.268 4.925 10.310 1.00 88.56 381 LYS A N 1
ATOM 3119 C CA . LYS A 1 381 ? -0.288 3.968 9.196 1.00 88.56 381 LYS A CA 1
ATOM 3120 C C . LYS A 1 381 ? -1.183 4.458 8.059 1.00 88.56 381 LYS A C 1
ATOM 3122 O O . LYS A 1 381 ? -2.269 4.975 8.289 1.00 88.56 381 LYS A O 1
ATOM 3127 N N . PHE A 1 382 ? -0.738 4.187 6.831 1.00 86.88 382 PHE A N 1
ATOM 3128 C CA . PHE A 1 382 ? -1.496 4.418 5.592 1.00 86.88 382 PHE A CA 1
ATOM 3129 C C . PHE A 1 382 ? -2.367 3.218 5.172 1.00 86.88 382 PHE A C 1
ATOM 3131 O O . PHE A 1 382 ? -3.018 3.259 4.132 1.00 86.88 382 PHE A O 1
ATOM 3138 N N . SER A 1 383 ? -2.348 2.114 5.927 1.00 84.25 383 SER A N 1
ATOM 3139 C CA . SER A 1 383 ? -3.246 0.981 5.684 1.00 84.25 383 SER A CA 1
ATOM 3140 C C . SER A 1 383 ? -4.679 1.385 6.024 1.00 84.25 383 SER A C 1
ATOM 3142 O O . SER A 1 383 ? -4.911 1.844 7.140 1.00 84.25 383 SER A O 1
ATOM 3144 N N . CYS A 1 384 ? -5.606 1.197 5.089 1.00 85.62 384 CYS A N 1
ATOM 3145 C CA . CYS A 1 384 ? -7.014 1.553 5.265 1.00 85.62 384 CYS A CA 1
ATOM 3146 C C . CYS A 1 384 ? -7.853 0.344 5.697 1.00 85.62 384 CYS A C 1
ATOM 3148 O O . CYS A 1 384 ? -7.609 -0.781 5.230 1.00 85.62 384 CYS A O 1
ATOM 3150 N N . GLY A 1 385 ? -8.853 0.596 6.542 1.00 84.81 385 GLY A N 1
ATOM 3151 C CA . GLY A 1 385 ? -9.879 -0.372 6.911 1.00 84.81 385 GLY A CA 1
ATOM 3152 C C . GLY A 1 385 ? -10.911 -0.574 5.795 1.00 84.81 385 GLY A C 1
ATOM 3153 O O . GLY A 1 385 ? -10.658 -0.207 4.641 1.00 84.81 385 GLY A O 1
ATOM 3154 N N . PRO A 1 386 ? -12.058 -1.205 6.103 1.00 85.19 386 PRO A N 1
ATOM 3155 C CA . PRO A 1 386 ? -13.197 -1.301 5.186 1.00 85.19 386 PRO A CA 1
ATOM 3156 C C . PRO A 1 386 ? -13.677 0.064 4.668 1.00 85.19 386 PRO A C 1
ATOM 3158 O O . PRO A 1 386 ? -14.071 0.159 3.512 1.00 85.19 386 PRO A O 1
ATOM 3161 N N . ASP A 1 387 ? -13.534 1.101 5.493 1.00 86.25 387 ASP A N 1
ATOM 3162 C CA . ASP A 1 387 ? -13.840 2.513 5.226 1.00 86.25 387 ASP A CA 1
ATOM 3163 C C . ASP A 1 387 ? -12.941 3.190 4.176 1.00 86.25 387 ASP A C 1
ATOM 3165 O O . ASP A 1 387 ? -13.177 4.330 3.793 1.00 86.25 387 ASP A O 1
ATOM 3169 N N . ASN A 1 388 ? -11.883 2.516 3.711 1.00 86.69 388 ASN A N 1
ATOM 3170 C CA . ASN A 1 388 ? -10.894 3.070 2.786 1.00 86.69 388 ASN A CA 1
ATOM 3171 C C . ASN A 1 388 ? -10.247 4.395 3.245 1.00 86.69 388 ASN A C 1
ATOM 3173 O O . ASN A 1 388 ? -9.646 5.082 2.417 1.00 86.69 388 ASN A O 1
ATOM 3177 N N . PHE A 1 389 ? -10.261 4.705 4.547 1.00 90.25 389 PHE A N 1
ATOM 3178 C CA . PHE A 1 389 ? -9.656 5.916 5.097 1.00 90.25 389 PHE A CA 1
ATOM 3179 C C . PHE A 1 389 ? -8.451 5.583 5.995 1.00 90.25 389 PHE A C 1
ATOM 3181 O O . PHE A 1 389 ? -8.539 4.765 6.912 1.00 90.25 389 PHE A O 1
ATOM 3188 N N . PRO A 1 390 ? -7.260 6.147 5.733 1.00 92.69 390 PRO A N 1
ATOM 3189 C CA . PRO A 1 390 ? -6.076 5.832 6.519 1.00 92.69 390 PRO A CA 1
ATOM 3190 C C . PRO A 1 390 ? -5.970 6.691 7.783 1.00 92.69 390 PRO A C 1
ATOM 3192 O O . PRO A 1 390 ? -6.077 7.918 7.747 1.00 92.69 390 PRO A O 1
ATOM 3195 N N . VAL A 1 391 ? -5.576 6.044 8.881 1.00 92.69 391 VAL A N 1
ATOM 3196 C CA . VAL A 1 391 ? -5.287 6.687 10.175 1.00 92.69 391 VAL A CA 1
ATOM 3197 C C . VAL A 1 391 ? -4.288 7.838 10.042 1.00 92.69 391 VAL A C 1
ATOM 3199 O O . VAL A 1 391 ? -4.424 8.854 10.713 1.00 92.69 391 VAL A O 1
ATOM 3202 N N . SER A 1 392 ? -3.284 7.709 9.172 1.00 93.50 392 SER A N 1
ATOM 3203 C CA . SER A 1 392 ? -2.306 8.777 8.946 1.00 93.50 392 SER A CA 1
ATOM 3204 C C . SER A 1 392 ? -2.941 10.089 8.481 1.00 93.50 392 SER A C 1
ATOM 3206 O O . SER A 1 392 ? -2.475 11.149 8.876 1.00 93.50 392 SER A O 1
ATOM 3208 N N . ILE A 1 393 ? -3.995 10.024 7.661 1.00 94.38 393 ILE A N 1
ATOM 3209 C CA . ILE A 1 393 ? -4.692 11.214 7.154 1.00 94.38 393 ILE A CA 1
ATOM 3210 C C . ILE A 1 393 ? -5.619 11.774 8.228 1.00 94.38 393 ILE A C 1
ATOM 3212 O O . ILE A 1 393 ? -5.612 12.982 8.438 1.00 94.38 393 ILE A O 1
ATOM 3216 N N . LEU A 1 394 ? -6.312 10.911 8.980 1.00 93.31 394 LEU A N 1
ATOM 3217 C CA . LEU A 1 394 ? -7.083 11.326 10.156 1.00 93.31 394 LEU A CA 1
ATOM 3218 C C . LEU A 1 394 ? -6.219 12.118 11.146 1.00 93.31 394 LEU A C 1
ATOM 3220 O O . LEU A 1 394 ? -6.621 13.180 11.600 1.00 93.31 394 LEU A O 1
ATOM 3224 N N . LYS A 1 395 ? -5.003 11.640 11.442 1.00 93.56 395 LYS A N 1
ATOM 3225 C CA . LYS A 1 395 ? -4.081 12.329 12.359 1.00 93.56 395 LYS A CA 1
ATOM 3226 C C . LYS A 1 395 ? -3.614 13.686 11.832 1.00 93.56 395 LYS A C 1
ATOM 3228 O O . LYS A 1 395 ? -3.416 14.590 12.634 1.00 93.56 395 LYS A O 1
ATOM 3233 N N . CYS A 1 396 ? -3.411 13.826 10.521 1.00 92.25 396 CYS A N 1
ATOM 3234 C CA . CYS A 1 396 ? -3.004 15.098 9.918 1.00 92.25 396 CYS A CA 1
ATOM 3235 C C . CYS A 1 396 ? -4.093 16.172 9.998 1.00 92.25 396 CYS A C 1
ATOM 3237 O O . CYS A 1 396 ? -3.755 17.348 10.050 1.00 92.25 396 CYS A O 1
ATOM 3239 N N . HIS A 1 397 ? -5.362 15.764 10.016 1.00 93.38 397 HIS A N 1
ATOM 3240 C CA . HIS A 1 397 ? -6.521 16.662 9.953 1.00 93.38 397 HIS A CA 1
ATOM 3241 C C . HIS A 1 397 ? -7.437 16.494 11.162 1.00 93.38 397 HIS A C 1
ATOM 3243 O O . HIS A 1 397 ? -8.642 16.699 11.057 1.00 93.38 397 HIS A O 1
ATOM 3249 N N . VAL A 1 398 ? -6.879 16.072 12.303 1.00 93.75 398 VAL A N 1
ATOM 3250 C CA . VAL A 1 398 ? -7.664 15.682 13.484 1.00 93.75 398 VAL A CA 1
ATOM 3251 C C . VAL A 1 398 ? -8.611 16.793 13.922 1.00 93.75 398 VAL A C 1
ATOM 3253 O O . VAL A 1 398 ? -9.747 16.498 14.267 1.00 93.75 398 VAL A O 1
ATOM 3256 N N . GLU A 1 399 ? -8.175 18.050 13.827 1.00 93.12 399 GLU A N 1
ATOM 3257 C CA . GLU A 1 399 ? -8.948 19.237 14.200 1.00 93.12 399 GLU A CA 1
ATOM 3258 C C . GLU A 1 399 ? -10.287 19.318 13.459 1.00 93.12 399 GLU A C 1
ATOM 3260 O O . GLU A 1 399 ? -11.317 19.552 14.086 1.00 93.12 399 GLU A O 1
ATOM 3265 N N . SER A 1 400 ? -10.302 19.014 12.158 1.00 93.44 400 SER A N 1
ATOM 3266 C CA . SER A 1 400 ? -11.521 18.998 11.340 1.00 93.44 400 SER A CA 1
ATOM 3267 C C . SER A 1 400 ? -12.466 17.839 11.674 1.00 93.44 400 SER A C 1
ATOM 3269 O O . SER A 1 400 ? -13.638 17.884 11.314 1.00 93.44 400 SER A O 1
ATOM 3271 N N . PHE A 1 401 ? -11.975 16.796 12.349 1.00 93.50 401 PHE A N 1
ATOM 3272 C CA . PHE A 1 401 ? -12.768 15.629 12.742 1.00 93.50 401 PHE A CA 1
ATOM 3273 C C . PHE A 1 401 ? -13.251 15.683 14.195 1.00 93.50 401 PHE A C 1
ATOM 3275 O O . PHE A 1 401 ? -14.029 14.821 14.599 1.00 93.50 401 PHE A O 1
ATOM 3282 N N . ILE A 1 402 ? -12.824 16.671 14.989 1.00 95.00 402 ILE A N 1
ATOM 3283 C CA . ILE A 1 402 ? -13.204 16.774 16.404 1.00 95.00 402 ILE A CA 1
ATOM 3284 C C . ILE A 1 402 ? -14.722 16.859 16.553 1.00 95.00 402 ILE A C 1
ATOM 3286 O O . ILE A 1 402 ? -15.308 16.029 17.244 1.00 95.00 402 ILE A O 1
ATOM 3290 N N . GLU A 1 403 ? -15.359 17.837 15.904 1.00 94.62 403 GLU A N 1
ATOM 3291 C CA . GLU A 1 403 ? -16.805 18.044 16.021 1.00 94.62 403 GLU A CA 1
ATOM 3292 C C . GLU A 1 403 ? -17.621 16.794 15.645 1.00 94.62 403 GLU A C 1
ATOM 3294 O O . GLU A 1 403 ? -18.381 16.323 16.500 1.00 94.62 403 GLU A O 1
ATOM 3299 N N . PRO A 1 404 ? -17.469 16.206 14.440 1.00 95.38 404 PRO A N 1
ATOM 3300 C CA . PRO A 1 404 ? -18.283 15.058 14.055 1.00 95.38 404 PRO A CA 1
ATOM 3301 C C . PRO A 1 404 ? -18.052 13.842 14.964 1.00 95.38 404 PRO A C 1
ATOM 3303 O O . PRO A 1 404 ? -19.011 13.165 15.337 1.00 95.38 404 PRO A O 1
ATOM 3306 N N . LEU A 1 405 ? -16.810 13.579 15.388 1.00 95.69 405 LEU A N 1
ATOM 3307 C CA . LEU A 1 405 ? -16.504 12.429 16.246 1.00 95.69 405 LEU A CA 1
ATOM 3308 C C . LEU A 1 405 ? -17.033 12.598 17.674 1.00 95.69 405 LEU A C 1
ATOM 3310 O O . LEU A 1 405 ? -17.543 11.634 18.243 1.00 95.69 405 LEU A O 1
ATOM 3314 N N . VAL A 1 406 ? -16.967 13.805 18.250 1.00 96.56 406 VAL A N 1
ATOM 3315 C CA . VAL A 1 406 ? -17.560 14.090 19.568 1.00 96.56 406 VAL A CA 1
ATOM 3316 C C . VAL A 1 406 ? -19.068 13.848 19.540 1.00 96.56 406 VAL A C 1
ATOM 3318 O O . VAL A 1 406 ? -19.607 13.244 20.470 1.00 96.56 406 VAL A O 1
ATOM 3321 N N . VAL A 1 407 ? -19.756 14.295 18.485 1.00 96.19 407 VAL A N 1
ATOM 3322 C CA . VAL A 1 407 ? -21.206 14.098 18.338 1.00 96.19 407 VAL A CA 1
ATOM 3323 C C . VAL A 1 407 ? -21.538 12.610 18.244 1.00 96.19 407 VAL A C 1
ATOM 3325 O O . VAL A 1 407 ? -22.334 12.115 19.043 1.00 96.19 407 VAL A O 1
ATOM 3328 N N . ILE A 1 408 ? -20.881 11.882 17.337 1.00 96.81 408 ILE A N 1
ATOM 3329 C CA . ILE A 1 408 ? -21.146 10.454 17.115 1.00 96.81 408 ILE A CA 1
ATOM 3330 C C . ILE A 1 408 ? -20.828 9.631 18.367 1.00 96.81 408 ILE A C 1
ATOM 3332 O O . ILE A 1 408 ? -21.638 8.805 18.781 1.00 96.81 408 ILE A O 1
ATOM 3336 N N . PHE A 1 409 ? -19.685 9.852 19.019 1.00 96.50 409 PHE A N 1
ATOM 3337 C CA . PHE A 1 409 ? -19.322 9.057 20.193 1.00 96.50 409 PHE A CA 1
ATOM 3338 C C . PHE A 1 409 ? -20.241 9.313 21.389 1.00 96.50 409 PHE A C 1
ATOM 3340 O O . PHE A 1 409 ? -20.607 8.374 22.095 1.00 96.50 409 PHE A O 1
ATOM 3347 N N . ASN A 1 410 ? -20.669 10.556 21.610 1.00 95.75 410 ASN A N 1
ATOM 3348 C CA . ASN A 1 410 ? -21.654 10.831 22.653 1.00 95.75 410 ASN A CA 1
ATOM 3349 C C . ASN A 1 410 ? -23.036 10.256 22.306 1.00 95.75 410 ASN A C 1
ATOM 3351 O O . ASN A 1 410 ? -23.752 9.833 23.213 1.00 95.75 410 ASN A O 1
ATOM 3355 N N . LEU A 1 411 ? -23.403 10.186 21.021 1.00 95.44 411 LEU A N 1
ATOM 3356 C CA . LEU A 1 411 ? -24.622 9.507 20.577 1.00 95.44 411 LEU A CA 1
ATOM 3357 C C . LEU A 1 411 ? -24.554 7.994 20.846 1.00 95.44 411 LEU A C 1
ATOM 3359 O O . LEU A 1 411 ? -25.516 7.433 21.368 1.00 95.44 411 LEU A O 1
ATOM 3363 N N . ILE A 1 412 ? -23.406 7.358 20.589 1.00 95.88 412 ILE A N 1
ATOM 3364 C CA . ILE A 1 412 ? -23.139 5.945 20.917 1.00 95.88 412 ILE A CA 1
ATOM 3365 C C . ILE A 1 412 ? -23.329 5.686 22.413 1.00 95.88 412 ILE A C 1
ATOM 3367 O O . ILE A 1 412 ? -24.027 4.749 22.794 1.00 95.88 412 ILE A O 1
ATOM 3371 N N . LEU A 1 413 ? -22.745 6.528 23.273 1.00 93.44 413 LEU A N 1
ATOM 3372 C CA . LEU A 1 413 ? -22.886 6.385 24.725 1.00 93.44 413 LEU A CA 1
ATOM 3373 C C . LEU A 1 413 ? -24.332 6.600 25.184 1.00 93.44 413 LEU A C 1
ATOM 3375 O O . LEU A 1 413 ? -24.829 5.849 26.017 1.00 93.44 413 LEU A O 1
ATOM 3379 N N . LYS A 1 414 ? -25.024 7.598 24.619 1.00 92.06 414 LYS A N 1
ATOM 3380 C CA . LYS A 1 414 ? -26.416 7.921 24.959 1.00 92.06 414 LYS A CA 1
ATOM 3381 C C . LYS A 1 414 ? -27.392 6.804 24.584 1.00 92.06 414 LYS A C 1
ATOM 3383 O O . LYS A 1 414 ? -28.339 6.555 25.320 1.00 92.06 414 LYS A O 1
ATOM 3388 N N . THR A 1 415 ? -27.189 6.183 23.427 1.00 92.69 415 THR A N 1
ATOM 3389 C CA . THR A 1 415 ? -28.071 5.138 22.872 1.00 92.69 415 THR A CA 1
ATOM 3390 C C . THR A 1 415 ? -27.621 3.725 23.226 1.00 92.69 415 THR A C 1
ATOM 3392 O O . THR A 1 415 ? -28.253 2.769 22.784 1.00 92.69 415 THR A O 1
ATOM 3395 N N . THR A 1 416 ? -26.493 3.598 23.936 1.00 91.62 416 THR A N 1
ATOM 3396 C CA . THR A 1 416 ? -25.813 2.331 24.239 1.00 91.62 416 THR A CA 1
ATOM 3397 C C . THR A 1 416 ? -25.639 1.411 23.022 1.00 91.62 416 THR A C 1
ATOM 3399 O O . THR A 1 416 ? -25.577 0.189 23.151 1.00 91.62 416 THR A O 1
ATOM 3402 N N . THR A 1 417 ? -25.521 2.000 21.828 1.00 93.00 417 THR A N 1
ATOM 3403 C CA . THR A 1 417 ? -25.509 1.289 20.545 1.00 93.00 417 THR A CA 1
ATOM 3404 C C . THR A 1 417 ? -24.215 1.572 19.796 1.00 93.00 417 THR A C 1
ATOM 3406 O O . THR A 1 417 ? -23.850 2.723 19.575 1.00 93.00 417 THR A O 1
ATOM 3409 N N . PHE A 1 418 ? -23.508 0.515 19.386 1.00 94.38 418 PHE A N 1
ATOM 3410 C CA . PHE A 1 418 ? -22.275 0.636 18.603 1.00 94.38 418 PHE A CA 1
ATOM 3411 C C . PHE A 1 418 ? -22.557 0.500 17.095 1.00 94.38 418 PHE A C 1
ATOM 3413 O O . PHE A 1 418 ? -23.233 -0.472 16.725 1.00 94.38 418 PHE A O 1
ATOM 3420 N N . PRO A 1 419 ? -21.994 1.374 16.232 1.00 94.62 419 PRO A N 1
ATOM 3421 C CA . PRO A 1 419 ? -22.295 1.386 14.803 1.00 94.62 419 PRO A CA 1
ATOM 3422 C C . PRO A 1 419 ? -21.958 0.058 14.137 1.00 94.62 419 PRO A C 1
ATOM 3424 O O . PRO A 1 419 ? -20.873 -0.501 14.325 1.00 94.62 419 PRO A O 1
ATOM 3427 N N . THR A 1 420 ? -22.870 -0.438 13.315 1.00 94.00 420 THR A N 1
ATOM 3428 C CA . THR A 1 420 ? -22.710 -1.654 12.517 1.00 94.00 420 THR A CA 1
ATOM 3429 C C . THR A 1 420 ? -21.550 -1.535 11.534 1.00 94.00 420 THR A C 1
ATOM 3431 O O . THR A 1 420 ? -20.718 -2.442 11.465 1.00 94.00 420 THR A O 1
ATOM 3434 N N . ALA A 1 421 ? -21.408 -0.388 10.863 1.00 90.88 421 ALA A N 1
ATOM 3435 C CA . ALA A 1 421 ? -20.324 -0.128 9.919 1.00 90.88 421 ALA A CA 1
ATOM 3436 C C . ALA A 1 421 ? -18.929 -0.313 10.548 1.00 90.88 421 ALA A C 1
ATOM 3438 O O . ALA A 1 421 ? -18.014 -0.822 9.896 1.00 90.88 421 ALA A O 1
ATOM 3439 N N . TRP A 1 422 ? -18.769 0.037 11.829 1.00 91.19 422 TRP A N 1
ATOM 3440 C CA . TRP A 1 422 ? -17.498 -0.065 12.558 1.00 91.19 422 TRP A CA 1
ATOM 3441 C C . TRP A 1 422 ? -17.236 -1.448 13.165 1.00 91.19 422 TRP A C 1
ATOM 3443 O O . TRP A 1 422 ? -16.130 -1.705 13.638 1.00 91.19 422 TRP A O 1
ATOM 3453 N N . LYS A 1 423 ? -18.212 -2.366 13.127 1.00 90.00 423 LYS A N 1
ATOM 3454 C CA . LYS A 1 423 ? -18.008 -3.786 13.477 1.00 90.00 423 LYS A CA 1
ATOM 3455 C C . LYS A 1 423 ? -17.310 -4.552 12.349 1.00 90.00 423 LYS A C 1
ATOM 3457 O O . LYS A 1 423 ? -16.777 -5.638 12.572 1.00 90.00 423 LYS A O 1
ATOM 3462 N N . ASN A 1 424 ? -17.287 -3.987 11.142 1.00 87.62 424 ASN A N 1
ATOM 3463 C CA . ASN A 1 424 ? -16.647 -4.597 9.988 1.00 87.62 424 ASN A CA 1
ATOM 3464 C C . ASN A 1 424 ? -15.120 -4.505 10.084 1.00 87.62 424 ASN A C 1
ATOM 3466 O O . ASN A 1 424 ? -14.548 -3.466 10.407 1.00 87.62 424 ASN A O 1
ATOM 3470 N N . THR A 1 425 ? -14.433 -5.587 9.720 1.00 84.88 425 THR A N 1
ATOM 3471 C CA . THR A 1 425 ? -12.967 -5.638 9.699 1.00 84.88 425 THR A CA 1
ATOM 3472 C C . THR A 1 425 ? -12.447 -6.343 8.454 1.00 84.88 425 THR A C 1
ATOM 3474 O O . THR A 1 425 ? -13.099 -7.213 7.879 1.00 84.88 425 THR A O 1
ATOM 3477 N N . ARG A 1 426 ? -11.239 -5.969 8.020 1.00 84.06 426 ARG A N 1
ATOM 3478 C CA . ARG A 1 426 ? -10.535 -6.652 6.930 1.00 84.06 426 ARG A CA 1
ATOM 3479 C C . ARG A 1 426 ? -9.689 -7.780 7.500 1.00 84.06 426 ARG A C 1
ATOM 3481 O O . ARG A 1 426 ? -8.624 -7.535 8.067 1.00 84.06 426 ARG A O 1
ATOM 3488 N N . VAL A 1 427 ? -10.129 -9.015 7.287 1.00 80.69 427 VAL A N 1
ATOM 3489 C CA . VAL A 1 427 ? -9.351 -10.207 7.633 1.00 80.69 427 VAL A CA 1
ATOM 3490 C C . VAL A 1 427 ? -8.306 -10.458 6.553 1.00 80.69 427 VAL A C 1
ATOM 3492 O O . VAL A 1 427 ? -8.596 -10.471 5.358 1.00 80.69 427 VAL A O 1
ATOM 3495 N N . CYS A 1 428 ? -7.060 -10.642 6.976 1.00 79.75 428 CYS A N 1
ATOM 3496 C CA . CYS A 1 428 ? -5.952 -10.924 6.084 1.00 79.75 428 CYS A CA 1
ATOM 3497 C C . CYS A 1 428 ? -5.261 -12.214 6.535 1.00 79.75 428 CYS A C 1
ATOM 3499 O O . CYS A 1 428 ? -4.618 -12.190 7.587 1.00 79.75 428 CYS A O 1
ATOM 3501 N N . PRO A 1 429 ? -5.326 -13.309 5.757 1.00 81.88 429 PRO A N 1
ATOM 3502 C CA . PRO A 1 429 ? -4.612 -14.527 6.105 1.00 81.88 429 PRO A CA 1
ATOM 3503 C C . PRO A 1 429 ? -3.102 -14.261 6.120 1.00 81.88 429 PRO A C 1
ATOM 3505 O O . PRO A 1 429 ? -2.555 -13.595 5.233 1.00 81.88 429 PRO A O 1
ATOM 3508 N N . ILE A 1 430 ? -2.435 -14.762 7.159 1.00 81.19 430 ILE A N 1
ATOM 3509 C CA . ILE A 1 430 ? -0.983 -14.694 7.323 1.00 81.19 430 ILE A CA 1
ATOM 3510 C C . ILE A 1 430 ? -0.471 -16.126 7.341 1.00 81.19 430 ILE A C 1
ATOM 3512 O O . ILE A 1 430 ? -0.820 -16.901 8.230 1.00 81.19 430 ILE A O 1
ATOM 3516 N N . PHE A 1 431 ? 0.362 -16.464 6.360 1.00 80.69 431 PHE A N 1
ATOM 3517 C CA . PHE A 1 431 ? 1.024 -17.758 6.327 1.00 80.69 431 PHE A CA 1
ATOM 3518 C C . PHE A 1 431 ? 2.007 -17.867 7.497 1.00 80.69 431 PHE A C 1
ATOM 3520 O O . PHE A 1 431 ? 2.909 -17.037 7.637 1.00 80.69 431 PHE A O 1
ATOM 3527 N N . LYS A 1 432 ? 1.824 -18.888 8.335 1.00 78.81 432 LYS A N 1
ATOM 3528 C CA . LYS A 1 432 ? 2.755 -19.242 9.406 1.00 78.81 432 LYS A CA 1
ATOM 3529 C C . LYS A 1 432 ? 3.572 -20.442 8.938 1.00 78.81 432 LYS A C 1
ATOM 3531 O O . LYS A 1 432 ? 3.046 -21.544 8.843 1.00 78.81 432 LYS A O 1
ATOM 3536 N N . ALA A 1 433 ? 4.845 -20.216 8.626 1.00 66.38 433 ALA A N 1
ATOM 3537 C CA . ALA A 1 433 ? 5.783 -21.289 8.315 1.00 66.38 433 ALA A CA 1
ATOM 3538 C C . ALA A 1 433 ? 6.261 -21.922 9.631 1.00 66.38 433 ALA A C 1
ATOM 3540 O O . ALA A 1 433 ? 7.228 -21.460 10.231 1.00 66.38 433 ALA A O 1
ATOM 3541 N N . GLY A 1 434 ? 5.543 -22.932 10.107 1.00 58.59 434 GLY A N 1
ATOM 3542 C CA . GLY A 1 434 ? 5.937 -23.752 11.247 1.00 58.59 434 GLY A CA 1
ATOM 3543 C C . GLY A 1 434 ? 5.470 -25.183 11.028 1.00 58.59 434 GLY A C 1
ATOM 3544 O O . GLY A 1 434 ? 4.423 -25.401 10.421 1.00 58.59 434 GLY A O 1
ATOM 3545 N N . VAL A 1 435 ? 6.257 -26.150 11.496 1.00 45.53 435 VAL A N 1
ATOM 3546 C CA . VAL A 1 435 ? 5.785 -27.529 11.633 1.00 45.53 435 VAL A CA 1
ATOM 3547 C C . VAL A 1 435 ? 4.787 -27.504 12.785 1.00 45.53 435 VAL A C 1
ATOM 3549 O O . VAL A 1 435 ? 5.169 -27.217 13.918 1.00 45.53 435 VAL A O 1
ATOM 3552 N N . CYS A 1 436 ? 3.506 -27.716 12.495 1.00 43.19 436 CYS A N 1
ATOM 3553 C CA . CYS A 1 436 ? 2.568 -28.133 13.528 1.00 43.19 436 CYS A CA 1
ATOM 3554 C C . CYS A 1 436 ? 3.001 -29.545 13.926 1.00 43.19 436 CYS A C 1
ATOM 3556 O O . CYS A 1 436 ? 2.763 -30.487 13.175 1.00 43.19 436 CYS A O 1
ATOM 3558 N N . SER A 1 437 ? 3.762 -29.631 15.017 1.00 36.59 437 SER A N 1
ATOM 3559 C CA . SER A 1 437 ? 4.059 -30.876 15.724 1.00 36.59 437 SER A CA 1
ATOM 3560 C C . SER A 1 437 ? 2.788 -31.474 16.296 1.00 36.59 437 SER A C 1
ATOM 3562 O O . SER A 1 437 ? 2.030 -30.669 16.893 1.00 36.59 437 SER A O 1
#

Foldseek 3Di:
DDPDPVVVVVVVVVVVVVVVVVVVVVVVVVVVVVVVVVVVVVVVVVVVVVVVVVVVVVVVVVVVVVVVVVVVVVVVVVVVVVVVVDPDDPPPVVVVVVVVVVCPVAVKDFQDPDAAPVRDDDDTDIDHPVWDKHKDFDPDDPDPADRRHGHIDIDTDDDPPPQLAADDPDFAWDPVQWDPVQLLVLLVVDDLVVLLPDLDLQVSVVVVLVSNVVSSVVTTDTDDPDDDPDPPLDDPVLVVLVVQLVVLVVVCVVPVDVVSVVSSVVSVVVSVVVVVVSVVVLVVVQVVCCVPDVPSVVVVVCVVVVDDQDGCWDDDVPDIHRHNVSSVVVVVVVVVVPDDDPPPDPPPCVVVPPDDPPDDPDDDQDALVNLLVVLVPDDQDCDDWVSSHGSVVCSVNVVSCSVSVSSSVNSCVVVVDDHPVVVDGDDDDGDDPDPPD

Sequence (437 aa):
MPLTREKQLEIRSAADVSIKQLCQDQTFIKSIVDSVSAGIVQILNSKLDVYEKKIDDLKTEITKIKTDHEVEIQTIKASLIDLNKKGDSFDMIKITTELNQIKRKENSIQCNKIKNIHGKILDLIVTPSVFSCEVTPEVNALVPIDYHHPALTCYFPYEVKEDEYFVPNQKRLNFRKYNVNKFNKLLTEMDWSHLKHFSDVDSAVDSFSLSLQEIIDKCVPLSSTRSQKYPAWFTSEIIAKVKRKHHYLRMYRRSKYCFYLQRAKDLRKTIKLEIQLEYKKFIERSQNSFKSDARQFWNFVNAKNNKSRIPGLMKYGSDKFTTSQDIVNAFANFFKSVYISDSNSSPSVTSYFNYNPSSYFNIGKITSNDIIEGAKKLKNKFSCGPDNFPVSILKCHVESFIEPLVVIFNLILKTTTFPTAWKNTRVCPIFKAGVCS